Protein AF-A0A6L4ZM54-F1 (afdb_monomer_lite)

Radius of gyration: 24.76 Å; chains: 1; bounding box: 64×60×78 Å

Sequence (443 aa):
MIWSTTIAVFASSIDTLTLANIVNKPYTELLDIAPRVSFSTIQISEFKKSLEKEKATEKTRLEKEEVALKKEVETLRQQLGKLNKESSRDTKEMKARRQNLHCQILTLERQIKQKNTERGHGLSVIYDNKLAKLELIQQWPVKQKEIEQLLASGNARQRRFGDVEDIGIRKVGEGQEKDIRLGEESLQQLKSTGLMPPEIQDKELVGYLQKLADQVAASSDLKVPVRVFLLDSDEINAFALPGGFLFINRGLIEKASNESELVGVISHELAHVSARHGARLMKKATITGIFYQAAQVAAVVLTGGAAGIGMYYALNYGFFGLGLVLDLTLLGVCRDYEMEADQLGAQYAWHAGYDPKGFITFFDKMASEKGYVRSASFFRTHPAFFDRIVSTFSEISYLPSKDELVMDSRDFHINKEKLIKVAKEERNQKSKISLKKPSPCDE

Secondary structure (DSSP, 8-state):
---SSSSHHHHTTGGG--HHHHTTS-HHHHHHHGGG----HHHHHHHHHHHHHHHHHHHHHHHHHHHHHHHHHHHHHHHHHHHTTS-SS--HHHHHHHHHHHHHHHHHHHHHHHHHHIIIIIHHHHHHHHHHHHHHHHHHHHHHHHHHHHHHTTGGGGSTT--STTTTTS-SSS-GGGGHHHHHHHHHHHHHTT-SPPBP--HHHHHHHHHHHHHHHHTSS--S--EEEEE---S--EEEETTTEEEEEHHHHHH-SSHHHHHHHHHHHHHHHHTTHHHHHHHHHHHTT--S-HHHHHHHHHTTT-S-HHHHHHHHS--TTS-----HHHHHHHHHHHHHHHHHHHHHHHHTTB-TTHHHHHHHHHHH-SS-STTHHHHHHS---HHHHHHHHHHHHHSPP-TT-B---HHHHHHHHHHHHHHHHHHHHHHHH--S---TT--

Foldseek 3Di:
DPDPPPVVVVVVCLVPDALVNQLLDAPVVLLVCLLVDDDDPVSLVVVLVVLVVVLVVVLVVLVVVLVVLVVVLVVLVVVLVVLCPPDPDDDPVSVLSNLVSVQSNVVSVVVSVLSVLCNPFVSCLQSQSSVLSSVCSVCSNVLVVVLVVCVVVVVQCVPDCSDLVCFQVDPAAPPLQVQQVVQVVLVVVCVVVVLAADFDPPCLLQVVVQVLLVLLCVLHNDDARAHETEHADLFQDWFDGRRHYIYGYLVVLLLQPFPLLVSLRSLLRVLCNRNVVLVVLLVVCVVVVVPDNSSVVSSCQRQLPSPDPVVVCCVPVDPPPPPDDPDPVSVVSLVVSSLSSLLRSLSSLVSSQARSCSNSSSVSSLSNDPSDDRSSSHCSNPPDHSCSSSSNVSSSSSDDDDPRHDHHDPSSVVSSVVSVVSSVVVVVVVCVVPPPHDSSNPD

pLDDT: mean 80.37, std 18.89, range [27.8, 98.62]

Structure (mmCIF, N/CA/C/O backbone):
data_AF-A0A6L4ZM54-F1
#
_entry.id   AF-A0A6L4ZM54-F1
#
loop_
_atom_site.group_PDB
_atom_site.id
_atom_site.type_symbol
_atom_site.label_atom_id
_atom_site.label_alt_id
_atom_site.label_comp_id
_atom_site.label_asym_id
_atom_site.label_entity_id
_atom_site.label_seq_id
_atom_site.pdbx_PDB_ins_code
_atom_site.Cartn_x
_atom_site.Cartn_y
_atom_site.Cartn_z
_atom_site.occupancy
_atom_site.B_iso_or_equiv
_atom_site.auth_seq_id
_atom_site.auth_comp_id
_atom_site.auth_asym_id
_atom_site.auth_atom_id
_atom_site.pdbx_PDB_model_num
ATOM 1 N N . MET A 1 1 ? 4.865 32.358 -35.973 1.00 36.50 1 MET A N 1
ATOM 2 C CA . MET A 1 1 ? 4.892 33.552 -35.092 1.00 36.50 1 MET A CA 1
ATOM 3 C C . MET A 1 1 ? 3.753 33.526 -34.052 1.00 36.50 1 MET A C 1
ATOM 5 O O . MET A 1 1 ? 3.110 34.535 -33.825 1.00 36.50 1 MET A O 1
ATOM 9 N N . ILE A 1 2 ? 3.499 32.385 -33.386 1.00 33.12 2 ILE A N 1
ATOM 10 C CA . ILE A 1 2 ? 2.511 32.264 -32.284 1.00 33.12 2 ILE A CA 1
ATOM 11 C C . ILE A 1 2 ? 3.049 31.260 -31.241 1.00 33.12 2 ILE A C 1
ATOM 13 O O . ILE A 1 2 ? 2.430 30.247 -30.958 1.00 33.12 2 ILE A O 1
ATOM 17 N N . TRP A 1 3 ? 4.274 31.478 -30.753 1.00 27.80 3 TRP A N 1
ATOM 18 C CA . TRP A 1 3 ? 4.945 30.593 -29.778 1.00 27.80 3 TRP A CA 1
ATOM 19 C C . TRP A 1 3 ? 5.691 31.388 -28.689 1.00 27.80 3 TRP A C 1
ATOM 21 O O . TRP A 1 3 ? 6.696 30.928 -28.164 1.00 27.80 3 TRP A O 1
ATOM 31 N N . SER A 1 4 ? 5.242 32.606 -28.354 1.00 36.09 4 SER A N 1
ATOM 32 C CA . SER A 1 4 ? 5.982 33.473 -27.414 1.00 36.09 4 SER A CA 1
ATOM 33 C C . SER A 1 4 ? 5.172 34.037 -26.242 1.00 36.09 4 SER A C 1
ATOM 35 O O . SER A 1 4 ? 5.731 34.777 -25.440 1.00 36.09 4 SER A O 1
ATOM 37 N N . THR A 1 5 ? 3.889 33.700 -26.089 1.00 32.62 5 THR A N 1
ATOM 38 C CA . THR A 1 5 ? 3.036 34.294 -25.038 1.00 32.62 5 THR A CA 1
ATOM 39 C C . THR A 1 5 ? 2.620 33.339 -23.918 1.00 32.62 5 THR A C 1
ATOM 41 O O . THR A 1 5 ? 2.124 33.806 -22.899 1.00 32.62 5 THR A O 1
ATOM 44 N N . THR A 1 6 ? 2.892 32.034 -24.019 1.00 35.12 6 THR A N 1
ATOM 45 C CA . THR A 1 6 ? 2.502 31.062 -22.972 1.00 35.12 6 THR A CA 1
ATOM 46 C C . THR A 1 6 ? 3.595 30.807 -21.923 1.00 35.12 6 THR A C 1
ATOM 48 O O . THR A 1 6 ? 3.302 30.308 -20.842 1.00 35.12 6 THR A O 1
ATOM 51 N N . ILE A 1 7 ? 4.851 31.195 -22.183 1.00 36.44 7 ILE A N 1
ATOM 52 C CA . ILE A 1 7 ? 5.975 30.974 -21.247 1.00 36.44 7 ILE A CA 1
ATOM 53 C C . ILE A 1 7 ? 5.996 32.027 -20.118 1.00 36.44 7 ILE A C 1
ATOM 55 O O . ILE A 1 7 ? 6.424 31.742 -19.002 1.00 36.44 7 ILE A O 1
ATOM 59 N N . ALA A 1 8 ? 5.454 33.225 -20.356 1.00 32.06 8 ALA A N 1
ATOM 60 C CA . ALA A 1 8 ? 5.505 34.328 -19.392 1.00 32.06 8 ALA A CA 1
ATOM 61 C C . ALA A 1 8 ? 4.495 34.215 -18.230 1.00 32.06 8 ALA A C 1
ATOM 63 O O . ALA A 1 8 ? 4.686 34.862 -17.204 1.00 32.06 8 ALA A O 1
ATOM 64 N N . VAL A 1 9 ? 3.447 33.387 -18.348 1.00 31.95 9 VAL A N 1
ATOM 65 C CA . VAL A 1 9 ? 2.414 33.251 -17.296 1.00 31.95 9 VAL A CA 1
ATOM 66 C C . VAL A 1 9 ? 2.799 32.223 -16.219 1.00 31.95 9 VAL A C 1
ATOM 68 O O . VAL A 1 9 ? 2.315 32.311 -15.097 1.00 31.95 9 VAL A O 1
ATOM 71 N N . PHE A 1 10 ? 3.725 31.298 -16.498 1.00 37.06 10 PHE A N 1
ATOM 72 C CA . PHE A 1 10 ? 4.205 30.332 -15.495 1.00 37.06 10 PHE A CA 1
ATOM 73 C C . PHE A 1 10 ? 5.463 30.786 -14.742 1.00 37.06 10 PHE A C 1
ATOM 75 O O . PHE A 1 10 ? 5.655 30.393 -13.588 1.00 37.06 10 PHE A O 1
ATOM 82 N N . ALA A 1 11 ? 6.294 31.643 -15.347 1.00 37.03 11 ALA A N 1
ATOM 83 C CA . ALA A 1 11 ? 7.542 32.117 -14.744 1.00 37.03 11 ALA A CA 1
ATOM 84 C C . ALA A 1 11 ? 7.330 33.034 -13.520 1.00 37.03 11 ALA A C 1
ATOM 86 O O . ALA A 1 11 ? 8.172 33.061 -12.631 1.00 37.03 11 ALA A O 1
ATOM 87 N N . SER A 1 12 ? 6.189 33.724 -13.418 1.00 36.53 12 SER A N 1
ATOM 88 C CA . SER A 1 12 ? 5.872 34.632 -12.302 1.00 36.53 12 SER A CA 1
ATOM 89 C C . SER A 1 12 ? 5.358 33.937 -11.031 1.00 36.53 12 SER A C 1
ATOM 91 O O . SER A 1 12 ? 5.111 34.605 -10.030 1.00 36.53 12 SER A O 1
ATOM 93 N N . SER A 1 13 ? 5.199 32.606 -11.039 1.00 48.50 13 SER A N 1
ATOM 94 C CA . SER A 1 13 ? 4.692 31.843 -9.883 1.00 48.50 13 SER A CA 1
ATOM 95 C C . SER A 1 13 ? 5.785 31.197 -9.019 1.00 48.50 13 SER A C 1
ATOM 97 O O . SER A 1 13 ? 5.523 30.843 -7.868 1.00 48.50 13 SER A O 1
ATOM 99 N N . ILE A 1 14 ? 7.016 31.074 -9.531 1.00 50.78 14 ILE A N 1
ATOM 100 C CA . ILE A 1 14 ? 8.105 30.345 -8.857 1.00 50.78 14 ILE A CA 1
ATOM 101 C C . ILE A 1 14 ? 8.669 31.148 -7.672 1.00 50.78 14 ILE A C 1
ATOM 103 O O . ILE A 1 14 ? 8.943 30.566 -6.624 1.00 50.78 14 ILE A O 1
ATOM 107 N N . ASP A 1 15 ? 8.699 32.481 -7.766 1.00 47.25 15 ASP A N 1
ATOM 108 C CA . ASP A 1 15 ? 9.187 33.385 -6.706 1.00 47.25 15 ASP A CA 1
ATOM 109 C C . ASP A 1 15 ? 8.280 33.452 -5.456 1.00 47.25 15 ASP A C 1
ATOM 111 O O . ASP A 1 15 ? 8.594 34.134 -4.482 1.00 47.25 15 ASP A O 1
ATOM 115 N N . THR A 1 16 ? 7.159 32.717 -5.443 1.00 56.31 16 THR A N 1
ATOM 116 C CA . THR A 1 16 ? 6.209 32.657 -4.311 1.00 56.31 16 THR A CA 1
ATOM 117 C C . THR A 1 16 ? 6.142 31.286 -3.624 1.00 56.31 16 THR A C 1
ATOM 119 O O . THR A 1 16 ? 5.381 31.092 -2.668 1.00 56.31 16 THR A O 1
ATOM 122 N N . LEU A 1 17 ? 6.938 30.312 -4.078 1.00 69.50 17 LEU A N 1
ATOM 123 C CA . LEU A 1 17 ? 6.924 28.956 -3.535 1.00 69.50 17 LEU A CA 1
ATOM 124 C C . LEU A 1 17 ? 7.738 28.862 -2.235 1.00 69.50 17 LEU A C 1
ATOM 126 O O . LEU A 1 17 ? 8.962 28.768 -2.231 1.00 69.50 17 LEU A O 1
ATOM 130 N N . THR A 1 18 ? 7.038 28.843 -1.102 1.00 84.44 18 THR A N 1
ATOM 131 C CA . THR A 1 18 ? 7.633 28.573 0.215 1.00 84.44 18 THR A CA 1
ATOM 132 C C . THR A 1 18 ? 7.755 27.066 0.476 1.00 84.44 18 THR A C 1
ATOM 134 O O . THR A 1 18 ? 6.959 26.276 -0.039 1.00 84.44 18 THR A O 1
ATOM 137 N N . LEU A 1 19 ? 8.689 26.650 1.346 1.00 85.38 19 LEU A N 1
ATOM 138 C CA . LEU A 1 19 ? 8.795 25.252 1.807 1.00 85.38 19 LEU A CA 1
ATOM 139 C C . LEU A 1 19 ? 7.468 24.726 2.379 1.00 85.38 19 LEU A C 1
ATOM 141 O O . LEU A 1 19 ? 7.100 23.580 2.133 1.00 85.38 19 LEU A O 1
ATOM 145 N N . ALA A 1 20 ? 6.718 25.582 3.080 1.00 85.00 20 ALA A N 1
ATOM 146 C CA . ALA A 1 20 ? 5.408 25.242 3.627 1.00 85.00 20 ALA A CA 1
ATOM 147 C C . ALA A 1 20 ? 4.384 24.895 2.535 1.00 85.00 20 ALA A C 1
ATOM 149 O O . ALA A 1 20 ? 3.589 23.973 2.710 1.00 85.00 20 ALA A O 1
ATOM 150 N N . ASN A 1 21 ? 4.414 25.596 1.401 1.00 85.88 21 ASN A N 1
ATOM 151 C CA . ASN A 1 21 ? 3.519 25.316 0.282 1.00 85.88 21 ASN A CA 1
ATOM 152 C C . ASN A 1 21 ? 3.967 24.072 -0.489 1.00 85.88 21 ASN A C 1
ATOM 154 O O . ASN A 1 21 ? 3.134 23.249 -0.858 1.00 85.88 21 ASN A O 1
ATOM 158 N N . ILE A 1 22 ? 5.275 23.921 -0.708 1.00 87.44 22 ILE A N 1
ATOM 159 C CA . ILE A 1 22 ? 5.824 22.831 -1.517 1.00 87.44 22 ILE A CA 1
ATOM 160 C C . ILE A 1 22 ? 5.662 21.483 -0.811 1.00 87.44 22 ILE A C 1
ATOM 162 O O . ILE A 1 22 ? 5.153 20.551 -1.417 1.00 87.44 22 ILE A O 1
ATOM 166 N N . VAL A 1 23 ? 5.996 21.366 0.476 1.00 87.88 23 VAL A N 1
ATOM 167 C CA . VAL A 1 23 ? 5.979 20.075 1.199 1.00 87.88 23 VAL A CA 1
ATOM 168 C C . VAL A 1 23 ? 4.574 19.458 1.329 1.00 87.88 23 VAL A C 1
ATOM 170 O O . VAL A 1 23 ? 4.446 18.270 1.605 1.00 87.88 23 VAL A O 1
ATOM 173 N N . ASN A 1 24 ? 3.508 20.223 1.083 1.00 87.56 24 ASN A N 1
ATOM 174 C CA . ASN A 1 24 ? 2.141 19.694 1.045 1.00 87.56 24 ASN A CA 1
ATOM 175 C C . ASN A 1 24 ? 1.695 19.233 -0.356 1.00 87.56 24 ASN A C 1
ATOM 177 O O . ASN A 1 24 ? 0.603 18.684 -0.485 1.00 87.56 24 ASN A O 1
ATOM 181 N N . LYS A 1 25 ? 2.507 19.445 -1.398 1.00 90.06 25 LYS A N 1
ATOM 182 C CA . LYS A 1 25 ? 2.202 19.002 -2.763 1.00 90.06 25 LYS A CA 1
ATOM 183 C C . LYS A 1 25 ? 2.374 17.488 -2.912 1.00 90.06 25 LYS A C 1
ATOM 185 O O . LYS A 1 25 ? 3.141 16.890 -2.145 1.00 90.06 25 LYS A O 1
ATOM 190 N N . PRO A 1 26 ? 1.690 16.859 -3.881 1.00 89.81 26 PRO A N 1
ATOM 191 C CA . PRO A 1 26 ? 1.900 15.454 -4.190 1.00 89.81 26 PRO A CA 1
ATOM 192 C C . PRO A 1 26 ? 3.338 15.173 -4.610 1.00 89.81 26 PRO A C 1
ATOM 194 O O . PRO A 1 26 ? 3.969 15.999 -5.272 1.00 89.81 26 PRO A O 1
ATOM 197 N N . TYR A 1 27 ? 3.844 13.986 -4.281 1.00 89.12 27 TYR A N 1
ATOM 198 C CA . TYR A 1 27 ? 5.183 13.563 -4.690 1.00 89.12 27 TYR A CA 1
ATOM 199 C C . TYR A 1 27 ? 5.442 13.700 -6.196 1.00 89.12 27 TYR A C 1
ATOM 201 O O . TYR A 1 27 ? 6.516 14.140 -6.588 1.00 89.12 27 TYR A O 1
ATOM 209 N N . THR A 1 28 ? 4.459 13.379 -7.036 1.00 87.25 28 THR A N 1
ATOM 210 C CA . THR A 1 28 ? 4.572 13.515 -8.495 1.00 87.25 28 THR A CA 1
ATOM 211 C C . THR A 1 28 ? 4.809 14.962 -8.931 1.00 87.25 28 THR A C 1
ATOM 213 O O . THR A 1 28 ? 5.661 15.202 -9.776 1.00 87.25 28 THR A O 1
ATOM 216 N N . GLU A 1 29 ? 4.134 15.931 -8.308 1.00 90.56 29 GLU A N 1
ATOM 217 C CA . GLU A 1 29 ? 4.344 17.361 -8.573 1.00 90.56 29 GLU A CA 1
ATOM 218 C C . GLU A 1 29 ? 5.698 17.845 -8.022 1.00 90.56 29 GLU A C 1
ATOM 220 O O . GLU A 1 29 ? 6.366 18.693 -8.616 1.00 90.56 29 GLU A O 1
ATOM 225 N N . LEU A 1 30 ? 6.136 17.289 -6.887 1.00 89.56 30 LEU A N 1
ATOM 226 C CA . LEU A 1 30 ? 7.420 17.636 -6.280 1.00 89.56 30 LEU A CA 1
ATOM 227 C C . LEU A 1 30 ? 8.611 17.288 -7.162 1.00 89.56 30 LEU A C 1
ATOM 229 O O . LEU A 1 30 ? 9.566 18.059 -7.189 1.00 89.56 30 LEU A O 1
ATOM 233 N N . LEU A 1 31 ? 8.562 16.174 -7.888 1.00 86.62 31 LEU A N 1
ATOM 234 C CA . LEU A 1 31 ? 9.638 15.787 -8.806 1.00 86.62 31 LEU A CA 1
ATOM 235 C C . LEU A 1 31 ? 9.824 16.794 -9.936 1.00 86.62 31 LEU A C 1
ATOM 237 O O . LEU A 1 31 ? 10.954 17.046 -10.348 1.00 86.62 31 LEU A O 1
ATOM 241 N N . ASP A 1 32 ? 8.729 17.393 -10.401 1.00 87.94 32 ASP A N 1
ATOM 242 C CA . ASP A 1 32 ? 8.777 18.415 -11.439 1.00 87.94 32 ASP A CA 1
ATOM 243 C C . ASP A 1 32 ? 9.284 19.746 -10.874 1.00 87.94 32 ASP A C 1
ATOM 245 O O . ASP A 1 32 ? 9.940 20.520 -11.575 1.00 87.94 32 ASP A O 1
ATOM 249 N N . ILE A 1 33 ? 8.936 20.075 -9.627 1.00 90.31 33 ILE A N 1
ATOM 250 C CA . ILE A 1 33 ? 9.289 21.355 -8.993 1.00 90.31 33 ILE A CA 1
ATOM 251 C C . ILE A 1 33 ? 10.726 21.347 -8.469 1.00 90.31 33 ILE A C 1
ATOM 253 O O . ILE A 1 33 ? 11.427 22.342 -8.638 1.00 90.31 33 ILE A O 1
ATOM 257 N N . ALA A 1 34 ? 11.168 20.254 -7.845 1.00 90.19 34 ALA A N 1
ATOM 258 C CA . ALA A 1 34 ? 12.436 20.167 -7.121 1.00 90.19 34 ALA A CA 1
ATOM 259 C C . ALA A 1 34 ? 13.665 20.632 -7.932 1.00 90.19 34 ALA A C 1
ATOM 261 O O . ALA A 1 34 ? 14.466 21.379 -7.378 1.00 90.19 34 ALA A O 1
ATOM 262 N N . PRO A 1 35 ? 13.815 20.321 -9.237 1.00 89.81 35 PRO A N 1
ATOM 263 C CA . PRO A 1 35 ? 14.948 20.801 -10.038 1.00 89.81 35 PRO A CA 1
ATOM 264 C C . PRO A 1 35 ? 14.945 22.315 -10.303 1.00 89.81 35 PRO A C 1
ATOM 266 O O . PRO A 1 35 ? 15.960 22.871 -10.721 1.00 89.81 35 PRO A O 1
ATOM 269 N N . ARG A 1 36 ? 13.804 22.984 -10.098 1.00 89.75 36 ARG A N 1
ATOM 270 C CA . ARG A 1 36 ? 13.579 24.409 -10.394 1.00 89.75 36 ARG A CA 1
ATOM 271 C C . ARG A 1 36 ? 13.616 25.298 -9.153 1.00 89.75 36 ARG A C 1
ATOM 273 O O . ARG A 1 36 ? 13.522 26.515 -9.283 1.00 89.75 36 ARG A O 1
ATOM 280 N N . VAL A 1 37 ? 13.739 24.711 -7.964 1.00 88.19 37 VAL A N 1
ATOM 281 C CA . VAL A 1 37 ? 13.776 25.432 -6.688 1.00 88.19 37 VAL A CA 1
ATOM 282 C C . VAL A 1 37 ? 15.057 25.102 -5.937 1.00 88.19 37 VAL A C 1
ATOM 284 O O . VAL A 1 37 ? 15.616 24.018 -6.066 1.00 88.19 37 VAL A O 1
ATOM 287 N N . SER A 1 38 ? 15.535 26.047 -5.135 1.00 84.94 38 SER A N 1
ATOM 288 C CA . SER A 1 38 ? 16.693 25.836 -4.274 1.00 84.94 38 SER A CA 1
ATOM 289 C C . SER A 1 38 ? 16.451 26.509 -2.934 1.00 84.94 38 SER A C 1
ATOM 291 O O . SER A 1 38 ? 15.980 27.644 -2.869 1.00 84.94 38 SER A O 1
ATOM 293 N N . PHE A 1 39 ? 16.770 25.790 -1.863 1.00 88.50 39 PHE A N 1
ATOM 294 C CA . PHE A 1 39 ? 16.658 26.266 -0.493 1.00 88.50 39 PHE A CA 1
ATOM 295 C C . PHE A 1 39 ? 18.011 26.113 0.186 1.00 88.50 39 PHE A C 1
ATOM 297 O O . PHE A 1 39 ? 18.696 25.104 0.023 1.00 88.50 39 PHE A O 1
ATOM 304 N N . SER A 1 40 ? 18.395 27.109 0.977 1.00 88.94 40 SER A N 1
ATOM 305 C CA . SER A 1 40 ? 19.606 27.026 1.787 1.00 88.94 40 SER A CA 1
ATOM 306 C C . SER A 1 40 ? 19.456 25.981 2.897 1.00 88.94 40 SER A C 1
ATOM 308 O O . SER A 1 40 ? 18.363 25.749 3.424 1.00 88.94 40 SER A O 1
ATOM 310 N N . THR A 1 41 ? 20.576 25.402 3.333 1.00 87.94 41 THR A N 1
ATOM 311 C CA . THR A 1 41 ? 20.616 24.471 4.475 1.00 87.94 41 THR A CA 1
ATOM 312 C C . THR A 1 41 ? 19.992 25.075 5.737 1.00 87.94 41 THR A C 1
ATOM 314 O O . THR A 1 41 ? 19.391 24.355 6.533 1.00 87.94 41 THR A O 1
ATOM 317 N N . ILE A 1 42 ? 20.090 26.399 5.906 1.00 90.56 42 ILE A N 1
ATOM 318 C CA . ILE A 1 42 ? 19.474 27.130 7.018 1.00 90.56 42 ILE A CA 1
ATOM 319 C C . ILE A 1 42 ? 17.948 27.093 6.896 1.00 90.56 42 ILE A C 1
ATOM 321 O O . ILE A 1 42 ? 17.297 26.633 7.830 1.00 90.56 42 ILE A O 1
ATOM 325 N N . GLN A 1 43 ? 17.384 27.462 5.738 1.00 90.19 43 GLN A N 1
ATOM 326 C CA . GLN A 1 43 ? 15.932 27.421 5.503 1.00 90.19 43 GLN A CA 1
ATOM 327 C C . GLN A 1 43 ? 15.351 26.019 5.730 1.00 90.19 43 GLN A C 1
ATOM 329 O O . GLN A 1 43 ? 14.312 25.872 6.372 1.00 90.19 43 GLN A O 1
ATOM 334 N N . ILE A 1 44 ? 16.038 24.977 5.252 1.00 89.19 44 ILE A N 1
ATOM 335 C CA . ILE A 1 44 ? 15.623 23.583 5.463 1.00 89.19 44 ILE A CA 1
ATOM 336 C C . ILE A 1 44 ? 15.703 23.189 6.943 1.00 89.19 44 ILE A C 1
ATOM 338 O O . ILE A 1 44 ? 14.769 22.583 7.468 1.00 89.19 44 ILE A O 1
ATOM 342 N N . SER A 1 45 ? 16.791 23.538 7.634 1.00 89.88 45 SER A N 1
ATOM 343 C CA . SER A 1 45 ? 16.974 23.237 9.060 1.00 89.88 45 SER A CA 1
ATOM 344 C C . SER A 1 45 ? 15.929 23.941 9.932 1.00 89.88 45 SER A C 1
ATOM 346 O O . SER A 1 45 ? 15.352 23.331 10.834 1.00 89.88 45 SER A O 1
ATOM 348 N N . GLU A 1 46 ? 15.628 25.205 9.639 1.00 92.25 46 GLU A N 1
ATOM 349 C CA . GLU A 1 46 ? 14.579 25.973 10.312 1.00 92.25 46 GLU A CA 1
ATOM 350 C C . GLU A 1 46 ? 13.192 25.389 10.050 1.00 92.25 46 GLU A C 1
ATOM 352 O O . GLU A 1 46 ? 12.408 25.215 10.987 1.00 92.25 46 GLU A O 1
ATOM 357 N N . PHE A 1 47 ? 12.903 25.006 8.805 1.00 92.06 47 PHE A N 1
ATOM 358 C CA . PHE A 1 47 ? 11.640 24.361 8.466 1.00 92.06 47 PHE A CA 1
ATOM 359 C C . PHE A 1 47 ? 11.492 22.998 9.154 1.00 92.06 47 PHE A C 1
ATOM 361 O O . PHE A 1 47 ? 10.444 22.715 9.732 1.00 92.06 47 PHE A O 1
ATOM 368 N N . LYS A 1 48 ? 12.557 22.188 9.206 1.00 90.88 48 LYS A N 1
ATOM 369 C CA . LYS A 1 48 ? 12.576 20.918 9.950 1.00 90.88 48 LYS A CA 1
ATOM 370 C C . LYS A 1 48 ? 12.298 21.131 11.442 1.00 90.88 48 LYS A C 1
ATOM 372 O O . LYS A 1 48 ? 11.469 20.428 12.014 1.00 90.88 48 LYS A O 1
ATOM 377 N N . LYS A 1 49 ? 12.912 22.144 12.067 1.00 92.38 49 LYS A N 1
ATOM 378 C CA . LYS A 1 49 ? 12.612 22.524 13.462 1.00 92.38 49 LYS A CA 1
ATOM 379 C C . LYS A 1 49 ? 11.157 22.966 13.643 1.00 92.38 49 LYS A C 1
ATOM 381 O O . LYS A 1 49 ? 10.546 22.638 14.659 1.00 92.38 49 LYS A O 1
ATOM 386 N N . SER A 1 50 ? 10.600 23.692 12.673 1.00 92.19 50 SER A N 1
ATOM 387 C CA . SER A 1 50 ? 9.187 24.087 12.671 1.00 92.19 50 SER A CA 1
ATOM 388 C C . SER A 1 50 ? 8.260 22.867 12.644 1.00 92.19 50 SER A C 1
ATOM 390 O O . SER A 1 50 ? 7.343 22.790 13.460 1.00 92.19 50 SER A O 1
ATOM 392 N N . LEU A 1 51 ? 8.547 21.875 11.791 1.00 90.12 51 LEU A N 1
ATOM 393 C CA . LEU A 1 51 ? 7.788 20.621 11.723 1.00 90.12 51 LEU A CA 1
ATOM 394 C C . LEU A 1 51 ? 7.833 19.842 13.044 1.00 90.12 51 LEU A C 1
ATOM 396 O O . LEU A 1 51 ? 6.794 19.392 13.518 1.00 90.12 51 LEU A O 1
ATOM 400 N N . GLU A 1 52 ? 9.000 19.734 13.684 1.00 89.50 52 GLU A N 1
ATOM 401 C CA . GLU A 1 52 ? 9.116 19.074 14.995 1.00 89.50 52 GLU A CA 1
ATOM 402 C C . GLU A 1 52 ? 8.322 19.805 16.087 1.00 89.50 52 GLU A C 1
ATOM 404 O O . GLU A 1 52 ? 7.653 19.184 16.919 1.00 89.50 52 GLU A O 1
ATOM 409 N N . LYS A 1 53 ? 8.330 21.143 16.066 1.00 92.25 53 LYS A N 1
ATOM 410 C CA . LYS A 1 53 ? 7.521 21.949 16.987 1.00 92.25 53 LYS A CA 1
ATOM 411 C C . LYS A 1 53 ? 6.022 21.762 16.736 1.00 92.25 53 LYS A C 1
ATOM 413 O O . LYS A 1 53 ? 5.257 21.652 17.697 1.00 92.25 53 LYS A O 1
ATOM 418 N N . GLU A 1 54 ? 5.602 21.712 15.472 1.00 89.38 54 GLU A N 1
ATOM 419 C CA . GLU A 1 54 ? 4.223 21.414 15.068 1.00 89.38 54 GLU A CA 1
ATOM 420 C C . GLU A 1 54 ? 3.814 20.023 15.590 1.00 89.38 54 GLU A C 1
ATOM 422 O O . GLU A 1 54 ? 2.794 19.913 16.271 1.00 89.38 54 GLU A O 1
ATOM 427 N N . LYS A 1 55 ? 4.668 19.000 15.406 1.00 88.06 55 LYS A N 1
ATOM 428 C CA . LYS A 1 55 ? 4.461 17.620 15.891 1.00 88.06 55 LYS A CA 1
ATOM 429 C C . LYS A 1 55 ? 4.280 17.556 17.398 1.00 88.06 55 LYS A C 1
ATOM 431 O O . LYS A 1 55 ? 3.341 16.924 17.882 1.00 88.06 55 LYS A O 1
ATOM 436 N N . ALA A 1 56 ? 5.149 18.226 18.150 1.00 90.31 56 ALA A N 1
ATOM 437 C CA . ALA A 1 56 ? 5.065 18.274 19.607 1.00 90.31 56 ALA A CA 1
ATOM 438 C C . ALA A 1 56 ? 3.794 18.994 20.095 1.00 90.31 56 ALA A C 1
ATOM 440 O O . ALA A 1 56 ? 3.142 18.544 21.044 1.00 90.31 56 ALA A O 1
ATOM 441 N N . THR A 1 57 ? 3.420 20.089 19.427 1.00 92.38 57 THR A N 1
ATOM 442 C CA . THR A 1 57 ? 2.205 20.858 19.741 1.00 92.38 57 THR A CA 1
ATOM 443 C C . THR A 1 57 ? 0.957 20.013 19.505 1.00 92.38 57 THR A C 1
ATOM 445 O O . THR A 1 57 ? 0.091 19.920 20.377 1.00 92.38 57 THR A O 1
ATOM 448 N N . GLU A 1 58 ? 0.898 19.336 18.362 1.00 89.94 58 GLU A N 1
ATOM 449 C CA . GLU A 1 58 ? -0.226 18.490 17.982 1.00 89.94 58 GLU A CA 1
ATOM 450 C C . GLU A 1 58 ? -0.342 17.247 18.872 1.00 89.94 58 GLU A C 1
ATOM 452 O O . GLU A 1 58 ? -1.433 16.912 19.336 1.00 89.94 58 GLU A O 1
ATOM 457 N N . LYS A 1 59 ? 0.788 16.618 19.216 1.00 88.88 59 LYS A N 1
ATOM 458 C CA . LYS A 1 59 ? 0.829 15.533 20.205 1.00 88.88 59 LYS A CA 1
ATOM 459 C C . LYS A 1 59 ? 0.228 15.980 21.536 1.00 88.88 59 LYS A C 1
ATOM 461 O O . LYS A 1 59 ? -0.637 15.294 22.073 1.00 88.88 59 LYS A O 1
ATOM 466 N N . THR A 1 60 ? 0.625 17.153 22.027 1.00 92.25 60 THR A N 1
ATOM 467 C CA . THR A 1 60 ? 0.096 17.721 23.278 1.00 92.25 60 THR A CA 1
ATOM 468 C C . THR A 1 60 ? -1.410 17.996 23.182 1.00 92.25 60 THR A C 1
ATOM 470 O O . THR A 1 60 ? -2.144 17.778 24.147 1.00 92.25 60 THR A O 1
ATOM 473 N N . ARG A 1 61 ? -1.897 18.468 22.025 1.00 92.12 61 ARG A N 1
ATOM 474 C CA . ARG A 1 61 ? -3.332 18.676 21.772 1.00 92.12 61 ARG A CA 1
ATOM 475 C C . ARG A 1 61 ? -4.106 17.358 21.852 1.00 92.12 61 ARG A C 1
ATOM 477 O O . ARG A 1 61 ? -5.090 17.291 22.585 1.00 92.12 61 ARG A O 1
ATOM 484 N N . LEU A 1 62 ? -3.635 16.313 21.165 1.00 88.25 62 LEU A N 1
ATOM 485 C CA . LEU A 1 62 ? -4.258 14.984 21.193 1.00 88.25 62 LEU A CA 1
ATOM 486 C C . LEU A 1 62 ? -4.246 14.366 22.598 1.00 88.25 62 LEU A C 1
ATOM 488 O O . LEU A 1 62 ? -5.239 13.765 22.998 1.00 88.25 62 LEU A O 1
ATOM 492 N N . GLU A 1 63 ? -3.174 14.554 23.375 1.00 89.88 63 GLU A N 1
ATOM 493 C CA . GLU A 1 63 ? -3.107 14.091 24.772 1.00 89.88 63 GLU A CA 1
ATOM 494 C C . GLU A 1 63 ? -4.162 14.771 25.650 1.00 89.88 63 GLU A C 1
ATOM 496 O O . GLU A 1 63 ? -4.830 14.105 26.443 1.00 89.88 63 GLU A O 1
ATOM 501 N N . LYS A 1 64 ? -4.372 16.082 25.479 1.00 93.94 64 LYS A N 1
ATOM 502 C CA . LYS A 1 64 ? -5.423 16.815 26.201 1.00 93.94 64 LYS A CA 1
ATOM 503 C C . LYS A 1 64 ? -6.825 16.325 25.829 1.00 93.94 64 LYS A C 1
ATOM 505 O O . LYS A 1 64 ? -7.653 16.156 26.722 1.00 93.94 64 LYS A O 1
ATOM 510 N N . GLU A 1 65 ? -7.083 16.072 24.547 1.00 91.75 65 GLU A N 1
ATOM 511 C CA . GLU A 1 65 ? -8.360 15.512 24.078 1.00 91.75 65 GLU A CA 1
ATOM 512 C C . GLU A 1 65 ? -8.600 14.101 24.624 1.00 91.75 65 GLU A C 1
ATOM 514 O O . GLU A 1 65 ? -9.684 13.811 25.126 1.00 91.75 65 GLU A O 1
ATOM 519 N N . GLU A 1 66 ? -7.581 13.239 24.599 1.00 89.75 66 GLU A N 1
ATOM 520 C CA . GLU A 1 66 ? -7.656 11.884 25.151 1.00 89.75 66 GLU A CA 1
ATOM 521 C C . GLU A 1 66 ? -7.982 11.907 26.655 1.00 89.75 66 GLU A C 1
ATOM 523 O O . GLU A 1 66 ? -8.839 11.153 27.121 1.00 89.75 66 GLU A O 1
ATOM 528 N N . VAL A 1 67 ? -7.3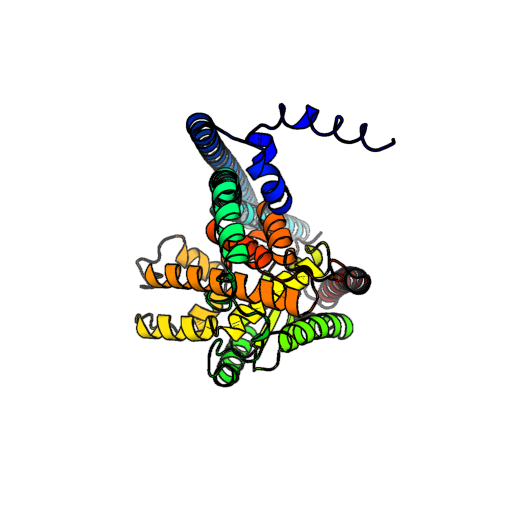38 12.797 27.419 1.00 94.44 67 VAL A N 1
ATOM 529 C CA . VAL A 1 67 ? -7.609 12.983 28.855 1.00 94.44 67 VAL A CA 1
ATOM 530 C C . VAL A 1 67 ? -9.034 13.490 29.096 1.00 94.44 67 VAL A C 1
ATOM 532 O O . VAL A 1 67 ? -9.700 13.003 30.013 1.00 94.44 67 VAL A O 1
ATOM 535 N N . ALA A 1 68 ? -9.527 14.424 28.277 1.00 95.69 68 ALA A N 1
ATOM 536 C CA . ALA A 1 68 ? -10.895 14.929 28.381 1.00 95.69 68 ALA A CA 1
ATOM 537 C C . ALA A 1 68 ? -11.932 13.817 28.139 1.00 95.69 68 ALA A C 1
ATOM 539 O O . ALA A 1 68 ? -12.818 13.624 28.974 1.00 95.69 68 ALA A O 1
ATOM 540 N N . LEU A 1 69 ? -11.760 13.022 27.077 1.00 94.06 69 LEU A N 1
ATOM 541 C CA . LEU A 1 69 ? -12.630 11.881 26.768 1.00 94.06 69 LEU A CA 1
ATOM 542 C C . LEU A 1 69 ? -12.603 10.820 27.878 1.00 94.06 69 LEU A C 1
ATOM 544 O O . LEU A 1 69 ? -13.645 10.307 28.282 1.00 94.06 69 LEU A O 1
ATOM 548 N N . LYS A 1 70 ? -11.421 10.510 28.430 1.00 93.94 70 LYS A N 1
ATOM 549 C CA . LYS A 1 70 ? -11.288 9.571 29.559 1.00 93.94 70 LYS A CA 1
ATOM 550 C C . LYS A 1 70 ? -12.048 10.047 30.798 1.00 93.94 70 LYS A C 1
ATOM 552 O O . LYS A 1 70 ? -12.681 9.237 31.474 1.00 93.94 70 LYS A O 1
ATOM 557 N N . LYS A 1 71 ? -12.016 11.351 31.084 1.00 97.12 71 LYS A N 1
ATOM 558 C CA . LYS A 1 71 ? -12.771 11.948 32.194 1.00 97.12 71 LYS A CA 1
ATOM 559 C C . LYS A 1 71 ? -14.285 11.855 31.971 1.00 97.12 71 LYS A C 1
ATOM 561 O O . LYS A 1 71 ? -15.033 11.627 32.924 1.00 97.12 71 LYS A O 1
ATOM 566 N N . GLU A 1 72 ? -14.737 11.997 30.730 1.00 96.50 72 GLU A N 1
ATOM 567 C CA . GLU A 1 72 ? -16.144 11.826 30.362 1.00 96.50 72 GLU A CA 1
ATOM 568 C C . GLU A 1 72 ? -16.602 10.368 30.527 1.00 96.50 72 GLU A C 1
ATOM 570 O O . GLU A 1 72 ? -17.611 10.117 31.189 1.00 96.50 72 GLU A O 1
ATOM 575 N N . VAL A 1 73 ? -15.808 9.399 30.056 1.00 94.69 73 VAL A N 1
ATOM 576 C CA . VAL A 1 73 ? -16.062 7.962 30.280 1.00 94.69 73 VAL A CA 1
ATOM 577 C C . VAL A 1 73 ? -16.158 7.640 31.768 1.00 94.69 73 VAL A C 1
ATOM 579 O O . VAL A 1 73 ? -17.082 6.942 32.185 1.00 94.69 73 VAL A O 1
ATOM 582 N N . GLU A 1 74 ? -15.244 8.163 32.586 1.00 96.75 74 GLU A N 1
ATOM 583 C CA . GLU A 1 74 ? -15.274 7.957 34.036 1.00 96.75 74 GLU A CA 1
ATOM 584 C C . GLU A 1 74 ? -16.551 8.540 34.664 1.00 96.75 74 GLU A C 1
ATOM 586 O O . GLU A 1 74 ? -17.205 7.890 35.480 1.00 96.75 74 GLU A O 1
ATOM 591 N N . THR A 1 75 ? -16.981 9.719 34.211 1.00 97.31 75 THR A N 1
ATOM 592 C CA . THR A 1 75 ? -18.240 10.337 34.653 1.00 97.31 75 THR A CA 1
ATOM 593 C C . THR A 1 75 ? -19.447 9.457 34.308 1.00 97.31 75 THR A C 1
ATOM 595 O O . THR A 1 75 ? -20.307 9.219 35.161 1.00 97.31 75 THR A O 1
ATOM 598 N N . LEU A 1 76 ? -19.508 8.915 33.088 1.00 95.38 76 LEU A N 1
ATOM 599 C CA . LEU A 1 76 ? -20.587 8.017 32.664 1.00 95.38 76 LEU A CA 1
ATOM 600 C C . LEU A 1 76 ? -20.557 6.678 33.410 1.00 95.38 76 LEU A C 1
ATOM 602 O O . LEU A 1 76 ? -21.611 6.167 33.791 1.00 95.38 76 LEU A O 1
ATOM 606 N N . ARG A 1 77 ? -19.370 6.127 33.691 1.00 95.12 77 ARG A N 1
ATOM 607 C CA . ARG A 1 77 ? -19.209 4.916 34.514 1.00 95.12 77 ARG A CA 1
ATOM 608 C C . ARG A 1 77 ? -19.690 5.140 35.945 1.00 95.12 77 ARG A C 1
ATOM 610 O O . ARG A 1 77 ? -20.346 4.264 36.505 1.00 95.12 77 ARG A O 1
ATOM 617 N N . GLN A 1 78 ? -19.454 6.320 36.515 1.00 96.12 78 GLN A N 1
ATOM 618 C CA . GLN A 1 78 ? -20.000 6.692 37.821 1.00 96.12 78 GLN A CA 1
ATOM 619 C C . GLN A 1 78 ? -21.529 6.816 37.793 1.00 96.12 78 GLN A C 1
ATOM 621 O O . GLN A 1 78 ? -22.190 6.333 38.713 1.00 96.12 78 GLN A O 1
ATOM 626 N N . GLN A 1 79 ? -22.110 7.412 36.744 1.00 94.56 79 GLN A N 1
ATOM 627 C CA . GLN A 1 79 ? -23.569 7.466 36.565 1.00 94.56 79 GLN A CA 1
ATOM 628 C C . GLN A 1 79 ? -24.176 6.064 36.431 1.00 94.56 79 GLN A C 1
ATOM 630 O O . GLN A 1 79 ? -25.167 5.757 37.091 1.00 94.56 79 GLN A O 1
ATOM 635 N N . LEU A 1 80 ? -23.543 5.196 35.641 1.00 92.19 80 LEU A N 1
ATOM 636 C CA . LEU A 1 80 ? -23.930 3.797 35.480 1.00 92.19 80 LEU A CA 1
ATOM 637 C C . LEU A 1 80 ? -23.843 3.037 36.812 1.00 92.19 80 LEU A C 1
ATOM 639 O O . LEU A 1 80 ? -24.758 2.300 37.173 1.00 92.19 80 LEU A O 1
ATOM 643 N N . GLY A 1 81 ? -22.774 3.260 37.580 1.00 91.81 81 GLY A N 1
ATOM 644 C CA . GLY A 1 81 ? -22.592 2.686 38.910 1.00 91.81 81 GLY A CA 1
ATOM 645 C C . GLY A 1 81 ? -23.647 3.145 39.921 1.00 91.81 81 GLY A C 1
ATOM 646 O O . GLY A 1 81 ? -24.086 2.335 40.734 1.00 91.81 81 GLY A O 1
ATOM 647 N N . LYS A 1 82 ? -24.084 4.413 39.865 1.00 92.62 82 LYS A N 1
ATOM 648 C CA . LYS A 1 82 ? -25.200 4.928 40.681 1.00 92.62 82 LYS A CA 1
ATOM 649 C C . LYS A 1 82 ? -26.521 4.268 40.287 1.00 92.62 82 LYS A C 1
ATOM 651 O O . LYS A 1 82 ? -27.172 3.697 41.153 1.00 92.62 82 LYS A O 1
ATOM 656 N N . LEU A 1 83 ? -26.839 4.236 38.990 1.00 89.25 83 LEU A N 1
ATOM 657 C CA . LEU A 1 83 ? -28.050 3.599 38.458 1.00 89.25 83 LEU A CA 1
ATOM 658 C C . LEU A 1 83 ? -28.155 2.120 38.867 1.00 89.25 83 LEU A C 1
ATOM 660 O O . LEU A 1 83 ? -29.228 1.638 39.214 1.00 89.25 83 LEU A O 1
ATOM 664 N N . ASN A 1 84 ? -27.033 1.396 38.877 1.00 86.94 84 ASN A N 1
ATOM 665 C CA . ASN A 1 84 ? -26.992 -0.012 39.284 1.00 86.94 84 ASN A CA 1
ATOM 666 C C . ASN A 1 84 ? -27.219 -0.233 40.790 1.00 86.94 84 ASN A C 1
ATOM 668 O O . ASN A 1 84 ? -27.508 -1.356 41.191 1.00 86.94 84 ASN A O 1
ATOM 672 N N . LYS A 1 85 ? -27.080 0.806 41.623 1.00 90.25 85 LYS A N 1
ATOM 673 C CA . LYS A 1 85 ? -27.317 0.747 43.075 1.00 90.25 85 LYS A CA 1
ATOM 674 C C . LYS A 1 85 ? -28.730 1.187 43.474 1.00 90.25 85 LYS A C 1
ATOM 676 O O . LYS A 1 85 ? -29.111 0.966 44.616 1.00 90.25 85 LYS A O 1
ATOM 681 N N . GLU A 1 86 ? -29.493 1.802 42.568 1.00 86.38 86 GLU A N 1
ATOM 682 C CA . GLU A 1 86 ? -30.830 2.351 42.853 1.00 86.38 86 GLU A CA 1
ATOM 683 C C . GLU A 1 86 ? -31.902 1.268 43.069 1.00 86.38 86 GLU A C 1
ATOM 685 O O . GLU A 1 86 ? -32.857 1.495 43.806 1.00 86.38 86 GLU A O 1
ATOM 690 N N . SER A 1 87 ? -31.762 0.088 42.456 1.00 78.12 87 SER A N 1
ATOM 691 C CA . SER A 1 87 ? -32.713 -1.022 42.603 1.00 78.12 87 SER A CA 1
ATOM 692 C C . SER A 1 87 ? -32.055 -2.373 42.315 1.00 78.12 87 SER A C 1
ATOM 694 O O . SER A 1 87 ? -31.145 -2.469 41.494 1.00 78.12 87 SER A O 1
ATOM 696 N N . SER A 1 88 ? -32.556 -3.439 42.946 1.00 76.56 88 SER A N 1
ATOM 697 C CA . SER A 1 88 ? -32.153 -4.828 42.673 1.00 76.56 88 SER A CA 1
ATOM 698 C C . SER A 1 88 ? -32.737 -5.391 41.369 1.00 76.56 88 SER A C 1
ATOM 700 O O . SER A 1 88 ? -32.278 -6.426 40.883 1.00 76.56 88 SER A O 1
ATOM 702 N N . ARG A 1 89 ? -33.750 -4.726 40.792 1.00 79.69 89 ARG A N 1
ATOM 703 C CA . ARG A 1 89 ? -34.357 -5.059 39.494 1.00 79.69 89 ARG A CA 1
ATOM 704 C C . ARG A 1 89 ? -34.590 -3.796 38.671 1.00 79.69 89 ARG A C 1
ATOM 706 O O . ARG A 1 89 ? -35.111 -2.807 39.183 1.00 79.69 89 ARG A O 1
ATOM 713 N N . ASP A 1 90 ? -34.259 -3.856 37.387 1.00 79.75 90 ASP A N 1
ATOM 714 C CA . ASP A 1 90 ? -34.494 -2.749 36.459 1.00 79.75 90 ASP A CA 1
ATOM 715 C C . ASP A 1 90 ? -35.987 -2.562 36.170 1.00 79.75 90 ASP A C 1
ATOM 717 O O . ASP A 1 90 ? -36.672 -3.512 35.778 1.00 79.75 90 ASP A O 1
ATOM 721 N N . THR A 1 91 ? -36.467 -1.317 36.234 1.00 89.44 91 THR A N 1
ATOM 722 C CA . THR A 1 91 ? -37.671 -0.919 35.490 1.00 89.44 91 THR A CA 1
ATOM 723 C C . THR A 1 91 ? -37.363 -0.807 33.991 1.00 89.44 91 THR A C 1
ATOM 725 O O . THR A 1 91 ? -36.201 -0.826 33.563 1.00 89.44 91 THR A O 1
ATOM 728 N N . LYS A 1 92 ? -38.399 -0.660 33.157 1.00 88.38 92 LYS A N 1
ATOM 729 C CA . LYS A 1 92 ? -38.232 -0.456 31.709 1.00 88.38 92 LYS A CA 1
ATOM 730 C C . LYS A 1 92 ? -37.397 0.801 31.413 1.00 88.38 92 LYS A C 1
ATOM 732 O O . LYS A 1 92 ? -36.533 0.768 30.538 1.00 88.38 92 LYS A O 1
ATOM 737 N N . GLU A 1 93 ? -37.604 1.864 32.185 1.00 87.38 93 GLU A N 1
ATOM 738 C CA . GLU A 1 93 ? -36.886 3.139 32.099 1.00 87.38 93 GLU A CA 1
ATOM 739 C C . GLU A 1 93 ? -35.427 2.998 32.552 1.00 87.38 93 GLU A C 1
ATOM 741 O O . GLU A 1 93 ? -34.524 3.466 31.855 1.00 87.38 93 GLU A O 1
ATOM 746 N N . MET A 1 94 ? -35.166 2.301 33.668 1.00 85.12 94 MET A N 1
ATOM 747 C CA . MET A 1 94 ? -33.796 2.042 34.138 1.00 85.12 94 MET A CA 1
ATOM 748 C C . MET A 1 94 ? -32.993 1.260 33.101 1.00 85.12 94 MET A C 1
ATOM 750 O O . MET A 1 94 ? -31.846 1.607 32.814 1.00 85.12 94 MET A O 1
ATOM 754 N N . LYS A 1 95 ? -33.615 0.250 32.483 1.00 86.06 95 LYS A N 1
ATOM 755 C CA . LYS A 1 95 ? -32.997 -0.537 31.416 1.00 86.06 95 LYS A CA 1
ATOM 756 C C . LYS A 1 95 ? -32.633 0.332 30.211 1.00 86.06 95 LYS A C 1
ATOM 758 O O . LYS A 1 95 ? -31.521 0.213 29.706 1.00 86.06 95 LYS A O 1
ATOM 763 N N . ALA A 1 96 ? -33.530 1.219 29.777 1.00 86.25 96 ALA A N 1
ATOM 764 C CA . ALA A 1 96 ? -33.272 2.141 28.668 1.00 86.25 96 ALA A CA 1
ATOM 765 C C . ALA A 1 96 ? -32.145 3.140 28.993 1.00 86.25 96 ALA A C 1
ATOM 767 O O . ALA A 1 96 ? -31.257 3.369 28.173 1.00 86.25 96 ALA A O 1
ATOM 768 N N . ARG A 1 97 ? -32.123 3.687 30.214 1.00 88.75 97 ARG A N 1
ATOM 769 C CA . ARG A 1 97 ? -31.073 4.615 30.659 1.00 88.75 97 ARG A CA 1
ATOM 770 C C . ARG A 1 97 ? -29.708 3.935 30.767 1.00 88.75 97 ARG A C 1
ATOM 772 O O . ARG A 1 97 ? -28.717 4.481 30.289 1.00 88.75 97 ARG A O 1
ATOM 779 N N . ARG A 1 98 ? -29.661 2.728 31.342 1.00 89.12 98 ARG A N 1
ATOM 780 C CA . ARG A 1 98 ? -28.458 1.884 31.397 1.00 89.12 98 ARG A CA 1
ATOM 781 C C . ARG A 1 98 ? -27.928 1.615 29.994 1.00 89.12 98 ARG A C 1
ATOM 783 O O . ARG A 1 98 ? -26.734 1.752 29.746 1.00 89.12 98 ARG A O 1
ATOM 790 N N . GLN A 1 99 ? -28.831 1.247 29.091 1.00 85.88 99 GLN A N 1
ATOM 791 C CA . GLN A 1 99 ? -28.519 0.976 27.700 1.00 85.88 99 GLN A CA 1
ATOM 792 C C . GLN A 1 99 ? -27.864 2.194 27.026 1.00 85.88 99 GLN A C 1
ATOM 794 O O . GLN A 1 99 ? -26.788 2.060 26.453 1.00 85.88 99 GLN A O 1
ATOM 799 N N . ASN A 1 100 ? -28.452 3.382 27.173 1.00 89.38 100 ASN A N 1
ATOM 800 C CA . ASN A 1 100 ? -27.902 4.624 26.628 1.00 89.38 100 ASN A CA 1
ATOM 801 C C . ASN A 1 100 ? -26.499 4.937 27.196 1.00 89.38 100 ASN A C 1
ATOM 803 O O . ASN A 1 100 ? -25.565 5.174 26.432 1.00 89.38 100 ASN A O 1
ATOM 807 N N . LEU A 1 101 ? -26.313 4.832 28.519 1.00 89.12 101 LEU A N 1
ATOM 808 C CA . LEU A 1 101 ? -25.005 5.037 29.157 1.00 89.12 101 LEU A CA 1
ATOM 809 C C . LEU A 1 101 ? -23.933 4.077 28.624 1.00 89.12 101 LEU A C 1
ATOM 811 O O . LEU A 1 101 ? -22.821 4.513 28.331 1.00 89.12 101 LEU A O 1
ATOM 815 N N . HIS A 1 102 ? -24.257 2.790 28.451 1.00 84.69 102 HIS A N 1
ATOM 816 C CA . HIS A 1 102 ? -23.332 1.831 27.837 1.00 84.69 102 HIS A CA 1
ATOM 817 C C . HIS A 1 102 ? -22.907 2.264 26.436 1.00 84.69 102 HIS A C 1
ATOM 819 O O . HIS A 1 102 ? -21.737 2.140 26.085 1.00 84.69 102 HIS A O 1
ATOM 825 N N . CYS A 1 103 ? -23.833 2.802 25.654 1.00 85.00 103 CYS A N 1
ATOM 826 C CA . CYS A 1 103 ? -23.558 3.216 24.288 1.00 85.00 103 CYS A CA 1
ATOM 827 C C . CYS A 1 103 ? -22.712 4.465 24.183 1.00 85.00 103 CYS A C 1
ATOM 829 O O . CYS A 1 103 ? -21.776 4.496 23.385 1.00 85.00 103 CYS A O 1
ATOM 831 N N . GLN A 1 104 ? -22.974 5.452 25.034 1.00 90.12 104 GLN A N 1
ATOM 832 C CA . GLN A 1 104 ? -22.106 6.617 25.142 1.00 90.12 104 GLN A CA 1
ATOM 833 C C . GLN A 1 104 ? -20.689 6.205 25.558 1.00 90.12 104 GLN A C 1
ATOM 835 O O . GLN A 1 104 ? -19.727 6.620 24.915 1.00 90.12 104 GLN A O 1
ATOM 840 N N . ILE A 1 105 ? -20.554 5.314 26.552 1.00 85.19 105 ILE A N 1
ATOM 841 C CA . ILE A 1 105 ? -19.250 4.781 26.980 1.00 85.19 105 ILE A CA 1
ATOM 842 C C . ILE A 1 105 ? -18.537 4.086 25.814 1.00 85.19 105 ILE A C 1
ATOM 844 O O . ILE A 1 105 ? -17.397 4.430 25.522 1.00 85.19 105 ILE A O 1
ATOM 848 N N . LEU A 1 106 ? -19.198 3.162 25.111 1.00 80.81 106 LEU A N 1
ATOM 849 C CA . LEU A 1 106 ? -18.598 2.435 23.984 1.00 80.81 106 LEU A CA 1
ATOM 850 C C . LEU A 1 106 ? -18.190 3.367 22.833 1.00 80.81 106 LEU A C 1
ATOM 852 O O . LEU A 1 106 ? -17.171 3.149 22.176 1.00 80.81 106 LEU A O 1
ATOM 856 N N . THR A 1 107 ? -18.968 4.413 22.566 1.00 84.94 107 THR A N 1
ATOM 857 C CA . THR A 1 107 ? -18.633 5.421 21.552 1.00 84.94 107 THR A CA 1
ATOM 858 C C . THR A 1 107 ? -17.422 6.253 21.962 1.00 84.94 107 THR A C 1
ATOM 860 O O . THR A 1 107 ? -16.492 6.391 21.168 1.00 84.94 107 THR A O 1
ATOM 863 N N . LEU A 1 108 ? -17.372 6.738 23.203 1.00 87.50 108 LEU A N 1
ATOM 864 C CA . LEU A 1 108 ? -16.216 7.479 23.710 1.00 87.50 108 LEU A CA 1
ATOM 865 C C . LEU A 1 108 ? -14.962 6.598 23.792 1.00 87.50 108 LEU A C 1
ATOM 867 O O . LEU A 1 108 ? -13.876 7.050 23.446 1.00 87.50 108 LEU A O 1
ATOM 871 N N . GLU A 1 109 ? -15.084 5.323 24.166 1.00 82.44 109 GLU A N 1
ATOM 872 C CA . GLU A 1 109 ? -13.966 4.369 24.156 1.00 82.44 109 GLU A CA 1
ATOM 873 C C . GLU A 1 109 ? -13.414 4.144 22.739 1.00 82.44 109 GLU A C 1
ATOM 875 O O . GLU A 1 109 ? -12.193 4.107 22.551 1.00 82.44 109 GLU A O 1
ATOM 880 N N . ARG A 1 110 ? -14.286 4.074 21.720 1.00 78.06 110 ARG A N 1
ATOM 881 C CA . ARG A 1 110 ? -13.867 4.057 20.307 1.00 78.06 110 ARG A CA 1
ATOM 882 C C . ARG A 1 110 ? -13.110 5.333 19.930 1.00 78.06 110 ARG A C 1
ATOM 884 O O . ARG A 1 110 ? -12.049 5.236 19.314 1.00 78.06 110 ARG A O 1
ATOM 891 N N . GLN A 1 111 ? -13.599 6.503 20.343 1.00 82.00 111 GLN A N 1
ATOM 892 C CA . GLN A 1 111 ? -12.921 7.782 20.099 1.00 82.00 111 GLN A CA 1
ATOM 893 C C . GLN A 1 111 ? -11.559 7.862 20.802 1.00 82.00 111 GLN A C 1
ATOM 895 O O . GLN A 1 111 ? -10.580 8.273 20.184 1.00 82.00 111 GLN A O 1
ATOM 900 N N . ILE A 1 112 ? -11.450 7.408 22.055 1.00 80.81 112 ILE A N 1
ATOM 901 C CA . ILE A 1 112 ? -10.174 7.333 22.789 1.00 80.81 112 ILE A CA 1
ATOM 902 C C . ILE A 1 112 ? -9.183 6.445 22.035 1.00 80.81 112 ILE A C 1
ATOM 904 O O . ILE A 1 112 ? -8.025 6.821 21.848 1.00 80.81 112 ILE A O 1
ATOM 908 N N . LYS A 1 113 ? -9.627 5.275 21.566 1.00 75.62 113 LYS A N 1
ATOM 909 C CA . LYS A 1 113 ? -8.786 4.361 20.785 1.00 75.62 113 LYS A CA 1
ATOM 910 C C . LYS A 1 113 ? -8.319 4.998 19.471 1.00 75.62 113 LYS A C 1
ATOM 912 O O . LYS A 1 113 ? -7.151 4.855 19.101 1.00 75.62 113 LYS A O 1
ATOM 917 N N . GLN A 1 114 ? -9.203 5.727 18.795 1.00 74.19 114 GLN A N 1
ATOM 918 C CA . GLN A 1 114 ? -8.864 6.514 17.611 1.00 74.19 114 GLN A CA 1
ATOM 919 C C . GLN A 1 114 ? -7.798 7.569 17.930 1.00 74.19 114 GLN A C 1
ATOM 921 O O . GLN A 1 114 ? -6.759 7.591 17.275 1.00 74.19 114 GLN A O 1
ATOM 926 N N . LYS A 1 115 ? -7.989 8.371 18.982 1.00 80.62 115 LYS A N 1
ATOM 927 C CA . LYS A 1 115 ? -7.030 9.404 19.407 1.00 80.62 115 LYS A CA 1
ATOM 928 C C . LYS A 1 115 ? -5.669 8.824 19.774 1.00 80.62 115 LYS A C 1
ATOM 930 O O . LYS A 1 115 ? -4.643 9.395 19.417 1.00 80.62 115 LYS A O 1
ATOM 935 N N . ASN A 1 116 ? -5.648 7.662 20.423 1.00 77.56 116 ASN A N 1
ATOM 936 C CA . ASN A 1 116 ? -4.408 6.953 20.725 1.00 77.56 116 ASN A CA 1
ATOM 937 C C . ASN A 1 116 ? -3.672 6.532 19.438 1.00 77.56 116 ASN A C 1
ATOM 939 O O . ASN A 1 116 ? -2.469 6.749 19.312 1.00 77.56 116 ASN A O 1
ATOM 943 N N . THR A 1 117 ? -4.403 6.010 18.449 1.00 69.81 117 THR A N 1
ATOM 944 C CA . THR A 1 117 ? -3.841 5.631 17.139 1.00 69.81 117 THR A CA 1
ATOM 945 C C . THR A 1 117 ? -3.294 6.848 16.385 1.00 69.81 117 THR A C 1
ATOM 947 O O . THR A 1 117 ? -2.165 6.810 15.888 1.00 69.81 117 THR A O 1
ATOM 950 N N . GLU A 1 118 ? -4.054 7.947 16.358 1.00 73.31 118 GLU A N 1
ATOM 951 C CA . GLU A 1 118 ? -3.633 9.227 15.774 1.00 73.31 118 GLU A CA 1
ATOM 952 C C . GLU A 1 118 ? -2.341 9.725 16.435 1.00 73.31 118 GLU A C 1
ATOM 954 O O . GLU A 1 118 ? -1.378 10.051 15.745 1.00 73.31 118 GLU A O 1
ATOM 959 N N . ARG A 1 119 ? -2.287 9.713 17.772 1.00 78.44 119 ARG A N 1
ATOM 960 C CA . ARG A 1 119 ? -1.141 10.191 18.554 1.00 78.44 119 ARG A CA 1
ATOM 961 C C . ARG A 1 119 ? 0.105 9.318 18.398 1.00 78.44 119 ARG A C 1
ATOM 963 O O . ARG A 1 119 ? 1.208 9.856 18.343 1.00 78.44 119 ARG A O 1
ATOM 970 N N . GLY A 1 120 ? -0.059 7.996 18.380 1.00 67.31 120 GLY A N 1
ATOM 971 C CA . GLY A 1 120 ? 1.049 7.039 18.328 1.00 67.31 120 GLY A CA 1
ATOM 972 C C . GLY A 1 120 ? 1.662 6.892 16.936 1.00 67.31 120 GLY A C 1
ATOM 973 O O . GLY A 1 120 ? 2.881 6.924 16.801 1.00 67.31 120 GLY A O 1
ATOM 974 N N . HIS A 1 121 ? 0.824 6.765 15.904 1.00 67.12 121 HIS A N 1
ATOM 975 C CA . HIS A 1 121 ? 1.271 6.399 14.554 1.00 67.12 121 HIS A CA 1
ATOM 976 C C . HIS A 1 121 ? 0.879 7.432 13.505 1.00 67.12 121 HIS A C 1
ATOM 978 O O . HIS A 1 121 ? 1.718 7.800 12.687 1.00 67.12 121 HIS A O 1
ATOM 984 N N . GLY A 1 122 ? -0.356 7.943 13.557 1.00 69.44 122 GLY A N 1
ATOM 985 C CA . GLY A 1 122 ? -0.853 8.910 12.575 1.00 69.44 122 GLY A CA 1
ATOM 986 C C . GLY A 1 122 ? 0.022 10.162 12.487 1.00 69.44 122 GLY A C 1
ATOM 987 O O . GLY A 1 122 ? 0.398 10.571 11.391 1.00 69.44 122 GLY A O 1
ATOM 988 N N . LEU A 1 123 ? 0.425 10.719 13.636 1.00 74.94 123 LEU A N 1
ATOM 989 C CA . LEU A 1 123 ? 1.356 11.845 13.668 1.00 74.94 123 LEU A CA 1
ATOM 990 C C . LEU A 1 123 ? 2.698 11.479 13.040 1.00 74.94 123 LEU A C 1
ATOM 992 O O . LEU A 1 123 ? 3.164 12.222 12.185 1.00 74.94 123 LEU A O 1
ATOM 996 N N . SER A 1 124 ? 3.316 10.355 13.421 1.00 75.12 124 SER A N 1
ATOM 997 C CA . SER A 1 124 ? 4.618 9.993 12.847 1.00 75.12 124 SER A CA 1
ATOM 998 C C . SER A 1 124 ? 4.535 9.906 11.330 1.00 75.12 124 SER A C 1
ATOM 1000 O O . SER A 1 124 ? 5.270 10.621 10.670 1.00 75.12 124 SER A O 1
ATOM 1002 N N . VAL A 1 125 ? 3.555 9.182 10.783 1.00 75.12 125 VAL A N 1
ATOM 1003 C CA . VAL A 1 125 ? 3.374 9.044 9.328 1.00 75.12 125 VAL A CA 1
ATOM 1004 C C . VAL A 1 125 ? 3.272 10.402 8.628 1.00 75.12 125 VAL A C 1
ATOM 1006 O O . VAL A 1 125 ? 3.969 10.628 7.644 1.00 75.12 125 VAL A O 1
ATOM 1009 N N . ILE A 1 126 ? 2.455 11.330 9.139 1.00 78.38 126 ILE A N 1
ATOM 1010 C CA . ILE A 1 126 ? 2.281 12.656 8.520 1.00 78.38 126 ILE A CA 1
ATOM 1011 C C . ILE A 1 126 ? 3.593 13.450 8.538 1.00 78.38 126 ILE A C 1
ATOM 1013 O O . ILE A 1 126 ? 3.966 14.059 7.534 1.00 78.38 126 ILE A O 1
ATOM 1017 N N . TYR A 1 127 ? 4.298 13.471 9.671 1.00 81.06 127 TYR A N 1
ATOM 1018 C CA . TYR A 1 127 ? 5.549 14.225 9.784 1.00 81.06 127 TYR A CA 1
ATOM 1019 C C . TYR A 1 127 ? 6.689 13.569 9.013 1.00 81.06 127 TYR A C 1
ATOM 1021 O O . TYR A 1 127 ? 7.414 14.270 8.315 1.00 81.06 127 TYR A O 1
ATOM 1029 N N . ASP A 1 128 ? 6.808 12.248 9.075 1.00 78.50 128 ASP A N 1
ATOM 1030 C CA . ASP A 1 128 ? 7.819 11.476 8.358 1.00 78.50 128 ASP A CA 1
ATOM 1031 C C . ASP A 1 128 ? 7.608 11.617 6.838 1.00 78.50 128 ASP A C 1
ATOM 1033 O O . ASP A 1 128 ? 8.573 11.809 6.103 1.00 78.50 128 ASP A O 1
ATOM 1037 N N . ASN A 1 129 ? 6.354 11.674 6.369 1.00 82.94 129 ASN A N 1
ATOM 1038 C CA . ASN A 1 129 ? 6.015 12.008 4.981 1.00 82.94 129 ASN A CA 1
ATOM 1039 C C . ASN A 1 129 ? 6.462 13.430 4.599 1.00 82.94 129 ASN A C 1
ATOM 1041 O O . ASN A 1 129 ? 7.126 13.626 3.581 1.00 82.94 129 ASN A O 1
ATOM 1045 N N . LYS A 1 130 ? 6.164 14.440 5.431 1.00 87.06 130 LYS A N 1
ATOM 1046 C CA . LYS A 1 130 ? 6.631 15.821 5.197 1.00 87.06 130 LYS A CA 1
ATOM 1047 C C . LYS A 1 130 ? 8.165 15.915 5.172 1.00 87.06 130 LYS A C 1
ATOM 1049 O O . LYS A 1 130 ? 8.717 16.645 4.350 1.00 87.06 130 LYS A O 1
ATOM 1054 N N . LEU A 1 131 ? 8.854 15.179 6.046 1.00 84.75 131 LEU A N 1
ATOM 1055 C CA . LEU A 1 131 ? 10.318 15.100 6.071 1.00 84.75 131 LEU A CA 1
ATOM 1056 C C . LEU A 1 131 ? 10.863 14.419 4.813 1.00 84.75 131 LEU A C 1
ATOM 1058 O O . LEU A 1 131 ? 11.781 14.949 4.197 1.00 84.75 131 LEU A O 1
ATOM 1062 N N . ALA A 1 132 ? 10.256 13.319 4.375 1.00 83.81 132 ALA A N 1
ATOM 1063 C CA . ALA A 1 132 ? 10.627 12.649 3.135 1.00 83.81 132 ALA A CA 1
ATOM 1064 C C . ALA A 1 132 ? 10.432 13.555 1.906 1.00 83.81 132 ALA A C 1
ATOM 1066 O O . ALA A 1 132 ? 11.273 13.585 1.012 1.00 83.81 132 ALA A O 1
ATOM 1067 N N . LYS A 1 133 ? 9.357 14.351 1.861 1.00 88.50 133 LYS A N 1
ATOM 1068 C CA . LYS A 1 133 ? 9.152 15.367 0.812 1.00 88.50 133 LYS A CA 1
ATOM 1069 C C . LYS A 1 133 ? 10.227 16.455 0.845 1.00 88.50 133 LYS A C 1
ATOM 1071 O O . LYS A 1 133 ? 10.700 16.876 -0.206 1.00 88.50 133 LYS A O 1
ATOM 1076 N N . LEU A 1 134 ? 10.643 16.883 2.037 1.00 89.19 134 LEU A N 1
ATOM 1077 C CA . LEU A 1 134 ? 11.740 17.837 2.211 1.00 89.19 134 LEU A CA 1
ATOM 1078 C C . LEU A 1 134 ? 13.078 17.266 1.718 1.00 89.19 134 LEU A C 1
ATOM 1080 O O . LEU A 1 134 ? 13.793 17.944 0.983 1.00 89.19 134 LEU A O 1
ATOM 1084 N N . GLU A 1 135 ? 13.389 16.017 2.068 1.00 86.25 135 GLU A N 1
ATOM 1085 C CA . GLU A 1 135 ? 14.589 15.308 1.604 1.00 86.25 135 GLU A CA 1
ATOM 1086 C C . GLU A 1 135 ? 14.586 15.121 0.081 1.00 86.25 135 GLU A C 1
ATOM 1088 O O . GLU A 1 135 ? 15.617 15.319 -0.563 1.00 86.25 135 GLU A O 1
ATOM 1093 N N . LEU A 1 136 ? 13.422 14.850 -0.520 1.00 87.38 136 LEU A N 1
ATOM 1094 C CA . LEU A 1 136 ? 13.269 14.765 -1.975 1.00 87.38 136 LEU A CA 1
ATOM 1095 C C . LEU A 1 136 ? 13.626 16.075 -2.655 1.00 87.38 136 LEU A C 1
ATOM 1097 O O . LEU A 1 136 ? 14.416 16.062 -3.593 1.00 87.38 136 LEU A O 1
ATOM 1101 N N . ILE A 1 137 ? 13.124 17.205 -2.160 1.00 88.62 137 ILE A N 1
ATOM 1102 C CA . ILE A 1 137 ? 13.451 18.521 -2.726 1.00 88.62 137 ILE A CA 1
ATOM 1103 C C . ILE A 1 137 ? 14.969 18.764 -2.713 1.00 88.62 137 ILE A C 1
ATOM 1105 O O . ILE A 1 137 ? 15.503 19.350 -3.651 1.00 88.62 137 ILE A O 1
ATOM 1109 N N . GLN A 1 138 ? 15.673 18.294 -1.680 1.00 86.94 138 GLN A N 1
ATOM 1110 C CA . GLN A 1 138 ? 17.124 18.461 -1.568 1.00 86.94 138 GLN A CA 1
ATOM 1111 C C . GLN A 1 138 ? 17.921 17.523 -2.480 1.00 86.94 138 GLN A C 1
ATOM 1113 O O . GLN A 1 138 ? 18.927 17.937 -3.053 1.00 86.94 138 GLN A O 1
ATOM 1118 N N . GLN A 1 139 ? 17.520 16.254 -2.566 1.00 87.25 139 GLN A N 1
ATOM 1119 C CA . GLN A 1 139 ? 18.344 15.200 -3.167 1.00 87.25 139 GLN A CA 1
ATOM 1120 C C . GLN A 1 139 ? 17.955 14.876 -4.614 1.00 87.25 139 GLN A C 1
ATOM 1122 O O . GLN A 1 139 ? 18.808 14.452 -5.398 1.00 87.25 139 GLN A O 1
ATOM 1127 N N . TRP A 1 140 ? 16.693 15.097 -4.993 1.00 88.81 140 TRP A N 1
ATOM 1128 C CA . TRP A 1 140 ? 16.176 14.744 -6.315 1.00 88.81 140 TRP A CA 1
ATOM 1129 C C . TRP A 1 140 ? 16.946 15.380 -7.479 1.00 88.81 140 TRP A C 1
ATOM 1131 O O . TRP A 1 140 ? 17.257 14.647 -8.412 1.00 88.81 140 TRP A O 1
ATOM 1141 N N . PRO A 1 141 ? 17.355 16.667 -7.450 1.00 90.50 141 PRO A N 1
ATOM 1142 C CA . PRO A 1 141 ? 18.080 17.257 -8.579 1.00 90.50 141 PRO A CA 1
ATOM 1143 C C . PRO A 1 141 ? 19.419 16.568 -8.884 1.00 90.50 141 PRO A C 1
ATOM 1145 O O . PRO A 1 141 ? 19.838 16.496 -10.038 1.00 90.50 141 PRO A O 1
ATOM 1148 N N . VAL A 1 142 ? 20.105 16.057 -7.854 1.00 91.00 142 VAL A N 1
ATOM 1149 C CA . VAL A 1 142 ? 21.336 15.272 -8.029 1.00 91.00 142 VAL A CA 1
ATOM 1150 C C . VAL A 1 142 ? 20.987 13.880 -8.547 1.00 91.00 142 VAL A C 1
ATOM 1152 O O . VAL A 1 142 ? 21.560 13.438 -9.541 1.00 91.00 142 VAL A O 1
ATOM 1155 N N . LYS A 1 143 ? 19.990 13.228 -7.937 1.00 90.44 143 LYS A N 1
ATOM 1156 C CA . LYS A 1 143 ? 19.539 11.889 -8.330 1.00 90.44 143 LYS A CA 1
ATOM 1157 C C . LYS A 1 143 ? 19.061 11.827 -9.780 1.00 90.44 143 LYS A C 1
ATOM 1159 O O . LYS A 1 143 ? 19.394 10.888 -10.495 1.00 90.44 143 LYS A O 1
ATOM 1164 N N . GLN A 1 144 ? 18.333 12.841 -10.230 1.00 90.88 144 GLN A N 1
ATOM 1165 C CA . GLN A 1 144 ? 17.857 12.962 -11.602 1.00 90.88 144 GLN A CA 1
ATOM 1166 C C . GLN A 1 144 ? 19.023 12.976 -12.597 1.00 90.88 144 GLN A C 1
ATOM 1168 O O . GLN A 1 144 ? 19.000 12.238 -13.577 1.00 90.88 144 GLN A O 1
ATOM 1173 N N . LYS A 1 145 ? 20.086 13.738 -12.312 1.00 92.81 145 LYS A N 1
ATOM 1174 C CA . LYS A 1 145 ? 21.289 13.756 -13.158 1.00 92.81 145 LYS A CA 1
ATOM 1175 C C . LYS A 1 145 ? 21.997 12.402 -13.188 1.00 92.81 145 LYS A C 1
ATOM 1177 O O . LYS A 1 145 ? 22.478 11.998 -14.241 1.00 92.81 145 LYS A O 1
ATOM 1182 N N . GLU A 1 146 ? 22.057 11.690 -12.061 1.00 93.12 146 GLU A N 1
ATOM 1183 C CA . GLU A 1 146 ? 22.607 10.325 -12.017 1.00 93.12 146 GLU A CA 1
ATOM 1184 C C . GLU A 1 146 ? 21.789 9.357 -12.887 1.00 93.12 146 GLU A C 1
ATOM 1186 O O . GLU A 1 146 ? 22.364 8.559 -13.628 1.00 93.12 146 GLU A O 1
ATOM 1191 N N . ILE A 1 147 ? 20.455 9.449 -12.831 1.00 91.75 147 ILE A N 1
ATOM 1192 C CA . ILE A 1 147 ? 19.535 8.657 -13.661 1.00 91.75 147 ILE A CA 1
ATOM 1193 C C . ILE A 1 147 ? 19.776 8.950 -15.147 1.00 91.75 147 ILE A C 1
ATOM 1195 O O . ILE A 1 147 ? 19.961 8.022 -15.933 1.00 91.75 147 ILE A O 1
ATOM 1199 N N . GLU A 1 148 ? 19.835 10.227 -15.528 1.00 92.75 148 GLU A N 1
ATOM 1200 C CA . GLU A 1 148 ? 20.097 10.662 -16.906 1.00 92.75 148 GLU A CA 1
ATOM 1201 C C . GLU A 1 148 ? 21.449 10.146 -17.421 1.00 92.75 148 GLU A C 1
ATOM 1203 O O . GLU A 1 148 ? 21.542 9.660 -18.548 1.00 92.75 148 GLU A O 1
ATOM 1208 N N . GLN A 1 149 ? 22.493 10.173 -16.586 1.00 94.44 149 GLN A N 1
ATOM 1209 C CA . GLN A 1 149 ? 23.811 9.624 -16.924 1.00 94.44 149 GLN A CA 1
ATOM 1210 C C . GLN A 1 149 ? 23.790 8.095 -17.076 1.00 94.44 149 GLN A C 1
ATOM 1212 O O . GLN A 1 149 ? 24.413 7.549 -17.994 1.00 94.44 149 GLN A O 1
ATOM 1217 N N . LEU A 1 150 ? 23.068 7.383 -16.207 1.00 93.19 150 LEU A N 1
ATOM 1218 C CA . LEU A 1 150 ? 22.901 5.929 -16.305 1.00 93.19 150 LEU A CA 1
ATOM 1219 C C . LEU A 1 150 ? 22.130 5.519 -17.564 1.00 93.19 150 LEU A C 1
ATOM 1221 O O . LEU A 1 150 ? 22.489 4.528 -18.202 1.00 93.19 150 LEU A O 1
ATOM 1225 N N . LEU A 1 151 ? 21.108 6.289 -17.939 1.00 91.75 151 LEU A N 1
ATOM 1226 C CA . LEU A 1 151 ? 20.367 6.101 -19.184 1.00 91.75 151 LEU A CA 1
ATOM 1227 C C . LEU A 1 151 ? 21.256 6.374 -20.402 1.00 91.75 151 LEU A C 1
ATOM 1229 O O . LEU A 1 151 ? 21.351 5.528 -21.288 1.00 91.75 151 LEU A O 1
ATOM 1233 N N . ALA A 1 152 ? 21.970 7.504 -20.414 1.00 92.81 152 ALA A N 1
ATOM 1234 C CA . ALA A 1 152 ? 22.848 7.894 -21.518 1.00 92.81 152 ALA A CA 1
ATOM 1235 C C . ALA A 1 152 ? 24.014 6.914 -21.737 1.00 92.81 152 ALA A C 1
ATOM 1237 O O . ALA A 1 152 ? 24.438 6.696 -22.869 1.00 92.81 152 ALA A O 1
ATOM 1238 N N . SER A 1 153 ? 24.523 6.303 -20.664 1.00 94.00 153 SER A N 1
ATOM 1239 C CA . SER A 1 153 ? 25.583 5.289 -20.742 1.00 94.00 153 SER A CA 1
ATOM 1240 C C . SER A 1 153 ? 25.083 3.885 -21.102 1.00 94.00 153 SER A C 1
ATOM 1242 O O . SER A 1 153 ? 25.901 2.995 -21.316 1.00 94.00 153 SER A O 1
ATOM 1244 N N . GLY A 1 154 ? 23.764 3.653 -21.137 1.00 88.44 154 GLY A N 1
ATOM 1245 C CA . GLY A 1 154 ? 23.172 2.322 -21.323 1.00 88.44 154 GLY A CA 1
ATOM 1246 C C . GLY A 1 154 ? 23.312 1.390 -20.109 1.00 88.44 154 GLY A C 1
ATOM 1247 O O . GLY A 1 154 ? 22.811 0.265 -20.129 1.00 88.44 154 GLY A O 1
ATOM 1248 N N . ASN A 1 155 ? 23.939 1.849 -19.022 1.00 92.00 155 ASN A N 1
ATOM 1249 C CA . ASN A 1 155 ? 24.180 1.052 -17.818 1.00 92.00 155 ASN A CA 1
ATOM 1250 C C . ASN A 1 155 ? 22.918 0.854 -16.962 1.00 92.00 155 ASN A C 1
ATOM 1252 O O . ASN A 1 155 ? 22.916 0.011 -16.066 1.00 92.00 155 ASN A O 1
ATOM 1256 N N . ALA A 1 156 ? 21.825 1.572 -17.245 1.00 89.75 156 ALA A N 1
ATOM 1257 C CA . ALA A 1 156 ? 20.550 1.404 -16.545 1.00 89.75 156 ALA A CA 1
ATOM 1258 C C . ALA A 1 156 ? 20.038 -0.053 -16.550 1.00 89.75 156 ALA A C 1
ATOM 1260 O O . ALA A 1 156 ? 19.436 -0.479 -15.564 1.00 89.75 156 ALA A O 1
ATOM 1261 N N . ARG A 1 157 ? 20.330 -0.837 -17.601 1.00 88.88 157 ARG A N 1
ATOM 1262 C CA . ARG A 1 157 ? 19.949 -2.261 -17.690 1.00 88.88 157 ARG A CA 1
ATOM 1263 C C . ARG A 1 157 ? 20.763 -3.187 -16.783 1.00 88.88 157 ARG A C 1
ATOM 1265 O O . ARG A 1 157 ? 20.284 -4.249 -16.413 1.00 88.88 157 ARG A O 1
ATOM 1272 N N . GLN A 1 158 ? 21.973 -2.788 -16.390 1.00 90.69 158 GLN A N 1
ATOM 1273 C CA . GLN A 1 158 ? 22.867 -3.608 -15.556 1.00 90.69 158 GLN A CA 1
ATOM 1274 C C . GLN A 1 158 ? 22.471 -3.611 -14.073 1.00 90.69 158 GLN A C 1
ATOM 1276 O O . GLN A 1 158 ? 23.046 -4.347 -13.269 1.00 90.69 158 GLN A O 1
ATOM 1281 N N . ARG A 1 159 ? 21.506 -2.771 -13.683 1.00 92.88 159 ARG A N 1
ATOM 1282 C CA . ARG A 1 159 ? 20.959 -2.755 -12.325 1.00 92.88 159 ARG A CA 1
ATOM 1283 C C . ARG A 1 159 ? 20.288 -4.094 -12.018 1.00 92.88 159 ARG A C 1
ATOM 1285 O O . ARG A 1 159 ? 19.849 -4.819 -12.910 1.00 92.88 159 ARG A O 1
ATOM 1292 N N . ARG A 1 160 ? 20.135 -4.404 -10.729 1.00 91.56 160 ARG A N 1
ATOM 1293 C CA . ARG A 1 160 ? 19.318 -5.544 -10.299 1.00 91.56 160 ARG A CA 1
ATOM 1294 C C . ARG A 1 160 ? 17.902 -5.381 -10.859 1.00 91.56 160 ARG A C 1
ATOM 1296 O O . ARG A 1 160 ? 17.283 -4.349 -10.627 1.00 91.56 160 ARG A O 1
ATOM 1303 N N . PHE A 1 161 ? 17.434 -6.391 -11.593 1.00 93.06 161 PHE A N 1
ATOM 1304 C CA . PHE A 1 161 ? 16.146 -6.382 -12.304 1.00 93.06 161 PHE A CA 1
ATOM 1305 C C . PHE A 1 161 ? 16.002 -5.253 -13.343 1.00 93.06 161 PHE A C 1
ATOM 1307 O O . PHE A 1 161 ? 14.885 -4.875 -13.671 1.00 93.06 161 PHE A O 1
ATOM 1314 N N . GLY A 1 162 ? 17.114 -4.697 -13.837 1.00 91.38 162 GLY A N 1
ATOM 1315 C CA . GLY A 1 162 ? 17.117 -3.522 -14.711 1.00 91.38 162 GLY A CA 1
ATOM 1316 C C . GLY A 1 162 ? 16.725 -3.794 -16.163 1.00 91.38 162 GLY A C 1
ATOM 1317 O O . GLY A 1 162 ? 16.334 -2.853 -16.850 1.00 91.38 162 GLY A O 1
ATOM 1318 N N . ASP A 1 163 ? 16.819 -5.042 -16.631 1.00 92.56 163 ASP A N 1
ATOM 1319 C CA . ASP A 1 163 ? 16.264 -5.428 -17.927 1.00 92.56 163 ASP A CA 1
ATOM 1320 C C . ASP A 1 163 ? 14.792 -5.829 -17.763 1.00 92.56 163 ASP A C 1
ATOM 1322 O O . ASP A 1 163 ? 14.452 -6.803 -17.082 1.00 92.56 163 ASP A O 1
ATOM 1326 N N . VAL A 1 164 ? 13.913 -5.009 -18.336 1.00 92.12 164 VAL A N 1
ATOM 1327 C CA . VAL A 1 164 ? 12.460 -5.198 -18.278 1.00 92.12 164 VAL A CA 1
ATOM 1328 C C . VAL A 1 164 ? 11.968 -6.221 -19.299 1.00 92.12 164 VAL A C 1
ATOM 1330 O O . VAL A 1 164 ? 10.875 -6.751 -19.129 1.00 92.12 164 VAL A O 1
ATOM 1333 N N . GLU A 1 165 ? 12.773 -6.553 -20.312 1.00 92.75 165 GLU A N 1
ATOM 1334 C CA . GLU A 1 165 ? 12.451 -7.623 -21.267 1.00 92.75 165 GLU A CA 1
ATOM 1335 C C . GLU A 1 165 ? 12.561 -9.010 -20.615 1.00 92.75 165 GLU A C 1
ATOM 1337 O O . GLU A 1 165 ? 11.948 -9.973 -21.071 1.00 92.75 165 GLU A O 1
ATOM 1342 N N . ASP A 1 166 ? 13.298 -9.107 -19.504 1.00 94.94 166 ASP A N 1
ATOM 1343 C CA . ASP A 1 166 ? 13.449 -10.351 -18.755 1.00 94.94 166 ASP A CA 1
ATOM 1344 C C . ASP A 1 166 ? 12.267 -10.624 -17.802 1.00 94.94 166 ASP A C 1
ATOM 1346 O O . ASP A 1 166 ? 12.222 -11.687 -17.172 1.00 94.94 166 ASP A O 1
ATOM 1350 N N . ILE A 1 167 ? 11.308 -9.700 -17.643 1.00 96.62 167 ILE A N 1
ATOM 1351 C CA . ILE A 1 167 ? 10.158 -9.902 -16.745 1.00 96.62 167 ILE A CA 1
ATOM 1352 C C . ILE A 1 167 ? 9.459 -11.226 -17.090 1.00 96.62 167 ILE A C 1
ATOM 1354 O O . ILE A 1 167 ? 9.076 -11.482 -18.228 1.00 96.62 167 ILE A O 1
ATOM 1358 N N . GLY A 1 168 ? 9.309 -12.098 -16.092 1.00 94.00 168 GLY A N 1
ATOM 1359 C CA . GLY A 1 168 ? 8.734 -13.429 -16.268 1.00 94.00 168 GLY A CA 1
ATOM 1360 C C . GLY A 1 168 ? 9.758 -14.537 -16.535 1.00 94.00 168 GLY A C 1
ATOM 1361 O O . GLY A 1 168 ? 9.429 -15.702 -16.308 1.00 94.00 168 GLY A O 1
ATOM 1362 N N . ILE A 1 169 ? 10.997 -14.235 -16.921 1.00 93.38 169 ILE A N 1
ATOM 1363 C CA . ILE A 1 169 ? 12.092 -15.223 -17.023 1.00 93.38 169 ILE A CA 1
ATOM 1364 C C . ILE A 1 169 ? 13.191 -15.018 -15.973 1.00 93.38 169 ILE A C 1
ATOM 1366 O O . ILE A 1 169 ? 14.034 -15.900 -15.776 1.00 93.38 169 ILE A O 1
ATOM 1370 N N . ARG A 1 170 ? 13.165 -13.897 -15.242 1.00 94.69 170 ARG A N 1
ATOM 1371 C CA . ARG A 1 170 ? 14.074 -13.643 -14.117 1.00 94.69 170 ARG A CA 1
ATOM 1372 C C . ARG A 1 170 ? 13.894 -14.681 -13.017 1.00 94.69 170 ARG A C 1
ATOM 1374 O O . ARG A 1 170 ? 12.801 -15.162 -12.724 1.00 94.69 170 ARG A O 1
ATOM 1381 N N . LYS A 1 171 ? 14.989 -14.957 -12.314 1.00 91.12 171 LYS A N 1
ATOM 1382 C CA . LYS A 1 171 ? 15.005 -15.811 -11.120 1.00 91.12 171 LYS A CA 1
ATOM 1383 C C . LYS A 1 171 ? 14.613 -15.026 -9.865 1.00 91.12 171 LYS A C 1
ATOM 1385 O O . LYS A 1 171 ? 15.400 -14.906 -8.926 1.00 91.12 171 LYS A O 1
ATOM 1390 N N . VAL A 1 172 ? 13.404 -14.469 -9.853 1.00 93.81 172 VAL A N 1
ATOM 1391 C CA . VAL A 1 172 ? 12.845 -13.796 -8.671 1.00 93.81 172 VAL A CA 1
ATOM 1392 C C . VAL A 1 172 ? 12.200 -14.845 -7.765 1.00 93.81 172 VAL A C 1
ATOM 1394 O O . VAL A 1 172 ? 11.266 -15.535 -8.163 1.00 93.81 172 VAL A O 1
ATOM 1397 N N . GLY A 1 173 ? 12.757 -15.002 -6.559 1.00 89.69 173 GLY A N 1
ATOM 1398 C CA . GLY A 1 173 ? 12.239 -15.909 -5.532 1.00 89.69 173 GLY A CA 1
ATOM 1399 C C . GLY A 1 173 ? 12.069 -17.360 -5.998 1.00 89.69 173 GLY A C 1
ATOM 1400 O O . GLY A 1 173 ? 10.953 -17.855 -6.045 1.00 89.69 173 GLY A O 1
ATOM 1401 N N . GLU A 1 174 ? 13.155 -18.077 -6.311 1.00 91.38 174 GLU A N 1
ATOM 1402 C CA . GLU A 1 174 ? 13.086 -19.471 -6.796 1.00 91.38 174 GLU A CA 1
ATOM 1403 C C . GLU A 1 174 ? 12.252 -20.393 -5.885 1.00 91.38 174 GLU A C 1
ATOM 1405 O O . GLU A 1 174 ? 12.428 -20.383 -4.667 1.00 91.38 174 GLU A O 1
ATOM 1410 N N . GLY A 1 175 ? 11.398 -21.246 -6.465 1.00 92.06 175 GLY A N 1
ATOM 1411 C CA . GLY A 1 175 ? 10.601 -22.242 -5.738 1.00 92.06 175 GLY A CA 1
ATOM 1412 C C . GLY A 1 175 ? 9.345 -21.686 -5.063 1.00 92.06 175 GLY A C 1
ATOM 1413 O O . GLY A 1 175 ? 9.008 -22.143 -3.968 1.00 92.06 175 GLY A O 1
ATOM 1414 N N . GLN A 1 176 ? 8.688 -20.708 -5.693 1.00 94.12 176 GLN A N 1
ATOM 1415 C CA . GLN A 1 176 ? 7.437 -20.094 -5.227 1.00 94.12 176 GLN A CA 1
ATOM 1416 C C . GLN A 1 176 ? 6.325 -21.138 -5.024 1.00 94.12 176 GLN A C 1
ATOM 1418 O O . GLN A 1 176 ? 5.520 -21.032 -4.106 1.00 94.12 176 GLN A O 1
ATOM 1423 N N . GLU A 1 177 ? 6.313 -22.208 -5.817 1.00 93.62 177 GLU A N 1
ATOM 1424 C CA . GLU A 1 177 ? 5.316 -23.284 -5.770 1.00 93.62 177 GLU A CA 1
ATOM 1425 C C . GLU A 1 177 ? 5.337 -24.033 -4.431 1.00 93.62 177 GLU A C 1
ATOM 1427 O O . GLU A 1 177 ? 4.310 -24.532 -3.969 1.00 93.62 177 GLU A O 1
ATOM 1432 N N . LYS A 1 178 ? 6.496 -24.062 -3.757 1.00 92.12 178 LYS A N 1
ATOM 1433 C CA . LYS A 1 178 ? 6.639 -24.657 -2.417 1.00 92.12 178 LYS A CA 1
ATOM 1434 C C . LYS A 1 178 ? 5.882 -23.868 -1.348 1.00 92.12 178 LYS A C 1
ATOM 1436 O O . LYS A 1 178 ? 5.603 -24.414 -0.283 1.00 92.12 178 LYS A O 1
ATOM 1441 N N . ASP A 1 179 ? 5.540 -22.614 -1.634 1.00 91.62 179 ASP A N 1
ATOM 1442 C CA . ASP A 1 179 ? 4.852 -21.727 -0.704 1.00 91.62 179 ASP A CA 1
ATOM 1443 C C . ASP A 1 179 ? 3.325 -21.867 -0.763 1.00 91.62 179 ASP A C 1
ATOM 1445 O O . ASP A 1 179 ? 2.648 -21.367 0.131 1.00 91.62 179 ASP A O 1
ATOM 1449 N N . ILE A 1 180 ? 2.768 -22.583 -1.754 1.00 93.50 180 ILE A N 1
ATOM 1450 C CA . ILE A 1 180 ? 1.313 -22.792 -1.885 1.00 93.50 180 ILE A CA 1
ATOM 1451 C C . ILE A 1 180 ? 0.747 -23.435 -0.623 1.00 93.50 180 ILE A C 1
ATOM 1453 O O . ILE A 1 180 ? -0.166 -22.888 -0.009 1.00 93.50 180 ILE A O 1
ATOM 1457 N N . ARG A 1 181 ? 1.339 -24.553 -0.187 1.00 90.06 181 ARG A N 1
ATOM 1458 C CA . ARG A 1 181 ? 0.905 -25.259 1.024 1.00 90.06 181 ARG A CA 1
ATOM 1459 C C . ARG A 1 181 ? 0.975 -24.361 2.263 1.00 90.06 181 ARG A C 1
ATOM 1461 O O . ARG A 1 181 ? 0.073 -24.376 3.091 1.00 90.06 181 ARG A O 1
ATOM 1468 N N . LEU A 1 182 ? 2.035 -23.564 2.369 1.00 84.62 182 LEU A N 1
ATOM 1469 C CA . LEU A 1 182 ? 2.229 -22.631 3.476 1.00 84.62 182 LEU A CA 1
ATOM 1470 C C . LEU A 1 182 ? 1.144 -21.543 3.504 1.00 84.62 182 LEU A C 1
ATOM 1472 O O . LEU A 1 182 ? 0.647 -21.186 4.574 1.00 84.62 182 LEU A O 1
ATOM 1476 N N . GLY A 1 183 ? 0.754 -21.036 2.334 1.00 84.69 183 GLY A N 1
ATOM 1477 C CA . GLY A 1 183 ? -0.371 -20.119 2.186 1.00 84.69 183 GLY A CA 1
ATOM 1478 C C . GLY A 1 183 ? -1.714 -20.737 2.554 1.00 84.69 183 GLY A C 1
ATOM 1479 O O . GLY A 1 183 ? -2.503 -20.093 3.239 1.00 84.69 183 GLY A O 1
ATOM 1480 N N . GLU A 1 184 ? -1.958 -21.993 2.170 1.00 90.06 184 GLU A N 1
ATOM 1481 C CA . GLU A 1 184 ? -3.186 -22.726 2.521 1.00 90.06 184 GLU A CA 1
ATOM 1482 C C . GLU A 1 184 ? -3.320 -22.917 4.031 1.00 90.06 184 GLU A C 1
ATOM 1484 O O . GLU A 1 184 ? -4.372 -22.618 4.601 1.00 90.06 184 GLU A O 1
ATOM 1489 N N . GLU A 1 185 ? -2.240 -23.343 4.686 1.00 84.56 185 GLU A N 1
ATOM 1490 C CA . GLU A 1 185 ? -2.179 -23.486 6.143 1.00 84.56 185 GLU A CA 1
ATOM 1491 C C . GLU A 1 185 ? -2.410 -22.127 6.835 1.00 84.56 185 GLU A C 1
ATOM 1493 O O . GLU A 1 185 ? -3.210 -22.029 7.771 1.00 84.56 185 GLU A O 1
ATOM 1498 N N . SER A 1 186 ? -1.795 -21.053 6.324 1.00 79.62 186 SER A N 1
ATOM 1499 C CA . SER A 1 186 ? -1.971 -19.689 6.849 1.00 79.62 186 SER A CA 1
ATOM 1500 C C . SER A 1 186 ? -3.406 -19.174 6.670 1.00 79.62 186 SER A C 1
ATOM 1502 O O . SER A 1 186 ? -3.983 -18.604 7.599 1.00 79.62 186 SER A O 1
ATOM 1504 N N . LEU A 1 187 ? -4.024 -19.412 5.509 1.00 83.62 187 LEU A N 1
ATOM 1505 C CA . LEU A 1 187 ? -5.420 -19.061 5.239 1.00 83.62 187 LEU A CA 1
ATOM 1506 C C . LEU A 1 187 ? -6.370 -19.818 6.177 1.00 83.62 187 LEU A C 1
ATOM 1508 O O . LEU A 1 187 ? -7.278 -19.218 6.757 1.00 83.62 187 LEU A O 1
ATOM 1512 N N . GLN A 1 188 ? -6.162 -21.125 6.355 1.00 85.06 188 GLN A N 1
ATOM 1513 C CA . GLN A 1 188 ? -6.967 -21.937 7.268 1.00 85.06 188 GLN A CA 1
ATOM 1514 C C . GLN A 1 188 ? -6.853 -21.429 8.712 1.00 85.06 188 GLN A C 1
ATOM 1516 O O . GLN A 1 188 ? -7.854 -21.364 9.436 1.00 85.06 188 GLN A O 1
ATOM 1521 N N . GLN A 1 189 ? -5.656 -21.015 9.127 1.00 75.81 189 GLN A N 1
ATOM 1522 C CA . GLN A 1 189 ? -5.434 -20.411 10.436 1.00 75.81 189 GLN A CA 1
ATOM 1523 C C . GLN A 1 189 ? -6.175 -19.073 10.585 1.00 75.81 189 GLN A C 1
ATOM 1525 O O . GLN A 1 189 ? -6.875 -18.876 11.581 1.00 75.81 189 GLN A O 1
ATOM 1530 N N . LEU A 1 190 ? -6.100 -18.175 9.597 1.00 72.94 190 LEU A N 1
ATOM 1531 C CA . LEU A 1 190 ? -6.827 -16.897 9.626 1.00 72.94 190 LEU A CA 1
ATOM 1532 C C . LEU A 1 190 ? -8.348 -17.093 9.714 1.00 72.94 190 LEU A C 1
ATOM 1534 O O . LEU A 1 190 ? -9.014 -16.404 10.490 1.00 72.94 190 LEU A O 1
ATOM 1538 N N . LYS A 1 191 ? -8.892 -18.070 8.974 1.00 79.81 191 LYS A N 1
ATOM 1539 C CA . LYS A 1 191 ? -10.324 -18.406 9.017 1.00 79.81 191 LYS A CA 1
ATOM 1540 C C . LYS A 1 191 ? -10.742 -18.998 10.365 1.00 79.81 191 LYS A C 1
ATOM 1542 O O . LYS A 1 191 ? -11.732 -18.560 10.941 1.00 79.81 191 LYS A O 1
ATOM 1547 N N . SER A 1 192 ? -9.993 -19.971 10.887 1.00 76.25 192 SER A N 1
ATOM 1548 C CA . SER A 1 192 ? -10.344 -20.674 12.137 1.00 76.25 192 SER A CA 1
ATOM 1549 C C . SER A 1 192 ? -10.232 -19.802 13.388 1.00 76.25 192 SER A C 1
ATOM 1551 O O . SER A 1 192 ? -10.976 -19.999 14.345 1.00 76.25 192 SER A O 1
ATOM 1553 N N . THR A 1 193 ? -9.336 -18.817 13.376 1.00 67.69 193 THR A N 1
ATOM 1554 C CA . THR A 1 193 ? -9.140 -17.881 14.493 1.00 67.69 193 THR A CA 1
ATOM 1555 C C . THR A 1 193 ? -10.119 -16.702 14.479 1.00 67.69 193 THR A C 1
ATOM 1557 O O . THR A 1 193 ? -10.143 -15.925 15.432 1.00 67.69 193 THR A O 1
ATOM 1560 N N . GLY A 1 194 ? -10.934 -16.555 13.424 1.00 68.25 194 GLY A N 1
ATOM 1561 C CA . GLY A 1 194 ? -11.852 -15.422 13.262 1.00 68.25 194 GLY A CA 1
ATOM 1562 C C . GLY A 1 194 ? -11.141 -14.078 13.073 1.00 68.25 194 GLY A C 1
ATOM 1563 O O . GLY A 1 194 ? -11.739 -13.031 13.306 1.00 68.25 194 GLY A O 1
ATOM 1564 N N . LEU A 1 195 ? -9.860 -14.105 12.689 1.00 66.12 195 LEU A N 1
ATOM 1565 C CA . LEU A 1 195 ? -9.026 -12.915 12.501 1.00 66.12 195 LEU A CA 1
ATOM 1566 C C . LEU A 1 195 ? -9.184 -12.293 11.110 1.00 66.12 195 LEU A C 1
ATOM 1568 O O . LEU A 1 195 ? -8.730 -11.176 10.878 1.00 66.12 195 LEU A O 1
ATOM 1572 N N . MET A 1 196 ? -9.823 -13.011 10.188 1.00 72.94 196 MET A N 1
ATOM 1573 C CA . MET A 1 196 ? -10.144 -12.509 8.861 1.00 72.94 196 MET A CA 1
ATOM 1574 C C . MET A 1 196 ? -11.506 -11.799 8.879 1.00 72.94 196 MET A C 1
ATOM 1576 O O . MET A 1 196 ? -12.488 -12.403 9.327 1.00 72.94 196 MET A O 1
ATOM 1580 N N . PRO A 1 197 ? -11.605 -10.551 8.380 1.00 78.75 197 PRO A N 1
ATOM 1581 C CA . PRO A 1 197 ? -12.895 -9.925 8.124 1.00 78.75 197 PRO A CA 1
ATOM 1582 C C . PRO A 1 197 ? -13.779 -10.804 7.219 1.00 78.75 197 PRO A C 1
ATOM 1584 O O . PRO A 1 197 ? -13.253 -11.613 6.449 1.00 78.75 197 PRO A O 1
ATOM 1587 N N . PRO A 1 198 ? -15.114 -10.654 7.277 1.00 86.12 198 PRO A N 1
ATOM 1588 C CA . PRO A 1 198 ? -16.012 -11.379 6.384 1.00 86.12 198 PRO A CA 1
ATOM 1589 C C . PRO A 1 198 ? -15.660 -11.144 4.911 1.00 86.12 198 PRO A C 1
ATOM 1591 O O . PRO A 1 198 ? -15.337 -10.024 4.526 1.00 86.12 198 PRO A O 1
ATOM 1594 N N . GLU A 1 199 ? -15.751 -12.184 4.087 1.00 90.69 199 GLU A N 1
ATOM 1595 C CA . GLU A 1 199 ? -15.551 -12.070 2.638 1.00 90.69 199 GLU A CA 1
ATOM 1596 C C . GLU A 1 199 ? -16.814 -11.506 1.966 1.00 90.69 199 GLU A C 1
ATOM 1598 O O . GLU A 1 199 ? -17.922 -11.959 2.265 1.00 90.69 199 GLU A O 1
ATOM 1603 N N . ILE A 1 200 ? -16.647 -10.572 1.028 1.00 92.19 200 ILE A N 1
ATOM 1604 C CA . ILE A 1 200 ? -17.702 -10.159 0.095 1.00 92.19 200 ILE A CA 1
ATOM 1605 C C . ILE A 1 200 ? -17.729 -11.185 -1.041 1.00 92.19 200 ILE A C 1
ATOM 1607 O O . ILE A 1 200 ? -16.746 -11.343 -1.763 1.00 92.19 200 ILE A O 1
ATOM 1611 N N . GLN A 1 201 ? -18.856 -11.880 -1.210 1.00 91.38 201 GLN A N 1
ATOM 1612 C CA . GLN A 1 201 ? -18.981 -13.004 -2.155 1.00 91.38 201 GLN A CA 1
ATOM 1613 C C . GLN A 1 201 ? -19.581 -12.618 -3.517 1.00 91.38 201 GLN A C 1
ATOM 1615 O O . GLN A 1 201 ? -19.904 -13.495 -4.324 1.00 91.38 201 GLN A O 1
ATOM 1620 N N . ASP A 1 202 ? -19.760 -11.322 -3.790 1.00 95.12 202 ASP A N 1
ATOM 1621 C CA . ASP A 1 202 ? -20.257 -10.853 -5.084 1.00 95.12 202 ASP A CA 1
ATOM 1622 C C . ASP A 1 202 ? -19.299 -11.276 -6.210 1.00 95.12 202 ASP A C 1
ATOM 1624 O O . ASP A 1 202 ? -18.169 -10.796 -6.315 1.00 95.12 202 ASP A O 1
ATOM 1628 N N . LYS A 1 203 ? -19.766 -12.197 -7.060 1.00 95.69 203 LYS A N 1
ATOM 1629 C CA . LYS A 1 203 ? -18.948 -12.826 -8.106 1.00 95.69 203 LYS A CA 1
ATOM 1630 C C . LYS A 1 203 ? -18.430 -11.840 -9.149 1.00 95.69 203 LYS A C 1
ATOM 1632 O O . LYS A 1 203 ? -17.386 -12.098 -9.734 1.00 95.69 203 LYS A O 1
ATOM 1637 N N . GLU A 1 204 ? -19.150 -10.751 -9.404 1.00 96.06 204 GLU A N 1
ATOM 1638 C CA . GLU A 1 204 ? -18.733 -9.752 -10.390 1.00 96.06 204 GLU A CA 1
ATOM 1639 C C . GLU A 1 204 ? -17.598 -8.896 -9.823 1.00 96.06 204 GLU A C 1
ATOM 1641 O O . GLU A 1 204 ? -16.582 -8.727 -10.489 1.00 96.06 204 GLU A O 1
ATOM 1646 N N . LEU A 1 205 ? -17.719 -8.454 -8.564 1.00 96.94 205 LEU A N 1
ATOM 1647 C CA . LEU A 1 205 ? -16.665 -7.701 -7.876 1.00 96.94 205 LEU A CA 1
ATOM 1648 C C . LEU A 1 205 ? -15.393 -8.536 -7.714 1.00 96.94 205 LEU A C 1
ATOM 1650 O O . LEU A 1 205 ? -14.300 -8.072 -8.036 1.00 96.94 205 LEU A O 1
ATOM 1654 N N . VAL A 1 206 ? -15.530 -9.780 -7.245 1.00 97.56 206 VAL A N 1
ATOM 1655 C CA . VAL A 1 206 ? -14.390 -10.696 -7.109 1.00 97.56 206 VAL A CA 1
ATOM 1656 C C . VAL A 1 206 ? -13.804 -11.028 -8.481 1.00 97.56 206 VAL A C 1
ATOM 1658 O O . VAL A 1 206 ? -12.588 -11.020 -8.630 1.00 97.56 206 VAL A O 1
ATOM 1661 N N . GLY A 1 207 ? -14.641 -11.253 -9.499 1.00 98.19 207 GLY A N 1
ATOM 1662 C CA . GLY A 1 207 ? -14.196 -11.512 -10.869 1.00 98.19 207 GLY A CA 1
ATOM 1663 C C . GLY A 1 207 ? -13.429 -10.342 -11.488 1.00 98.19 207 GLY A C 1
ATOM 1664 O O . GLY A 1 207 ? -12.408 -10.561 -12.136 1.00 98.19 207 GLY A O 1
ATOM 1665 N N . TYR A 1 208 ? -13.864 -9.104 -11.246 1.00 98.38 208 TYR A N 1
ATOM 1666 C CA . TYR A 1 208 ? -13.150 -7.898 -11.667 1.00 98.38 208 TYR A CA 1
ATOM 1667 C C . TYR A 1 208 ? -11.762 -7.805 -11.016 1.00 98.38 208 TYR A C 1
ATOM 1669 O O . TYR A 1 208 ? -10.764 -7.641 -11.716 1.00 98.38 208 TYR A O 1
ATOM 1677 N N . LEU A 1 209 ? -11.675 -7.981 -9.693 1.00 98.44 209 LEU A N 1
ATOM 1678 C CA . LEU A 1 209 ? -10.390 -7.938 -8.986 1.00 98.44 209 LEU A CA 1
ATOM 1679 C C . LEU A 1 209 ? -9.470 -9.098 -9.387 1.00 98.44 209 LEU A C 1
ATOM 1681 O O . LEU A 1 209 ? -8.267 -8.896 -9.540 1.00 98.44 209 LEU A O 1
ATOM 1685 N N . GLN A 1 210 ? -10.029 -10.293 -9.593 1.00 98.62 210 GLN A N 1
ATOM 1686 C CA . GLN A 1 210 ? -9.291 -11.453 -10.087 1.00 98.62 210 GLN A CA 1
ATOM 1687 C C . GLN A 1 210 ? -8.727 -11.187 -11.486 1.00 98.62 210 GLN A C 1
ATOM 1689 O O . GLN A 1 210 ? -7.550 -11.442 -11.706 1.00 98.62 210 GLN A O 1
ATOM 1694 N N . LYS A 1 211 ? -9.509 -10.590 -12.397 1.00 98.44 211 LYS A N 1
ATOM 1695 C CA . LYS A 1 211 ? -9.037 -10.202 -13.737 1.00 98.44 211 LYS A CA 1
ATOM 1696 C C . LYS A 1 211 ? -7.838 -9.252 -13.663 1.00 98.44 211 LYS A C 1
ATOM 1698 O O . LYS A 1 211 ? -6.859 -9.469 -14.373 1.00 98.44 211 LYS A O 1
ATOM 1703 N N . LEU A 1 212 ? -7.898 -8.225 -12.809 1.00 98.50 212 LEU A N 1
ATOM 1704 C CA . LEU A 1 212 ? -6.769 -7.308 -12.610 1.00 98.50 212 LEU A CA 1
ATOM 1705 C C . LEU A 1 212 ? -5.535 -8.047 -12.076 1.00 98.50 212 LEU A C 1
ATOM 1707 O O . LEU A 1 212 ? -4.436 -7.877 -12.599 1.00 98.50 212 LEU A O 1
ATOM 1711 N N . ALA A 1 213 ? -5.718 -8.886 -11.056 1.00 98.50 213 ALA A N 1
ATOM 1712 C CA . ALA A 1 213 ? -4.625 -9.637 -10.453 1.00 98.50 213 ALA A CA 1
ATOM 1713 C C . ALA A 1 213 ? -3.996 -10.642 -11.432 1.00 98.50 213 ALA A C 1
ATOM 1715 O O . ALA A 1 213 ? -2.773 -10.752 -11.475 1.00 98.50 213 ALA A O 1
ATOM 1716 N N . ASP A 1 214 ? -4.799 -11.313 -12.259 1.00 98.56 214 ASP A N 1
ATOM 1717 C CA . ASP A 1 214 ? -4.331 -12.236 -13.297 1.00 98.56 214 ASP A CA 1
ATOM 1718 C C . ASP A 1 214 ? -3.551 -11.504 -14.396 1.00 98.56 214 ASP A C 1
ATOM 1720 O O . ASP A 1 214 ? -2.515 -11.995 -14.845 1.00 98.56 214 ASP A O 1
ATOM 1724 N N . GLN A 1 215 ? -4.000 -10.311 -14.805 1.00 98.06 215 GLN A N 1
ATOM 1725 C CA . GLN A 1 215 ? -3.292 -9.486 -15.789 1.00 98.06 215 GLN A CA 1
ATOM 1726 C C . GLN A 1 215 ? -1.910 -9.055 -15.277 1.00 98.06 215 GLN A C 1
ATOM 1728 O O . GLN A 1 215 ? -0.921 -9.143 -16.013 1.00 98.06 215 GLN A O 1
ATOM 1733 N N . VAL A 1 216 ? -1.822 -8.636 -14.011 1.00 98.50 216 VAL A N 1
ATOM 1734 C CA . VAL A 1 216 ? -0.540 -8.305 -13.371 1.00 98.50 216 VAL A CA 1
ATOM 1735 C C . VAL A 1 216 ? 0.322 -9.557 -13.212 1.00 98.50 216 VAL A C 1
ATOM 1737 O O . VAL A 1 216 ? 1.497 -9.529 -13.568 1.00 98.50 216 VAL A O 1
ATOM 1740 N N . ALA A 1 217 ? -0.249 -10.672 -12.750 1.00 98.19 217 ALA A N 1
ATOM 1741 C CA . ALA A 1 217 ? 0.464 -11.934 -12.572 1.00 98.19 217 ALA A CA 1
ATOM 1742 C C . ALA A 1 217 ? 1.082 -12.439 -13.885 1.00 98.19 217 ALA A C 1
ATOM 1744 O O . ALA A 1 217 ? 2.267 -12.775 -13.909 1.00 98.19 217 ALA A O 1
ATOM 1745 N N . ALA A 1 218 ? 0.320 -12.416 -14.983 1.00 97.88 218 ALA A N 1
ATOM 1746 C CA . ALA A 1 218 ? 0.797 -12.779 -16.318 1.00 97.88 218 ALA A CA 1
ATOM 1747 C C . ALA A 1 218 ? 1.929 -11.867 -16.820 1.00 97.88 218 ALA A C 1
ATOM 1749 O O . ALA A 1 218 ? 2.740 -12.281 -17.645 1.00 97.88 218 ALA A O 1
ATOM 1750 N N . SER A 1 219 ? 1.998 -10.647 -16.291 1.00 97.62 219 SER A N 1
ATOM 1751 C CA . SER A 1 219 ? 2.985 -9.627 -16.636 1.00 97.62 219 SER A CA 1
ATOM 1752 C C . SER A 1 219 ? 4.112 -9.520 -15.599 1.00 97.62 219 SER A C 1
ATOM 1754 O O . SER A 1 219 ? 4.785 -8.494 -15.552 1.00 97.62 219 SER A O 1
ATOM 1756 N N . SER A 1 220 ? 4.320 -10.546 -14.767 1.00 98.12 220 SER A N 1
ATOM 1757 C CA . SER A 1 220 ? 5.247 -10.520 -13.627 1.00 98.12 220 SER A CA 1
ATOM 1758 C C . SER A 1 220 ? 6.166 -11.747 -13.562 1.00 98.12 220 SER A C 1
ATOM 1760 O O . SER A 1 220 ? 6.065 -12.674 -14.366 1.00 98.12 220 SER A O 1
ATOM 1762 N N . ASP A 1 221 ? 7.053 -11.791 -12.561 1.00 98.00 221 ASP A N 1
ATOM 1763 C CA . ASP A 1 221 ? 7.873 -12.982 -12.280 1.00 98.00 221 ASP A CA 1
ATOM 1764 C C . ASP A 1 221 ? 7.144 -14.043 -11.440 1.00 98.00 221 ASP A C 1
ATOM 1766 O O . ASP A 1 221 ? 7.758 -15.029 -11.017 1.00 98.00 221 ASP A O 1
ATOM 1770 N N . LEU A 1 222 ? 5.848 -13.868 -11.181 1.00 97.31 222 LEU A N 1
ATOM 1771 C CA . LEU A 1 222 ? 5.053 -14.814 -10.413 1.00 97.31 222 LEU A CA 1
ATOM 1772 C C . LEU A 1 222 ? 4.926 -16.157 -11.155 1.00 97.31 222 LEU A C 1
ATOM 1774 O O . LEU A 1 222 ? 4.715 -16.210 -12.368 1.00 97.31 222 LEU A O 1
ATOM 1778 N N . LYS A 1 223 ? 5.064 -17.263 -10.416 1.00 95.88 223 LYS A N 1
ATOM 1779 C CA . LYS A 1 223 ? 4.985 -18.649 -10.926 1.00 95.88 223 LYS A CA 1
ATOM 1780 C C . LYS A 1 223 ? 3.877 -19.479 -10.286 1.00 95.88 223 LYS A C 1
ATOM 1782 O O . LYS A 1 223 ? 3.705 -20.649 -10.614 1.00 95.88 223 LYS A O 1
ATOM 1787 N N . VAL A 1 224 ? 3.107 -18.870 -9.392 1.00 96.00 224 VAL A N 1
ATOM 1788 C CA . VAL A 1 224 ? 1.979 -19.493 -8.696 1.00 96.00 224 VAL A CA 1
ATOM 1789 C C . VAL A 1 224 ? 0.663 -18.836 -9.113 1.00 96.00 224 VAL A C 1
ATOM 1791 O O . VAL A 1 224 ? 0.661 -17.651 -9.450 1.00 96.00 224 VAL A O 1
ATOM 1794 N N . PRO A 1 225 ? -0.462 -19.572 -9.098 1.00 96.06 225 PRO A N 1
ATOM 1795 C CA . PRO A 1 225 ? -1.765 -18.987 -9.392 1.00 96.06 225 PRO A CA 1
ATOM 1796 C C . PRO A 1 225 ? -2.161 -17.961 -8.324 1.00 96.06 225 PRO A C 1
ATOM 1798 O O . PRO A 1 225 ? -1.923 -18.179 -7.134 1.00 96.06 225 PRO A O 1
ATOM 1801 N N . VAL A 1 226 ? -2.816 -16.876 -8.743 1.00 97.50 226 VAL A N 1
ATOM 1802 C CA . VAL A 1 226 ? -3.353 -15.873 -7.818 1.00 97.50 226 VAL A CA 1
ATOM 1803 C C . VAL A 1 226 ? -4.784 -16.223 -7.424 1.00 97.50 226 VAL A C 1
ATOM 1805 O O . VAL A 1 226 ? -5.614 -16.548 -8.269 1.00 97.50 226 VAL A O 1
ATOM 1808 N N . ARG A 1 227 ? -5.091 -16.130 -6.130 1.00 97.69 227 ARG A N 1
ATOM 1809 C CA . ARG A 1 227 ? -6.446 -16.241 -5.578 1.00 97.69 227 ARG A CA 1
ATOM 1810 C C . ARG A 1 227 ? -6.798 -14.957 -4.844 1.00 97.69 227 ARG A C 1
ATOM 1812 O O . ARG A 1 227 ? -6.176 -14.659 -3.825 1.00 97.69 227 ARG A O 1
ATOM 1819 N N . VAL A 1 228 ? -7.791 -14.227 -5.345 1.00 98.00 228 VAL A N 1
ATOM 1820 C CA . VAL A 1 228 ? -8.227 -12.958 -4.753 1.00 98.00 228 VAL A CA 1
ATOM 1821 C C . VAL A 1 228 ? -9.351 -13.159 -3.734 1.00 98.00 228 VAL A C 1
ATOM 1823 O O . VAL A 1 228 ? -10.334 -13.849 -3.995 1.00 98.00 228 VAL A O 1
ATOM 1826 N N . PHE A 1 229 ? -9.223 -12.493 -2.588 1.00 95.25 229 PHE A N 1
ATOM 1827 C CA . PHE A 1 229 ? -10.216 -12.419 -1.521 1.00 95.25 229 PHE A CA 1
ATOM 1828 C C . PHE A 1 229 ? -10.588 -10.957 -1.276 1.00 95.25 229 PHE A C 1
ATOM 1830 O O . PHE A 1 229 ? -9.751 -10.148 -0.870 1.00 95.25 229 PHE A O 1
ATOM 1837 N N . LEU A 1 230 ? -11.857 -10.616 -1.497 1.00 96.00 230 LEU A N 1
ATOM 1838 C CA . LEU A 1 230 ? -12.394 -9.299 -1.171 1.00 96.00 230 LEU A CA 1
ATOM 1839 C C . LEU A 1 230 ? -12.973 -9.323 0.245 1.00 96.00 230 LEU A C 1
ATOM 1841 O O . LEU A 1 230 ? -13.897 -10.079 0.533 1.00 96.00 230 LEU A O 1
ATOM 1845 N N . LEU A 1 231 ? -12.439 -8.483 1.124 1.00 90.31 231 LEU A N 1
ATOM 1846 C CA . LEU A 1 231 ? -12.801 -8.443 2.537 1.00 90.31 231 LEU A CA 1
ATOM 1847 C C . LEU A 1 231 ? -13.714 -7.244 2.836 1.00 90.31 231 LEU A C 1
ATOM 1849 O O . LEU A 1 231 ? -13.388 -6.102 2.492 1.00 90.31 231 LEU A O 1
ATOM 1853 N N . ASP A 1 232 ? -14.831 -7.474 3.536 1.00 88.75 232 ASP A N 1
ATOM 1854 C CA . ASP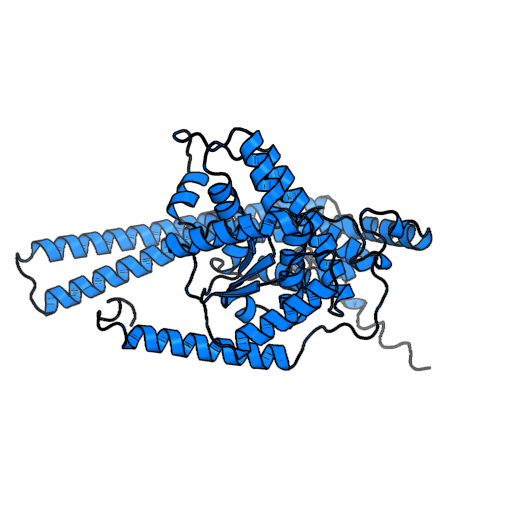 A 1 232 ? -15.692 -6.421 4.095 1.00 88.75 232 ASP A CA 1
ATOM 1855 C C . ASP A 1 232 ? -15.034 -5.808 5.335 1.00 88.75 232 ASP A C 1
ATOM 1857 O O . ASP A 1 232 ? -15.441 -6.005 6.481 1.00 88.75 232 ASP A O 1
ATOM 1861 N N . SER A 1 233 ? -13.976 -5.052 5.077 1.00 82.06 233 SER A N 1
ATOM 1862 C CA . SER A 1 233 ? -13.310 -4.199 6.043 1.00 82.06 233 SER A CA 1
ATOM 1863 C C . SER A 1 233 ? -13.296 -2.779 5.510 1.00 82.06 233 SER A C 1
ATOM 1865 O O . SER A 1 233 ? -13.034 -2.524 4.333 1.00 82.06 233 SER A O 1
ATOM 1867 N N . ASP A 1 234 ? -13.624 -1.839 6.385 1.00 81.62 234 ASP A N 1
ATOM 1868 C CA . ASP A 1 234 ? -13.531 -0.423 6.085 1.00 81.62 234 ASP A CA 1
ATOM 1869 C C . ASP A 1 234 ? -12.072 0.078 6.210 1.00 81.62 234 ASP A C 1
ATOM 1871 O O . ASP A 1 234 ? -11.773 1.182 5.759 1.00 81.62 234 ASP A O 1
ATOM 1875 N N . GLU A 1 235 ? -11.144 -0.729 6.731 1.00 78.00 235 GLU A N 1
ATOM 1876 C CA . GLU A 1 235 ? -9.714 -0.417 6.724 1.00 78.00 235 GLU A CA 1
ATOM 1877 C C . GLU A 1 235 ? -9.155 -0.316 5.300 1.00 78.00 235 GLU A C 1
ATOM 1879 O O . GLU A 1 235 ? -9.523 -1.077 4.403 1.00 78.00 235 GLU A O 1
ATOM 1884 N N . ILE A 1 236 ? -8.219 0.610 5.104 1.00 83.31 236 ILE A N 1
ATOM 1885 C CA . ILE A 1 236 ? -7.498 0.767 3.843 1.00 83.31 236 ILE A CA 1
ATOM 1886 C C . ILE A 1 236 ? -6.286 -0.155 3.926 1.00 83.31 236 ILE A C 1
ATOM 1888 O O . ILE A 1 236 ? -5.299 0.193 4.569 1.00 83.31 236 ILE A O 1
ATOM 1892 N N . ASN A 1 237 ? -6.401 -1.359 3.366 1.00 82.88 237 ASN A N 1
ATOM 1893 C CA . ASN A 1 237 ? -5.317 -2.336 3.365 1.00 82.88 237 ASN A CA 1
ATOM 1894 C C . ASN A 1 237 ? -5.472 -3.359 2.227 1.00 82.88 237 ASN A C 1
ATOM 1896 O O . ASN A 1 237 ? -6.588 -3.642 1.779 1.00 82.88 237 ASN A O 1
ATOM 1900 N N . ALA A 1 238 ? -4.351 -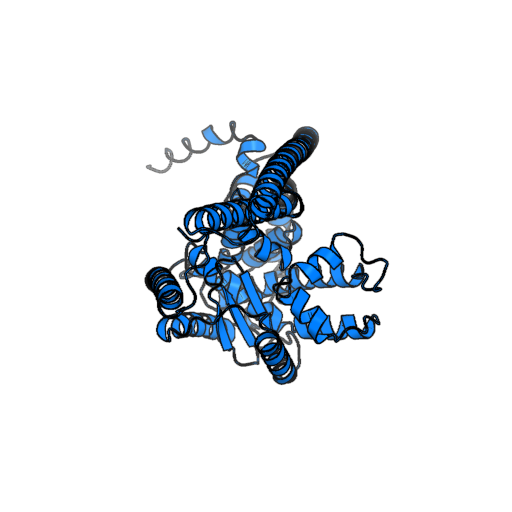3.934 1.818 1.00 87.00 238 ALA A N 1
ATOM 1901 C CA . ALA A 1 238 ? -4.255 -5.177 1.068 1.00 87.00 238 ALA A CA 1
ATOM 1902 C C . ALA A 1 238 ? -3.042 -5.941 1.600 1.00 87.00 238 ALA A C 1
ATOM 1904 O O . ALA A 1 238 ? -2.159 -5.346 2.207 1.00 87.00 238 ALA A O 1
ATOM 1905 N N . PHE A 1 239 ? -3.033 -7.255 1.430 1.00 87.06 239 PHE A N 1
ATOM 1906 C CA . PHE A 1 239 ? -1.872 -8.066 1.771 1.00 87.06 239 PHE A CA 1
ATOM 1907 C C . PHE A 1 239 ? -1.869 -9.354 0.964 1.00 87.06 239 PHE A C 1
ATOM 1909 O O . PHE A 1 239 ? -2.930 -9.844 0.559 1.00 87.06 239 PHE A O 1
ATOM 1916 N N . ALA A 1 240 ? -0.695 -9.953 0.797 1.00 86.62 240 ALA A N 1
ATOM 1917 C CA . ALA A 1 240 ? -0.569 -11.292 0.248 1.00 86.62 240 ALA A CA 1
ATOM 1918 C C . ALA A 1 240 ? -0.000 -12.313 1.245 1.00 86.62 240 ALA A C 1
ATOM 1920 O O . ALA A 1 240 ? 0.910 -12.033 2.029 1.00 86.62 240 ALA A O 1
ATOM 1921 N N . LEU A 1 241 ? -0.518 -13.541 1.182 1.00 86.06 241 LEU A N 1
ATOM 1922 C CA . LEU A 1 241 ? 0.095 -14.702 1.827 1.00 86.06 241 LEU A CA 1
ATOM 1923 C C . LEU A 1 241 ? 0.975 -15.466 0.825 1.00 86.06 241 LEU A C 1
ATOM 1925 O O . LEU A 1 241 ? 0.760 -15.371 -0.391 1.00 86.06 241 LEU A O 1
ATOM 1929 N N . PRO A 1 242 ? 1.949 -16.260 1.316 1.00 89.19 242 PRO A N 1
ATOM 1930 C CA . PRO A 1 242 ? 2.776 -17.099 0.455 1.00 89.19 242 PRO A CA 1
ATOM 1931 C C . PRO A 1 242 ? 1.916 -17.970 -0.475 1.00 89.19 242 PRO A C 1
ATOM 1933 O O . PRO A 1 242 ? 0.850 -18.426 -0.079 1.00 89.19 242 PRO A O 1
ATOM 1936 N N . GLY A 1 243 ? 2.352 -18.193 -1.717 1.00 89.38 243 GLY A N 1
ATOM 1937 C CA . GLY A 1 243 ? 1.611 -19.043 -2.656 1.00 89.38 243 GLY A CA 1
ATOM 1938 C C . GLY A 1 243 ? 0.457 -18.376 -3.416 1.00 89.38 243 GLY A C 1
ATOM 1939 O O . GLY A 1 243 ? -0.364 -19.092 -3.981 1.00 89.38 243 GLY A O 1
ATOM 1940 N N . GLY A 1 244 ? 0.396 -17.039 -3.450 1.00 92.69 244 GLY A N 1
ATOM 1941 C CA . GLY A 1 244 ? -0.477 -16.300 -4.375 1.00 92.69 244 GLY A CA 1
ATOM 1942 C C . GLY A 1 244 ? -1.861 -15.940 -3.835 1.00 92.69 244 GLY A C 1
ATOM 1943 O O . GLY A 1 244 ? -2.767 -15.674 -4.614 1.00 92.69 244 GLY A O 1
ATOM 1944 N N . PHE A 1 245 ? -2.067 -15.917 -2.519 1.00 93.44 245 PHE A N 1
ATOM 1945 C CA . PHE A 1 245 ? -3.350 -15.496 -1.946 1.00 93.44 245 PHE A CA 1
ATOM 1946 C C . PHE A 1 245 ? -3.323 -13.997 -1.696 1.00 93.44 245 PHE A C 1
ATOM 1948 O O . PHE A 1 245 ? -2.578 -13.545 -0.830 1.00 93.44 245 PHE A O 1
ATOM 1955 N N . LEU A 1 246 ? -4.134 -13.251 -2.433 1.00 94.75 246 LEU A N 1
ATOM 1956 C CA . LEU A 1 246 ? -4.207 -11.799 -2.370 1.00 94.75 246 LEU A CA 1
ATOM 1957 C C . LEU A 1 246 ? -5.498 -11.374 -1.674 1.00 94.75 246 LEU A C 1
ATOM 1959 O O . LEU A 1 246 ? -6.588 -11.754 -2.092 1.00 94.75 246 LEU A O 1
ATOM 1963 N N . PHE A 1 247 ? -5.383 -10.555 -0.640 1.00 92.56 247 PHE A N 1
ATOM 1964 C CA . PHE A 1 247 ? -6.508 -10.041 0.128 1.00 92.56 247 PHE A CA 1
ATOM 1965 C C . PHE A 1 247 ? -6.604 -8.540 -0.077 1.00 92.56 247 PHE A C 1
ATOM 1967 O O . PHE A 1 247 ? -5.617 -7.823 0.073 1.00 92.56 247 PHE A O 1
ATOM 1974 N N . ILE A 1 248 ? -7.800 -8.062 -0.403 1.00 93.81 248 ILE A N 1
ATOM 1975 C CA . ILE A 1 248 ? -8.063 -6.649 -0.660 1.00 93.81 248 ILE A CA 1
ATOM 1976 C C . ILE A 1 248 ? -9.232 -6.229 0.221 1.00 93.81 248 ILE A C 1
ATOM 1978 O O . ILE A 1 248 ? -10.321 -6.800 0.136 1.00 93.81 248 ILE A O 1
ATOM 1982 N N . ASN A 1 249 ? -9.031 -5.220 1.066 1.00 90.19 249 ASN A N 1
ATOM 1983 C CA . ASN A 1 249 ? -10.126 -4.665 1.850 1.00 90.19 249 ASN A CA 1
ATOM 1984 C C . ASN A 1 249 ? -10.976 -3.727 0.993 1.00 90.19 249 ASN A C 1
ATOM 1986 O O . ASN A 1 249 ? -10.453 -2.904 0.237 1.00 90.19 249 ASN A O 1
ATOM 1990 N N . ARG A 1 250 ? -12.295 -3.758 1.199 1.00 93.69 250 ARG A N 1
ATOM 1991 C CA . ARG A 1 250 ? -13.235 -2.795 0.606 1.00 93.69 250 ARG A CA 1
ATOM 1992 C C . ARG A 1 250 ? -12.777 -1.344 0.786 1.00 93.69 250 ARG A C 1
ATOM 1994 O O . ARG A 1 250 ? -12.863 -0.563 -0.159 1.00 93.69 250 ARG A O 1
ATOM 2001 N N . GLY A 1 251 ? -12.273 -0.987 1.970 1.00 89.75 251 GLY A N 1
ATOM 2002 C CA . GLY A 1 251 ? -11.794 0.363 2.269 1.00 89.75 251 GLY A CA 1
ATOM 2003 C C . GLY A 1 251 ? -10.697 0.856 1.319 1.00 89.75 251 GLY A C 1
ATOM 2004 O O . GLY A 1 251 ? -10.667 2.043 1.001 1.00 89.75 251 GLY A O 1
ATOM 2005 N N . LEU A 1 252 ? -9.846 -0.040 0.806 1.00 92.06 252 LEU A N 1
ATOM 2006 C CA . LEU A 1 252 ? -8.824 0.305 -0.185 1.00 92.06 252 LEU A CA 1
ATOM 2007 C C . LEU A 1 252 ? -9.445 0.718 -1.520 1.00 92.06 252 LEU A C 1
ATOM 2009 O O . LEU A 1 252 ? -9.104 1.772 -2.051 1.00 92.06 252 LEU A O 1
ATOM 2013 N N . ILE A 1 253 ? -10.397 -0.064 -2.030 1.00 96.12 253 ILE A N 1
ATOM 2014 C CA . ILE A 1 253 ? -11.069 0.212 -3.310 1.00 96.12 253 ILE A CA 1
ATOM 2015 C C . ILE A 1 253 ? -11.922 1.487 -3.205 1.00 96.12 253 ILE A C 1
ATOM 2017 O O . ILE A 1 253 ? -11.937 2.315 -4.115 1.00 96.12 253 ILE A O 1
ATOM 2021 N N . GLU A 1 254 ? -12.592 1.698 -2.066 1.00 93.62 254 GLU A N 1
ATOM 2022 C CA . GLU A 1 254 ? -13.313 2.946 -1.775 1.00 93.62 254 GLU A CA 1
ATOM 2023 C C . GLU A 1 254 ? -12.382 4.168 -1.819 1.00 93.62 254 GLU A C 1
ATOM 2025 O O . GLU A 1 254 ? -12.793 5.249 -2.257 1.00 93.62 254 GLU A O 1
ATOM 2030 N N . LYS A 1 255 ? -11.124 3.995 -1.399 1.00 92.38 255 LYS A N 1
ATOM 2031 C CA . LYS A 1 255 ? -10.139 5.071 -1.306 1.00 92.38 255 LYS A CA 1
ATOM 2032 C C . LYS A 1 255 ? -9.394 5.358 -2.612 1.00 92.38 255 LYS A C 1
ATOM 2034 O O . LYS A 1 255 ? -9.092 6.526 -2.865 1.00 92.38 255 LYS A O 1
ATOM 2039 N N . ALA A 1 256 ? -9.111 4.341 -3.423 1.00 95.50 256 ALA A N 1
ATOM 2040 C CA . ALA A 1 256 ? -8.445 4.501 -4.716 1.00 95.50 256 ALA A CA 1
ATOM 2041 C C . ALA A 1 256 ? -9.243 5.453 -5.626 1.00 95.50 256 ALA A C 1
ATOM 2043 O O . ALA A 1 256 ? -10.472 5.371 -5.689 1.00 95.50 256 ALA A O 1
ATOM 2044 N N . SER A 1 257 ? -8.580 6.393 -6.299 1.00 96.19 257 SER A N 1
ATOM 2045 C CA . SER A 1 257 ? -9.249 7.364 -7.184 1.00 96.19 257 SER A CA 1
ATOM 2046 C C . SER A 1 257 ? -9.389 6.882 -8.619 1.00 96.19 257 SER A C 1
ATOM 2048 O O . SER A 1 257 ? -10.276 7.372 -9.309 1.00 96.19 257 SER A O 1
ATOM 2050 N N . ASN A 1 258 ? -8.536 5.960 -9.047 1.00 97.56 258 ASN A N 1
ATOM 2051 C CA . ASN A 1 258 ? -8.506 5.415 -10.397 1.00 97.56 258 ASN A CA 1
ATOM 2052 C C . ASN A 1 258 ? -8.016 3.957 -10.376 1.00 97.56 258 ASN A C 1
ATOM 2054 O O . ASN A 1 258 ? -7.565 3.453 -9.339 1.00 97.56 258 ASN A O 1
ATOM 2058 N N . GLU A 1 259 ? -8.116 3.287 -11.524 1.00 98.31 259 GLU A N 1
ATOM 2059 C CA . GLU A 1 259 ? -7.700 1.888 -11.665 1.00 98.31 259 GLU A CA 1
ATOM 2060 C C . GLU A 1 259 ? -6.190 1.686 -11.446 1.00 98.31 259 GLU A C 1
ATOM 2062 O O . GLU A 1 259 ? -5.806 0.701 -10.813 1.00 98.31 259 GLU A O 1
ATOM 2067 N N . SER A 1 260 ? -5.329 2.615 -11.888 1.00 98.00 260 SER A N 1
ATOM 2068 C CA . SER A 1 260 ? -3.873 2.460 -11.740 1.00 98.00 260 SER A CA 1
ATOM 2069 C C . SER A 1 260 ? -3.403 2.506 -10.285 1.00 98.00 260 SER A C 1
ATOM 2071 O O . SER A 1 260 ? -2.460 1.804 -9.931 1.00 98.00 260 SER A O 1
ATOM 2073 N N . GLU A 1 261 ? -4.070 3.258 -9.405 1.00 97.88 261 GLU A N 1
ATOM 2074 C CA . GLU A 1 261 ? -3.801 3.230 -7.963 1.00 97.88 261 GLU A CA 1
ATOM 2075 C C . GLU A 1 261 ? -4.100 1.857 -7.349 1.00 97.88 261 GLU A C 1
ATOM 2077 O O . GLU A 1 261 ? -3.291 1.330 -6.582 1.00 97.88 261 GLU A O 1
ATOM 2082 N N . LEU A 1 262 ? -5.239 1.252 -7.710 1.00 98.19 262 LEU A N 1
ATOM 2083 C CA . LEU A 1 262 ? -5.601 -0.093 -7.259 1.00 98.19 262 LEU A CA 1
ATOM 2084 C C . LEU A 1 262 ? -4.611 -1.135 -7.798 1.00 98.19 262 LEU A C 1
ATOM 2086 O O . LEU A 1 262 ? -4.108 -1.960 -7.034 1.00 98.19 262 LEU A O 1
ATOM 2090 N N . VAL A 1 263 ? -4.300 -1.075 -9.095 1.00 98.50 263 VAL A N 1
ATOM 2091 C CA . VAL A 1 263 ? -3.340 -1.981 -9.738 1.00 98.50 263 VAL A CA 1
ATOM 2092 C C . VAL A 1 263 ? -1.931 -1.794 -9.184 1.00 98.50 263 VAL A C 1
ATOM 2094 O O . VAL A 1 263 ? -1.216 -2.779 -9.020 1.00 98.50 263 VAL A O 1
ATOM 2097 N N . GLY A 1 264 ? -1.537 -0.571 -8.830 1.00 97.56 264 GLY A N 1
ATOM 2098 C CA . GLY A 1 264 ? -0.264 -0.290 -8.174 1.00 97.56 264 GLY A CA 1
ATOM 2099 C C . GLY A 1 264 ? -0.122 -1.051 -6.856 1.00 97.56 264 GLY A C 1
ATOM 2100 O O . GLY A 1 264 ? 0.896 -1.707 -6.642 1.00 97.56 264 GLY A O 1
ATOM 2101 N N . VAL A 1 265 ? -1.161 -1.048 -6.009 1.00 96.19 2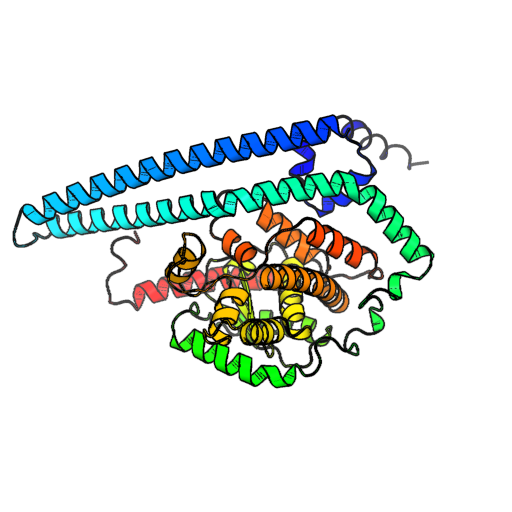65 VAL A N 1
ATOM 2102 C CA . VAL A 1 265 ? -1.147 -1.833 -4.760 1.00 96.19 265 VAL A CA 1
ATOM 2103 C C . VAL A 1 265 ? -1.175 -3.339 -5.037 1.00 96.19 265 VAL A C 1
ATOM 2105 O O . VAL A 1 265 ? -0.412 -4.079 -4.427 1.00 96.19 265 VAL A O 1
ATOM 2108 N N . ILE A 1 266 ? -1.985 -3.811 -5.992 1.00 98.31 266 ILE A N 1
ATOM 2109 C CA . ILE A 1 266 ? -1.991 -5.233 -6.391 1.00 98.31 266 ILE A CA 1
ATOM 2110 C C . ILE A 1 266 ? -0.596 -5.672 -6.865 1.00 98.31 266 ILE A C 1
ATOM 2112 O O . ILE A 1 266 ? -0.118 -6.736 -6.480 1.00 98.31 266 ILE A O 1
ATOM 2116 N N . SER A 1 267 ? 0.076 -4.844 -7.663 1.00 98.44 267 SER A N 1
ATOM 2117 C CA . SER A 1 267 ? 1.412 -5.127 -8.196 1.00 98.44 267 SER A CA 1
ATOM 2118 C C . SER A 1 267 ? 2.465 -5.191 -7.094 1.00 98.44 267 SER A C 1
ATOM 2120 O O . SER A 1 267 ? 3.315 -6.081 -7.123 1.00 98.44 267 SER A O 1
ATOM 2122 N N . HIS A 1 268 ? 2.374 -4.307 -6.097 1.00 96.94 268 HIS A N 1
ATOM 2123 C CA . HIS A 1 268 ? 3.205 -4.338 -4.889 1.00 96.94 268 HIS A CA 1
ATOM 2124 C C . HIS A 1 268 ? 3.033 -5.650 -4.109 1.00 96.94 268 HIS A C 1
ATOM 2126 O O . HIS A 1 268 ? 4.007 -6.340 -3.801 1.00 96.94 268 HIS A O 1
ATOM 2132 N N . GLU A 1 269 ? 1.789 -6.067 -3.865 1.00 95.31 269 GLU A N 1
ATOM 2133 C CA . GLU A 1 269 ? 1.509 -7.319 -3.154 1.00 95.31 269 GLU A CA 1
ATOM 2134 C C . GLU A 1 269 ? 1.983 -8.556 -3.931 1.00 95.31 269 GLU A C 1
ATOM 2136 O O . GLU A 1 269 ? 2.591 -9.467 -3.362 1.00 95.31 269 GLU A O 1
ATOM 2141 N N . LEU A 1 270 ? 1.779 -8.590 -5.251 1.00 97.75 270 LEU A N 1
ATOM 2142 C CA . LEU A 1 270 ? 2.271 -9.688 -6.088 1.00 97.75 270 LEU A CA 1
ATOM 2143 C C . LEU A 1 270 ? 3.803 -9.702 -6.201 1.00 97.75 270 LEU A C 1
ATOM 2145 O O . LEU A 1 270 ? 4.389 -10.779 -6.354 1.00 97.75 270 LEU A O 1
ATOM 2149 N N . ALA A 1 271 ? 4.473 -8.558 -6.042 1.00 97.12 271 ALA A N 1
ATOM 2150 C CA . ALA A 1 271 ? 5.924 -8.501 -5.902 1.00 97.12 271 ALA A CA 1
ATOM 2151 C C . ALA A 1 271 ? 6.418 -9.137 -4.598 1.00 97.12 271 ALA A C 1
ATOM 2153 O O . ALA A 1 271 ? 7.397 -9.890 -4.630 1.00 97.12 271 ALA A O 1
ATOM 2154 N N . HIS A 1 272 ? 5.709 -8.961 -3.477 1.00 94.69 272 HIS A N 1
ATOM 2155 C CA . HIS A 1 272 ? 6.019 -9.699 -2.247 1.00 94.69 272 HIS A CA 1
ATOM 2156 C C . HIS A 1 272 ? 5.912 -11.217 -2.425 1.00 94.69 272 HIS A C 1
ATOM 2158 O O . HIS A 1 272 ? 6.759 -11.955 -1.902 1.00 94.69 272 HIS A O 1
ATOM 2164 N N . VAL A 1 273 ? 4.906 -11.692 -3.167 1.00 94.75 273 VAL A N 1
ATOM 2165 C CA . VAL A 1 273 ? 4.751 -13.126 -3.457 1.00 94.75 273 VAL A CA 1
ATOM 2166 C C . VAL A 1 273 ? 5.860 -13.616 -4.385 1.00 94.75 273 VAL A C 1
ATOM 2168 O O . VAL A 1 273 ? 6.520 -14.605 -4.063 1.00 94.75 273 VAL A O 1
ATOM 2171 N N . SER A 1 274 ? 6.121 -12.897 -5.479 1.00 96.88 274 SER A N 1
ATOM 2172 C CA . SER A 1 274 ? 7.155 -13.247 -6.463 1.00 96.88 274 SER A CA 1
ATOM 2173 C C . SER A 1 274 ? 8.536 -13.350 -5.808 1.00 96.88 274 SER A C 1
ATOM 2175 O O . SER A 1 274 ? 9.256 -14.327 -5.998 1.00 96.88 274 SER A O 1
ATOM 2177 N N . ALA A 1 275 ? 8.887 -12.395 -4.941 1.00 96.00 275 ALA A N 1
ATOM 2178 C CA . ALA A 1 275 ? 10.156 -12.375 -4.211 1.00 96.00 275 ALA A CA 1
ATOM 2179 C C . ALA A 1 275 ? 10.178 -13.270 -2.952 1.00 96.00 275 ALA A C 1
ATOM 2181 O O . ALA A 1 275 ? 11.173 -13.281 -2.210 1.00 96.00 275 ALA A O 1
ATOM 2182 N N . ARG A 1 276 ? 9.100 -14.032 -2.701 1.00 93.81 276 ARG A N 1
ATOM 2183 C CA . ARG A 1 276 ? 8.911 -14.930 -1.549 1.00 93.81 276 ARG A CA 1
ATOM 2184 C C . ARG A 1 276 ? 9.155 -14.242 -0.199 1.00 93.81 276 ARG A C 1
ATOM 2186 O O . ARG A 1 276 ? 9.679 -14.866 0.728 1.00 93.81 276 ARG A O 1
ATOM 2193 N N . HIS A 1 277 ? 8.806 -12.960 -0.065 1.00 87.12 277 HIS A N 1
ATOM 2194 C CA . HIS A 1 277 ? 9.102 -12.156 1.129 1.00 87.12 277 HIS A CA 1
ATOM 2195 C C . HIS A 1 277 ? 8.500 -12.759 2.404 1.00 87.12 277 HIS A C 1
ATOM 2197 O O . HIS A 1 277 ? 9.210 -12.899 3.400 1.00 87.12 277 HIS A O 1
ATOM 2203 N N . GLY A 1 278 ? 7.249 -13.229 2.356 1.00 81.56 278 GLY A N 1
ATOM 2204 C CA . GLY A 1 278 ? 6.611 -13.906 3.490 1.00 81.56 278 GLY A CA 1
ATOM 2205 C C . GLY A 1 278 ? 7.353 -15.176 3.925 1.00 81.56 278 GLY A C 1
ATOM 2206 O O . GLY A 1 278 ? 7.717 -15.317 5.092 1.00 81.56 278 GLY A O 1
ATOM 2207 N N . ALA A 1 279 ? 7.667 -16.073 2.986 1.00 84.12 279 ALA A N 1
ATOM 2208 C CA . ALA A 1 279 ? 8.383 -17.315 3.286 1.00 84.12 279 ALA A CA 1
ATOM 2209 C C . ALA A 1 279 ? 9.826 -17.066 3.771 1.00 84.12 279 ALA A C 1
ATOM 2211 O O . ALA A 1 279 ? 10.298 -17.719 4.708 1.00 84.12 279 ALA A O 1
ATOM 2212 N N . ARG A 1 280 ? 10.532 -16.091 3.178 1.00 85.50 280 ARG A N 1
ATOM 2213 C CA . ARG A 1 280 ? 11.882 -15.683 3.608 1.00 85.50 280 ARG A CA 1
ATOM 2214 C C . ARG A 1 280 ? 11.859 -15.076 5.012 1.00 85.50 280 ARG A C 1
ATOM 2216 O O . ARG A 1 280 ? 12.727 -15.415 5.818 1.00 85.50 280 ARG A O 1
ATOM 2223 N N . LEU A 1 281 ? 10.851 -14.259 5.327 1.00 78.00 281 LEU A N 1
ATOM 2224 C CA . LEU A 1 281 ? 10.655 -13.695 6.661 1.00 78.00 281 LEU A CA 1
ATOM 2225 C C . LEU A 1 281 ? 10.388 -14.795 7.698 1.00 78.00 281 LEU A C 1
ATOM 2227 O O . LEU A 1 281 ? 11.040 -14.813 8.740 1.00 78.00 281 LEU A O 1
ATOM 2231 N N . MET A 1 282 ? 9.513 -15.760 7.389 1.00 73.31 282 MET A N 1
ATOM 2232 C CA . MET A 1 282 ? 9.242 -16.918 8.257 1.00 73.31 282 MET A CA 1
ATOM 2233 C C . MET A 1 282 ? 10.500 -17.736 8.536 1.00 73.31 282 MET A C 1
ATOM 2235 O O . MET A 1 282 ? 10.790 -18.081 9.686 1.00 73.31 282 MET A O 1
ATOM 2239 N N . LYS A 1 283 ? 11.278 -18.025 7.488 1.00 79.38 283 LYS A N 1
ATOM 2240 C CA . LYS A 1 283 ? 12.547 -18.744 7.614 1.00 79.38 283 LYS A CA 1
ATOM 2241 C C . LYS A 1 283 ? 13.530 -17.969 8.489 1.00 79.38 283 LYS A C 1
ATOM 2243 O O . LYS A 1 283 ? 14.153 -18.566 9.364 1.00 79.38 283 LYS A O 1
ATOM 2248 N N . LYS A 1 284 ? 13.650 -16.652 8.286 1.00 74.06 284 LYS A N 1
ATOM 2249 C CA . LYS A 1 284 ? 14.541 -15.803 9.082 1.00 74.06 284 LYS A CA 1
ATOM 2250 C C . LYS A 1 284 ? 14.118 -15.773 10.554 1.00 74.06 284 LYS A C 1
ATOM 2252 O O . LYS A 1 284 ? 14.965 -16.025 11.401 1.00 74.06 284 LYS A O 1
ATOM 2257 N N . ALA A 1 285 ? 12.828 -15.587 10.843 1.00 66.62 285 ALA A N 1
ATOM 2258 C CA . ALA A 1 285 ? 12.288 -15.606 12.206 1.00 66.62 285 ALA A CA 1
ATOM 2259 C C . ALA A 1 285 ? 12.539 -16.946 12.928 1.00 66.62 285 ALA A C 1
ATOM 2261 O O . ALA A 1 285 ? 12.906 -16.963 14.103 1.00 66.62 285 ALA A O 1
ATOM 2262 N N . THR A 1 286 ? 12.407 -18.065 12.204 1.00 68.25 286 THR A N 1
ATOM 2263 C CA . THR A 1 286 ? 12.708 -19.409 12.730 1.00 68.25 286 THR A CA 1
ATOM 2264 C C . THR A 1 286 ? 14.187 -19.544 13.102 1.00 68.25 286 THR A C 1
ATOM 2266 O O . THR A 1 286 ? 14.516 -20.051 14.171 1.00 68.25 286 THR A O 1
ATOM 2269 N N . ILE A 1 287 ? 15.091 -19.071 12.235 1.00 66.69 287 ILE A N 1
ATOM 2270 C CA . ILE A 1 287 ? 16.545 -19.142 12.455 1.00 66.69 287 ILE A CA 1
ATOM 2271 C C . ILE A 1 287 ? 16.980 -18.245 13.621 1.00 66.69 287 ILE A C 1
ATOM 2273 O O . ILE A 1 287 ? 17.868 -18.625 14.378 1.00 66.69 287 ILE A O 1
ATOM 2277 N N . THR A 1 288 ? 16.347 -17.084 13.808 1.00 61.81 288 THR A N 1
ATOM 2278 C CA . THR A 1 288 ? 16.667 -16.148 14.900 1.00 61.81 288 THR A CA 1
ATOM 2279 C C . THR A 1 288 ? 16.139 -16.594 16.271 1.00 61.81 288 THR A C 1
ATOM 2281 O O . THR A 1 288 ? 16.146 -15.804 17.209 1.00 61.81 288 THR A O 1
ATOM 2284 N N . GLY A 1 289 ? 15.667 -17.839 16.417 1.00 53.50 289 GLY A N 1
ATOM 2285 C CA . GLY A 1 289 ? 15.238 -18.389 17.708 1.00 53.50 289 GLY A CA 1
ATOM 2286 C C . GLY A 1 289 ? 13.939 -17.787 18.248 1.00 53.50 289 GLY A C 1
ATOM 2287 O O . GLY A 1 289 ? 13.632 -17.942 19.429 1.00 53.50 289 GLY A O 1
ATOM 2288 N N . ILE A 1 290 ? 13.150 -17.116 17.401 1.00 54.66 290 ILE A N 1
ATOM 2289 C CA . ILE A 1 290 ? 11.795 -16.693 17.752 1.00 54.66 290 ILE A CA 1
ATOM 2290 C C . ILE A 1 290 ? 10.909 -17.943 17.655 1.00 54.66 290 ILE A C 1
ATOM 2292 O O . ILE A 1 290 ? 10.351 -18.253 16.609 1.00 54.66 290 ILE A O 1
ATOM 2296 N N . PHE A 1 291 ? 10.834 -18.704 18.751 1.00 47.53 291 PHE A N 1
ATOM 2297 C CA . PHE A 1 291 ? 10.149 -20.005 18.830 1.00 47.53 291 PHE A CA 1
ATOM 2298 C C . PHE A 1 291 ? 8.612 -19.936 18.791 1.00 47.53 291 PHE A C 1
ATOM 2300 O O . PHE A 1 291 ? 7.951 -20.976 18.798 1.00 47.53 291 PHE A O 1
ATOM 2307 N N . TYR A 1 292 ? 8.013 -18.744 18.726 1.00 49.97 292 TYR A N 1
ATOM 2308 C CA . TYR A 1 292 ? 6.591 -18.639 18.401 1.00 49.97 292 TYR A CA 1
ATOM 2309 C C . TYR A 1 292 ? 6.385 -19.081 16.957 1.00 49.97 292 TYR A C 1
ATOM 2311 O O . TYR A 1 292 ? 7.151 -18.679 16.086 1.00 49.97 292 TYR A O 1
ATOM 2319 N N . GLN A 1 293 ? 5.369 -19.924 16.724 1.00 53.84 293 GLN A N 1
ATOM 2320 C CA . GLN A 1 293 ? 5.020 -20.494 15.419 1.00 53.84 293 GLN A CA 1
ATOM 2321 C C . GLN A 1 293 ? 5.297 -19.468 14.312 1.00 53.84 293 GLN A C 1
ATOM 2323 O O . GLN A 1 293 ? 4.598 -18.463 14.245 1.00 53.84 293 GLN A O 1
ATOM 2328 N N . ALA A 1 294 ? 6.323 -19.678 13.479 1.00 52.50 294 ALA A N 1
ATOM 2329 C CA . ALA A 1 294 ? 6.768 -18.687 12.489 1.00 52.50 294 ALA A CA 1
ATOM 2330 C C . ALA A 1 294 ? 5.622 -18.202 11.578 1.00 52.50 294 ALA A C 1
ATOM 2332 O O . ALA A 1 294 ? 5.638 -17.070 11.097 1.00 52.50 294 ALA A O 1
ATOM 2333 N N . ALA A 1 295 ? 4.594 -19.043 11.417 1.00 50.31 295 ALA A N 1
ATOM 2334 C CA . ALA A 1 295 ? 3.324 -18.724 10.777 1.00 50.31 295 ALA A CA 1
ATOM 2335 C C . ALA A 1 295 ? 2.564 -17.570 11.459 1.00 50.31 295 ALA A C 1
ATOM 2337 O O . ALA A 1 295 ? 2.063 -16.692 10.771 1.00 50.31 295 ALA A O 1
ATOM 2338 N N . GLN A 1 296 ? 2.525 -17.503 12.793 1.00 52.22 296 GLN A N 1
ATOM 2339 C CA . GLN A 1 296 ? 1.890 -16.410 13.541 1.00 52.22 296 GLN A CA 1
ATOM 2340 C C . GLN A 1 296 ? 2.648 -15.088 13.391 1.00 52.22 296 GLN A C 1
ATOM 2342 O O . GLN A 1 296 ? 2.021 -14.046 13.231 1.00 52.22 296 GLN A O 1
ATOM 2347 N N . VAL A 1 297 ? 3.985 -15.113 13.403 1.00 52.78 297 VAL A N 1
ATOM 2348 C CA . VAL A 1 297 ? 4.799 -13.899 13.207 1.00 52.78 297 VAL A CA 1
ATOM 2349 C C . VAL A 1 297 ? 4.611 -13.358 11.793 1.00 52.78 297 VAL A C 1
ATOM 2351 O O . VAL A 1 297 ? 4.348 -12.171 11.625 1.00 52.78 297 VAL A O 1
ATOM 2354 N N . ALA A 1 298 ? 4.673 -14.222 10.779 1.00 52.75 298 ALA A N 1
ATOM 2355 C CA . ALA A 1 298 ? 4.420 -13.799 9.409 1.00 52.75 298 ALA A CA 1
ATOM 2356 C C . ALA A 1 298 ? 2.972 -13.371 9.189 1.00 52.75 298 ALA A C 1
ATOM 2358 O O . ALA A 1 298 ? 2.755 -12.364 8.533 1.00 52.75 298 ALA A O 1
ATOM 2359 N N . ALA A 1 299 ? 1.990 -14.039 9.797 1.00 56.16 299 ALA A N 1
ATOM 2360 C CA . ALA A 1 299 ? 0.608 -13.580 9.754 1.00 56.16 299 ALA A CA 1
ATOM 2361 C C . ALA A 1 299 ? 0.466 -12.178 10.368 1.00 56.16 299 ALA A C 1
ATOM 2363 O O . ALA A 1 299 ? -0.158 -11.315 9.765 1.00 56.16 299 ALA A O 1
ATOM 2364 N N . VAL A 1 300 ? 1.078 -11.899 11.523 1.00 56.16 300 VAL A N 1
ATOM 2365 C CA . VAL A 1 300 ? 1.017 -10.568 12.154 1.00 56.16 300 VAL A CA 1
ATOM 2366 C C . VAL A 1 300 ? 1.725 -9.505 11.311 1.00 56.16 300 VAL A C 1
ATOM 2368 O O . VAL A 1 300 ? 1.177 -8.418 11.151 1.00 56.16 300 VAL A O 1
ATOM 2371 N N . VAL A 1 301 ? 2.904 -9.801 10.760 1.00 56.56 301 VAL A N 1
ATOM 2372 C CA . VAL A 1 301 ? 3.676 -8.830 9.967 1.00 56.56 301 VAL A CA 1
ATOM 2373 C C . VAL A 1 301 ? 3.025 -8.576 8.607 1.00 56.56 301 VAL A C 1
ATOM 2375 O O . VAL A 1 301 ? 2.812 -7.422 8.255 1.00 56.56 301 VAL A O 1
ATOM 2378 N N . LEU A 1 302 ? 2.638 -9.628 7.881 1.00 56.84 302 LEU A N 1
ATOM 2379 C CA . LEU A 1 302 ? 2.055 -9.514 6.540 1.00 56.84 302 LEU A CA 1
ATOM 2380 C C . LEU A 1 302 ? 0.644 -8.912 6.564 1.00 56.84 302 LEU A C 1
ATOM 2382 O O . LEU A 1 302 ? 0.259 -8.244 5.619 1.00 56.84 302 LEU A O 1
ATOM 2386 N N . THR A 1 303 ? -0.128 -9.106 7.639 1.00 55.44 303 THR A N 1
ATOM 2387 C CA . THR A 1 303 ? -1.496 -8.551 7.753 1.00 55.44 303 THR A CA 1
ATOM 2388 C C . THR A 1 303 ? -1.569 -7.237 8.531 1.00 55.44 303 THR A C 1
ATOM 2390 O O . THR A 1 303 ? -2.658 -6.700 8.741 1.00 55.44 303 THR A O 1
ATOM 2393 N N . GLY A 1 304 ? -0.440 -6.735 9.040 1.00 52.28 304 GLY A N 1
ATOM 2394 C CA . GLY A 1 304 ? -0.398 -5.500 9.833 1.00 52.28 304 GLY A CA 1
ATOM 2395 C C . GLY A 1 304 ? -1.064 -5.647 11.186 1.00 52.28 304 GLY A C 1
ATOM 2396 O O . GLY A 1 304 ? -1.598 -4.683 11.732 1.00 52.28 304 GLY A O 1
ATOM 2397 N N . GLY A 1 305 ? -1.094 -6.859 11.732 1.00 51.44 305 GLY A N 1
ATOM 2398 C CA . GLY A 1 305 ? -1.722 -7.144 13.011 1.00 51.44 305 GLY A CA 1
ATOM 2399 C C . GLY A 1 305 ? -3.244 -6.987 13.000 1.00 51.44 305 GLY A C 1
ATOM 2400 O O . GLY A 1 305 ? -3.798 -6.584 14.023 1.00 51.44 305 GLY A O 1
ATOM 2401 N N . ALA A 1 306 ? -3.928 -7.336 11.901 1.00 36.81 306 ALA A N 1
ATOM 2402 C CA . ALA A 1 306 ? -5.374 -7.624 11.926 1.00 36.81 306 ALA A CA 1
ATOM 2403 C C . ALA A 1 306 ? -5.721 -8.689 12.999 1.00 36.81 306 ALA A C 1
ATOM 2405 O O . ALA A 1 306 ? -6.817 -8.720 13.559 1.00 36.81 306 ALA A O 1
ATOM 2406 N N . ALA A 1 307 ? -4.720 -9.489 13.381 1.00 37.53 307 ALA A N 1
ATOM 2407 C CA . ALA A 1 307 ? -4.660 -10.300 14.587 1.00 37.53 307 ALA A CA 1
ATOM 2408 C C . ALA A 1 307 ? -4.615 -9.466 15.888 1.00 37.53 307 ALA A C 1
ATOM 2410 O O . ALA A 1 307 ? -3.586 -9.384 16.549 1.00 37.53 307 ALA A O 1
ATOM 2411 N N . GLY A 1 308 ? -5.748 -8.881 16.282 1.00 37.81 308 GLY A N 1
ATOM 2412 C CA . GLY A 1 308 ? -6.016 -8.491 17.666 1.00 37.81 308 GLY A CA 1
ATOM 2413 C C . GLY A 1 308 ? -5.163 -7.342 18.218 1.00 37.81 308 GLY A C 1
ATOM 2414 O O . GLY A 1 308 ? -3.990 -7.469 18.552 1.00 37.81 308 GLY A O 1
ATOM 2415 N N . ILE A 1 309 ? -5.838 -6.235 18.500 1.00 35.16 309 ILE A N 1
ATOM 2416 C CA . ILE A 1 309 ? -5.341 -5.084 19.267 1.00 35.16 309 ILE A CA 1
ATOM 2417 C C . ILE A 1 309 ? -4.561 -5.493 20.539 1.00 35.16 309 ILE A C 1
ATOM 2419 O O . ILE A 1 309 ? -3.592 -4.828 20.888 1.00 35.16 309 ILE A O 1
ATOM 2423 N N . GLY A 1 310 ? -4.898 -6.617 21.187 1.00 34.81 310 GLY A N 1
ATOM 2424 C CA . GLY A 1 310 ? -4.156 -7.163 22.334 1.00 34.81 310 GLY A CA 1
ATOM 2425 C C . GLY A 1 310 ? -2.720 -7.625 22.030 1.00 34.81 310 GLY A C 1
ATOM 2426 O O . GLY A 1 310 ? -1.833 -7.391 22.847 1.00 34.81 310 GLY A O 1
ATOM 2427 N N . MET A 1 311 ? -2.460 -8.197 20.849 1.00 38.22 311 MET A N 1
ATOM 2428 C CA . MET A 1 311 ? -1.115 -8.618 20.420 1.00 38.22 311 MET A CA 1
ATOM 2429 C C . MET A 1 311 ? -0.254 -7.416 19.998 1.00 38.22 311 MET A C 1
ATOM 2431 O O . MET A 1 311 ? 0.963 -7.419 20.127 1.00 38.22 311 MET A O 1
ATOM 2435 N N . TYR A 1 312 ? -0.891 -6.338 19.547 1.00 40.44 312 TYR A N 1
ATOM 2436 C CA . TYR A 1 312 ? -0.220 -5.092 19.185 1.00 40.44 312 TYR A CA 1
ATOM 2437 C C . TYR A 1 312 ? 0.066 -4.174 20.388 1.00 40.44 312 TYR A C 1
ATOM 2439 O O . TYR A 1 312 ? 1.128 -3.550 20.449 1.00 40.44 312 TYR A O 1
ATOM 2447 N N . TYR A 1 313 ? -0.839 -4.116 21.376 1.00 36.31 313 TYR A N 1
ATOM 2448 C CA . TYR A 1 313 ? -0.568 -3.468 22.669 1.00 36.31 313 TYR A CA 1
ATOM 2449 C C . TYR A 1 313 ? 0.569 -4.172 23.417 1.00 36.31 313 TYR A C 1
ATOM 2451 O O . TYR A 1 313 ? 1.365 -3.502 24.075 1.00 36.31 313 TYR A O 1
ATOM 2459 N N . ALA A 1 314 ? 0.701 -5.490 23.242 1.00 35.56 314 ALA A N 1
ATOM 2460 C CA . ALA A 1 314 ? 1.853 -6.242 23.712 1.00 35.56 314 ALA A CA 1
ATOM 2461 C C . ALA A 1 314 ? 3.180 -5.774 23.070 1.00 35.56 314 ALA A C 1
ATOM 2463 O O . ALA A 1 314 ? 4.201 -5.649 23.743 1.00 35.56 314 ALA A O 1
ATOM 2464 N N . LEU A 1 315 ? 3.165 -5.428 21.782 1.00 37.47 315 LEU A N 1
ATOM 2465 C CA . LEU A 1 315 ? 4.362 -4.988 21.059 1.00 37.47 315 LEU A CA 1
ATOM 2466 C C . LEU A 1 315 ? 4.783 -3.539 21.376 1.00 37.47 315 LEU A C 1
ATOM 2468 O O . LEU A 1 315 ? 5.976 -3.257 21.404 1.00 37.47 315 LEU A O 1
ATOM 2472 N N . ASN A 1 316 ? 3.841 -2.624 21.645 1.00 35.34 316 ASN A N 1
ATOM 2473 C CA . ASN A 1 316 ? 4.152 -1.190 21.806 1.00 35.34 316 ASN A CA 1
ATOM 2474 C C . ASN A 1 316 ? 4.355 -0.707 23.253 1.00 35.34 316 ASN A C 1
ATOM 2476 O O . ASN A 1 316 ? 4.989 0.326 23.452 1.00 35.34 316 ASN A O 1
ATOM 2480 N N . TYR A 1 317 ? 3.829 -1.412 24.264 1.00 33.62 317 TYR A N 1
ATOM 2481 C CA . TYR A 1 317 ? 3.870 -0.955 25.667 1.00 33.62 317 TYR A CA 1
ATOM 2482 C C . TYR A 1 317 ? 4.731 -1.813 26.610 1.00 33.62 317 TYR A C 1
ATOM 2484 O O . TYR A 1 317 ? 4.693 -1.615 27.822 1.00 33.62 317 TYR A O 1
ATOM 2492 N N . GLY A 1 318 ? 5.574 -2.696 26.069 1.00 32.53 318 GLY A N 1
ATOM 2493 C CA . GLY A 1 318 ? 6.621 -3.374 26.835 1.00 32.53 318 GLY A CA 1
ATOM 2494 C C . GLY A 1 318 ? 6.265 -4.800 27.244 1.00 32.53 318 GLY A C 1
ATOM 2495 O O . GLY A 1 318 ? 5.849 -5.061 28.368 1.00 32.53 318 GLY A O 1
ATOM 2496 N N . PHE A 1 319 ? 6.558 -5.750 26.356 1.00 38.88 319 PHE A N 1
ATOM 2497 C CA . PHE A 1 319 ? 6.738 -7.157 26.707 1.00 38.88 319 PHE A CA 1
ATOM 2498 C C . PHE A 1 319 ? 8.217 -7.475 26.963 1.00 38.88 319 PHE A C 1
ATOM 2500 O O . PHE A 1 319 ? 8.841 -8.272 26.270 1.00 38.88 319 PHE A O 1
ATOM 2507 N N . PHE A 1 320 ? 8.756 -6.919 28.052 1.00 33.91 320 PHE A N 1
ATOM 2508 C CA . PHE A 1 320 ? 9.929 -7.506 28.716 1.00 33.91 320 PHE A CA 1
ATOM 2509 C C . PHE A 1 320 ? 9.613 -8.890 29.337 1.00 33.91 320 PHE A C 1
ATOM 2511 O O . PHE A 1 320 ? 10.524 -9.588 29.763 1.00 33.91 320 PHE A O 1
ATOM 2518 N N . GLY A 1 321 ? 8.337 -9.312 29.371 1.00 32.50 321 GLY A N 1
ATOM 2519 C CA . GLY A 1 321 ? 7.887 -10.551 30.024 1.00 32.50 321 GLY A CA 1
ATOM 2520 C C . GLY A 1 321 ? 7.612 -11.780 29.136 1.00 32.50 321 GLY A C 1
ATOM 2521 O O . GLY A 1 321 ? 7.430 -12.854 29.694 1.00 32.50 321 GLY A O 1
ATOM 2522 N N . LEU A 1 322 ? 7.569 -11.674 27.794 1.00 32.66 322 LEU A N 1
ATOM 2523 C CA . LEU A 1 322 ? 7.338 -12.829 26.880 1.00 32.66 322 LEU A CA 1
ATOM 2524 C C . LEU A 1 322 ? 8.399 -12.992 25.772 1.00 32.66 322 LEU A C 1
ATOM 2526 O O . LEU A 1 322 ? 8.235 -13.839 24.897 1.00 32.66 322 LEU A O 1
ATOM 2530 N N . GLY A 1 323 ? 9.493 -12.223 25.801 1.00 34.75 323 GLY A N 1
ATOM 2531 C CA . GLY A 1 323 ? 10.705 -12.531 25.025 1.00 34.75 323 GLY A CA 1
ATOM 2532 C C . GLY A 1 323 ? 10.640 -12.346 23.501 1.00 34.75 323 GLY A C 1
ATOM 2533 O O . GLY A 1 323 ? 11.546 -12.795 22.809 1.00 34.75 323 GLY A O 1
ATOM 2534 N N . LEU A 1 324 ? 9.622 -11.680 22.952 1.00 40.56 324 LEU A N 1
ATOM 2535 C CA . LEU A 1 324 ? 9.563 -11.328 21.527 1.00 40.56 324 LEU A CA 1
ATOM 2536 C C . LEU A 1 324 ? 10.153 -9.926 21.304 1.00 40.56 324 LEU A C 1
ATOM 2538 O O . LEU A 1 324 ? 9.436 -8.939 21.158 1.00 40.56 324 LEU A O 1
ATOM 2542 N N . VAL A 1 325 ? 11.484 -9.838 21.296 1.00 41.31 325 VAL A N 1
ATOM 2543 C CA . VAL A 1 325 ? 12.189 -8.682 20.728 1.00 41.31 325 VAL A CA 1
ATOM 2544 C C . VAL A 1 325 ? 12.145 -8.853 19.211 1.00 41.31 325 VAL A C 1
ATOM 2546 O O . VAL A 1 325 ? 12.730 -9.797 18.682 1.00 41.31 325 VAL A O 1
ATOM 2549 N N . LEU A 1 326 ? 11.437 -7.971 18.500 1.00 46.16 326 LEU A N 1
ATOM 2550 C CA . LEU A 1 326 ? 11.638 -7.847 17.057 1.00 46.16 326 LEU A CA 1
ATOM 2551 C C . LEU A 1 326 ? 13.067 -7.342 16.854 1.00 46.16 326 LEU A C 1
ATOM 2553 O O . LEU A 1 326 ? 13.371 -6.181 17.117 1.00 46.16 326 LEU A O 1
ATOM 2557 N N . ASP A 1 327 ? 13.948 -8.258 16.471 1.00 51.50 327 ASP A N 1
ATOM 2558 C CA . ASP A 1 327 ? 15.358 -7.982 16.240 1.00 51.50 327 ASP A CA 1
ATOM 2559 C C . ASP A 1 327 ? 15.526 -6.857 15.199 1.00 51.50 327 ASP A C 1
ATOM 2561 O O . ASP A 1 327 ? 14.823 -6.820 14.183 1.00 51.50 327 ASP A O 1
ATOM 2565 N N . LEU A 1 328 ? 16.487 -5.954 15.422 1.00 46.50 328 LEU A N 1
ATOM 2566 C CA . LEU A 1 328 ? 16.843 -4.887 14.480 1.00 46.50 328 LEU A CA 1
ATOM 2567 C C . LEU A 1 328 ? 17.165 -5.458 13.090 1.00 46.50 328 LEU A C 1
ATOM 2569 O O . LEU A 1 328 ? 16.894 -4.815 12.074 1.00 46.50 328 LEU A O 1
ATOM 2573 N N . THR A 1 329 ? 17.674 -6.694 13.021 1.00 51.22 329 THR A N 1
ATOM 2574 C CA . THR A 1 329 ? 17.929 -7.361 11.738 1.00 51.22 329 THR A CA 1
ATOM 2575 C C . THR A 1 329 ? 16.657 -7.783 10.993 1.00 51.22 329 THR A C 1
ATOM 2577 O O . THR A 1 329 ? 16.694 -7.906 9.764 1.00 51.22 329 THR A O 1
ATOM 2580 N N . LEU A 1 330 ? 15.538 -8.025 11.685 1.00 58.91 330 LEU A N 1
ATOM 2581 C CA . LEU A 1 330 ? 14.245 -8.304 11.051 1.00 58.91 330 LEU A CA 1
ATOM 2582 C C . LEU A 1 330 ? 13.638 -7.015 10.499 1.00 58.91 330 LEU A C 1
ATOM 2584 O O . LEU A 1 330 ? 13.171 -7.018 9.365 1.00 58.91 330 LEU A O 1
ATOM 2588 N N . LEU A 1 331 ? 13.741 -5.907 11.241 1.00 58.53 331 LEU A N 1
ATOM 2589 C CA . LEU A 1 331 ? 13.298 -4.588 10.774 1.00 58.53 331 LEU A CA 1
ATOM 2590 C C . LEU A 1 331 ? 14.046 -4.139 9.510 1.00 58.53 331 LEU A C 1
ATOM 2592 O O . LEU A 1 331 ? 13.412 -3.693 8.556 1.00 58.53 331 LEU A O 1
ATOM 2596 N N . GLY A 1 332 ? 15.374 -4.308 9.474 1.00 53.75 332 GLY A N 1
ATOM 2597 C CA . GLY A 1 332 ? 16.172 -4.026 8.274 1.00 53.75 332 GLY A CA 1
ATOM 2598 C C . GLY A 1 332 ? 15.750 -4.877 7.071 1.00 53.75 332 GLY A C 1
ATOM 2599 O O . GLY A 1 332 ? 15.596 -4.357 5.973 1.00 53.75 332 GLY A O 1
ATOM 2600 N N . VAL A 1 333 ? 15.453 -6.162 7.292 1.00 64.75 333 VAL A N 1
ATOM 2601 C CA . VAL A 1 333 ? 14.966 -7.050 6.226 1.00 64.75 333 VAL A CA 1
ATOM 2602 C C . VAL A 1 333 ? 13.590 -6.650 5.704 1.00 64.75 333 VAL A C 1
ATOM 2604 O O . VAL A 1 333 ? 13.376 -6.710 4.497 1.00 64.75 333 VAL A O 1
ATOM 2607 N N . CYS A 1 334 ? 12.675 -6.210 6.567 1.00 73.06 334 CYS A N 1
ATOM 2608 C CA . CYS A 1 334 ? 11.387 -5.695 6.107 1.00 73.06 334 CYS A CA 1
ATOM 2609 C C . CYS A 1 334 ? 11.575 -4.473 5.199 1.00 73.06 334 CYS A C 1
ATOM 2611 O O . CYS A 1 334 ? 10.934 -4.393 4.158 1.00 73.06 334 CYS A O 1
ATOM 2613 N N . ARG A 1 335 ? 12.498 -3.562 5.535 1.00 76.88 335 ARG A N 1
ATOM 2614 C CA . ARG A 1 335 ? 12.801 -2.395 4.694 1.00 76.88 335 ARG A CA 1
ATOM 2615 C C . ARG A 1 335 ? 13.328 -2.794 3.312 1.00 76.88 335 ARG A C 1
ATOM 2617 O O . ARG A 1 335 ? 12.848 -2.261 2.316 1.00 76.88 335 ARG A O 1
ATOM 2624 N N . ASP A 1 336 ? 14.263 -3.741 3.258 1.00 84.56 336 ASP A N 1
ATOM 2625 C CA . ASP A 1 336 ? 14.795 -4.257 1.991 1.00 84.56 336 ASP A CA 1
ATOM 2626 C C . ASP A 1 336 ? 13.698 -4.931 1.150 1.00 84.56 336 ASP A C 1
ATOM 2628 O O . ASP A 1 336 ? 13.684 -4.791 -0.071 1.00 84.56 336 ASP A O 1
ATOM 2632 N N . TYR A 1 337 ? 12.762 -5.637 1.796 1.00 88.69 337 TYR A N 1
ATOM 2633 C CA . TYR A 1 337 ? 11.636 -6.290 1.122 1.00 88.69 337 TYR A CA 1
ATOM 2634 C C . TYR A 1 337 ? 10.638 -5.288 0.553 1.00 88.69 337 TYR A C 1
ATOM 2636 O O . TYR A 1 337 ? 10.161 -5.496 -0.558 1.00 88.69 337 TYR A O 1
ATOM 2644 N N . GLU A 1 338 ? 10.347 -4.200 1.265 1.00 87.69 338 GLU A N 1
ATOM 2645 C CA . GLU A 1 338 ? 9.509 -3.123 0.734 1.00 87.69 338 GLU A CA 1
ATOM 2646 C C . GLU A 1 338 ? 10.163 -2.458 -0.484 1.00 87.69 338 GLU A C 1
ATOM 2648 O O . GLU A 1 338 ? 9.494 -2.275 -1.491 1.00 87.69 338 GLU A O 1
ATOM 2653 N N . MET A 1 339 ? 11.470 -2.162 -0.442 1.00 89.81 339 MET A N 1
ATOM 2654 C CA . MET A 1 339 ? 12.175 -1.566 -1.589 1.00 89.81 339 MET A CA 1
ATOM 2655 C C . MET A 1 339 ? 12.247 -2.513 -2.798 1.00 89.81 339 MET A C 1
ATOM 2657 O O . MET A 1 339 ? 12.090 -2.071 -3.936 1.00 89.81 339 MET A O 1
ATOM 2661 N N . GLU A 1 340 ? 12.477 -3.811 -2.564 1.00 94.12 340 GLU A N 1
ATOM 2662 C CA . GLU A 1 340 ? 12.438 -4.840 -3.612 1.00 94.12 340 GLU A CA 1
ATOM 2663 C C . GLU A 1 340 ? 11.019 -4.975 -4.199 1.00 94.12 340 GLU A C 1
ATOM 2665 O O . GLU A 1 340 ? 10.869 -5.052 -5.419 1.00 94.12 340 GLU A O 1
ATOM 2670 N N . ALA A 1 341 ? 9.980 -4.943 -3.356 1.00 94.50 341 ALA A N 1
ATOM 2671 C CA . ALA A 1 341 ? 8.585 -5.001 -3.788 1.00 94.50 341 ALA A CA 1
ATOM 2672 C C . ALA A 1 341 ? 8.150 -3.742 -4.553 1.00 94.50 341 ALA A C 1
ATOM 2674 O O . ALA A 1 341 ? 7.501 -3.872 -5.585 1.00 94.50 341 ALA A O 1
ATOM 2675 N N . ASP A 1 342 ? 8.577 -2.551 -4.128 1.00 94.75 342 ASP A N 1
ATOM 2676 C CA . ASP A 1 342 ? 8.310 -1.291 -4.826 1.00 94.75 342 ASP A CA 1
ATOM 2677 C C . ASP A 1 342 ? 8.906 -1.297 -6.242 1.00 94.75 342 ASP A C 1
ATOM 2679 O O . ASP A 1 342 ? 8.260 -0.880 -7.206 1.00 94.75 342 ASP A O 1
ATOM 2683 N N . GLN A 1 343 ? 10.153 -1.771 -6.369 1.00 95.56 343 GLN A N 1
ATOM 2684 C CA . GLN A 1 343 ? 10.860 -1.842 -7.645 1.00 95.56 343 GLN A CA 1
ATOM 2685 C C . GLN A 1 343 ? 10.154 -2.802 -8.611 1.00 95.56 343 GLN A C 1
ATOM 2687 O O . GLN A 1 343 ? 9.816 -2.433 -9.736 1.00 95.56 343 GLN A O 1
ATOM 2692 N N . LEU A 1 344 ? 9.919 -4.037 -8.162 1.00 97.75 344 LEU A N 1
ATOM 2693 C CA . LEU A 1 344 ? 9.264 -5.069 -8.962 1.00 97.75 344 LEU A CA 1
ATOM 2694 C C . LEU A 1 344 ? 7.804 -4.704 -9.258 1.00 97.75 344 LEU A C 1
ATOM 2696 O O . LEU A 1 344 ? 7.357 -4.858 -10.388 1.00 97.75 344 LEU A O 1
ATOM 2700 N N . GLY A 1 345 ? 7.077 -4.161 -8.282 1.00 97.62 345 GLY A N 1
ATOM 2701 C CA . GLY A 1 345 ? 5.682 -3.748 -8.421 1.00 97.62 345 GLY A CA 1
ATOM 2702 C C . GLY A 1 345 ? 5.497 -2.643 -9.460 1.00 97.62 345 GLY A C 1
ATOM 2703 O O . GLY A 1 345 ? 4.597 -2.741 -10.294 1.00 97.62 345 GLY A O 1
ATOM 2704 N N . ALA A 1 346 ? 6.383 -1.639 -9.489 1.00 97.44 346 ALA A N 1
ATOM 2705 C CA . ALA A 1 346 ? 6.372 -0.613 -10.535 1.00 97.44 346 ALA A CA 1
ATOM 2706 C C . ALA A 1 346 ? 6.608 -1.216 -11.932 1.00 97.44 346 ALA A C 1
ATOM 2708 O O . ALA A 1 346 ? 5.904 -0.873 -12.884 1.00 97.44 346 ALA A O 1
ATOM 2709 N N . GLN A 1 347 ? 7.552 -2.155 -12.053 1.00 97.75 347 GLN A N 1
ATOM 2710 C CA . GLN A 1 347 ? 7.808 -2.868 -13.308 1.00 97.75 347 GLN A CA 1
ATOM 2711 C C . GLN A 1 347 ? 6.614 -3.728 -13.739 1.00 97.75 347 GLN A C 1
ATOM 2713 O O . GLN A 1 347 ? 6.268 -3.726 -14.917 1.00 97.75 347 GLN A O 1
ATOM 2718 N N . TYR A 1 348 ? 5.962 -4.431 -12.809 1.00 98.50 348 TYR A N 1
ATOM 2719 C CA . TYR A 1 348 ? 4.807 -5.284 -13.104 1.00 98.50 348 TYR A CA 1
ATOM 2720 C C . TYR A 1 348 ? 3.594 -4.470 -13.542 1.00 98.50 348 TYR A C 1
ATOM 2722 O O . TYR A 1 348 ? 2.962 -4.830 -14.533 1.00 98.50 348 TYR A O 1
ATOM 2730 N N . ALA A 1 349 ? 3.308 -3.347 -12.877 1.00 98.31 349 ALA A N 1
ATOM 2731 C CA . ALA A 1 349 ? 2.250 -2.432 -13.298 1.00 98.31 349 ALA A CA 1
ATOM 2732 C C . ALA A 1 349 ? 2.509 -1.906 -14.721 1.00 98.31 349 ALA A C 1
ATOM 2734 O O . ALA A 1 349 ? 1.640 -2.000 -15.588 1.00 98.31 349 ALA A O 1
ATOM 2735 N N . TRP A 1 350 ? 3.734 -1.442 -14.995 1.00 98.06 350 TRP A N 1
ATOM 2736 C CA . TRP A 1 350 ? 4.130 -0.967 -16.324 1.00 98.06 350 TRP A CA 1
ATOM 2737 C C . TRP A 1 350 ? 4.071 -2.063 -17.393 1.00 98.06 350 TRP A C 1
ATOM 2739 O O . TRP A 1 350 ? 3.631 -1.824 -18.524 1.00 98.06 350 TRP A O 1
ATOM 2749 N N . HIS A 1 351 ? 4.509 -3.279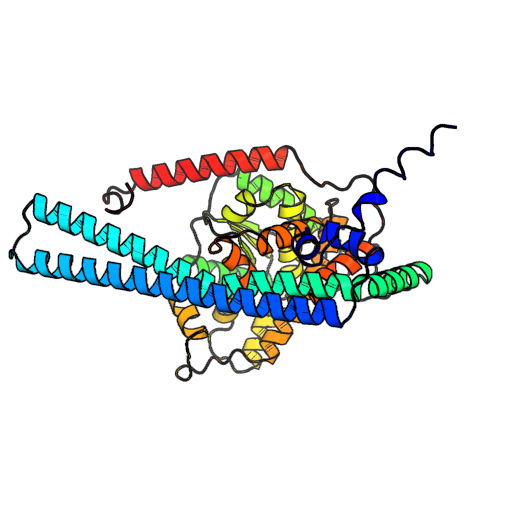 -17.065 1.00 97.62 351 HIS A N 1
ATOM 2750 C CA . HIS A 1 351 ? 4.495 -4.400 -17.998 1.00 97.62 351 HIS A CA 1
ATOM 2751 C C . HIS A 1 351 ? 3.056 -4.839 -18.304 1.00 97.62 351 HIS A C 1
ATOM 2753 O O . HIS A 1 351 ? 2.731 -5.044 -19.472 1.00 97.62 351 HIS A O 1
ATOM 2759 N N . ALA A 1 352 ? 2.173 -4.810 -17.298 1.00 97.38 352 ALA A N 1
ATOM 2760 C CA . ALA A 1 352 ? 0.733 -5.038 -17.423 1.00 97.38 352 ALA A CA 1
ATOM 2761 C C . ALA A 1 352 ? -0.030 -3.927 -18.174 1.00 97.38 352 ALA A C 1
ATOM 2763 O O . ALA A 1 352 ? -1.229 -4.080 -18.416 1.00 97.38 352 ALA A O 1
ATOM 2764 N N . GLY A 1 353 ? 0.641 -2.830 -18.545 1.00 97.19 353 GLY A N 1
ATOM 2765 C CA . GLY A 1 353 ? 0.064 -1.724 -19.313 1.00 97.19 353 GLY A CA 1
ATOM 2766 C C . GLY A 1 353 ? -0.575 -0.620 -18.468 1.00 97.19 353 GLY A C 1
ATOM 2767 O O . GLY A 1 353 ? -1.311 0.194 -19.011 1.00 97.19 353 GLY A O 1
ATOM 2768 N N . TYR A 1 354 ? -0.302 -0.567 -17.165 1.00 98.06 354 TYR A N 1
ATOM 2769 C CA . TYR A 1 354 ? -0.817 0.454 -16.250 1.00 98.06 354 TYR A CA 1
ATOM 2770 C C . TYR A 1 354 ? 0.220 1.534 -15.944 1.00 98.06 354 TYR A C 1
ATOM 2772 O O . TYR A 1 354 ? 1.423 1.273 -15.975 1.00 98.06 354 TYR A O 1
ATOM 2780 N N . ASP A 1 355 ? -0.238 2.743 -15.604 1.00 96.81 355 ASP A N 1
ATOM 2781 C CA . ASP A 1 355 ? 0.653 3.808 -15.127 1.00 96.81 355 ASP A CA 1
ATOM 2782 C C . ASP A 1 355 ? 1.374 3.359 -13.836 1.00 96.81 355 ASP A C 1
ATOM 2784 O O . ASP A 1 355 ? 0.730 3.222 -12.787 1.00 96.81 355 ASP A O 1
ATOM 2788 N N . PRO A 1 356 ? 2.708 3.157 -13.861 1.00 95.88 356 PRO A N 1
ATOM 2789 C CA . PRO A 1 356 ? 3.447 2.659 -12.704 1.00 95.88 356 PRO A CA 1
ATOM 2790 C C . PRO A 1 356 ? 3.527 3.682 -11.561 1.00 95.88 356 PRO A C 1
ATOM 2792 O O . PRO A 1 356 ? 3.932 3.338 -10.450 1.00 95.88 356 PRO A O 1
ATOM 2795 N N . LYS A 1 357 ? 3.109 4.936 -11.788 1.00 94.31 357 LYS A N 1
ATOM 2796 C CA . LYS A 1 357 ? 2.996 5.953 -10.734 1.00 94.31 357 LYS A CA 1
ATOM 2797 C C . LYS A 1 357 ? 1.812 5.708 -9.797 1.00 94.31 357 LYS A C 1
ATOM 2799 O O . LYS A 1 357 ? 1.794 6.308 -8.723 1.00 94.31 357 LYS A O 1
ATOM 2804 N N . GLY A 1 358 ? 0.872 4.824 -10.153 1.00 94.12 358 GLY A N 1
ATOM 2805 C CA . GLY A 1 358 ? -0.346 4.559 -9.380 1.00 94.12 358 GLY A CA 1
ATOM 2806 C C . GLY A 1 358 ? -0.088 4.200 -7.912 1.00 94.12 358 GLY A C 1
ATOM 2807 O O . GLY A 1 358 ? -0.752 4.726 -7.019 1.00 94.12 358 GLY A O 1
ATOM 2808 N N . PHE A 1 359 ? 0.929 3.381 -7.624 1.00 91.00 359 PHE A N 1
ATOM 2809 C CA . PHE A 1 359 ? 1.283 3.060 -6.236 1.00 91.00 359 PHE A CA 1
ATOM 2810 C C . PHE A 1 359 ? 1.748 4.300 -5.462 1.00 91.00 359 PHE A C 1
ATOM 2812 O O . PHE A 1 359 ? 1.324 4.526 -4.331 1.00 91.00 359 PHE A O 1
ATOM 2819 N N . ILE A 1 360 ? 2.565 5.153 -6.087 1.00 89.75 360 ILE A N 1
ATOM 2820 C CA . ILE A 1 360 ? 3.093 6.356 -5.440 1.00 89.75 360 ILE A CA 1
ATOM 2821 C C . ILE A 1 360 ? 1.991 7.396 -5.220 1.00 89.75 360 ILE A C 1
ATOM 2823 O O . ILE A 1 360 ? 1.951 8.033 -4.168 1.00 89.75 360 ILE A O 1
ATOM 2827 N N . THR A 1 361 ? 1.074 7.569 -6.175 1.00 91.56 361 THR A N 1
ATOM 2828 C CA . THR A 1 361 ? -0.057 8.496 -6.016 1.00 91.56 361 THR A CA 1
ATOM 2829 C C . THR A 1 361 ? -1.031 8.010 -4.947 1.00 91.56 361 THR A C 1
ATOM 2831 O O . THR A 1 361 ? -1.505 8.816 -4.140 1.00 91.56 361 THR A O 1
ATOM 2834 N N . PHE A 1 362 ? -1.281 6.698 -4.877 1.00 90.38 362 PHE A N 1
ATOM 2835 C CA . PHE A 1 362 ? -2.063 6.104 -3.796 1.00 90.38 362 PHE A CA 1
ATOM 2836 C C . PHE A 1 362 ? -1.376 6.317 -2.445 1.00 90.38 362 PHE A C 1
ATOM 2838 O O . PHE A 1 362 ? -1.992 6.826 -1.509 1.00 90.38 362 PHE A O 1
ATOM 2845 N N . PHE A 1 363 ? -0.083 6.009 -2.356 1.00 85.31 363 PHE A N 1
ATOM 2846 C CA . PHE A 1 363 ? 0.717 6.184 -1.150 1.00 85.31 363 PHE A CA 1
ATOM 2847 C C . PHE A 1 363 ? 0.741 7.641 -0.669 1.00 85.31 363 PHE A C 1
ATOM 2849 O O . PHE A 1 363 ? 0.520 7.903 0.511 1.00 85.31 363 PHE A O 1
ATOM 2856 N N . ASP A 1 364 ? 0.963 8.606 -1.567 1.00 86.19 364 ASP A N 1
ATOM 2857 C CA . ASP A 1 364 ? 0.985 10.037 -1.240 1.00 86.19 364 ASP A CA 1
ATOM 2858 C C . ASP A 1 364 ? -0.342 10.499 -0.630 1.00 86.19 364 ASP A C 1
ATOM 2860 O O . ASP A 1 364 ? -0.368 11.163 0.413 1.00 86.19 364 ASP A O 1
ATOM 2864 N N . LYS A 1 365 ? -1.450 10.083 -1.252 1.00 86.31 365 LYS A N 1
ATOM 2865 C CA . LYS A 1 365 ? -2.809 10.321 -0.761 1.00 86.31 365 LYS A CA 1
ATOM 2866 C C . LYS A 1 365 ? -3.011 9.690 0.605 1.00 86.31 365 LYS A C 1
ATOM 2868 O O . LYS A 1 365 ? -3.571 10.330 1.496 1.00 86.31 365 LYS A O 1
ATOM 2873 N N . MET A 1 366 ? -2.516 8.468 0.780 1.00 81.56 366 MET A N 1
ATOM 2874 C CA . MET A 1 366 ? -2.549 7.780 2.057 1.00 81.56 366 MET A CA 1
ATOM 2875 C C . MET A 1 366 ? -1.698 8.464 3.113 1.00 81.56 366 MET A C 1
ATOM 2877 O O . MET A 1 366 ? -2.070 8.405 4.276 1.00 81.56 366 MET A O 1
ATOM 2881 N N . ALA A 1 367 ? -0.626 9.163 2.761 1.00 76.25 367 ALA A N 1
ATOM 2882 C CA . ALA A 1 367 ? 0.261 9.820 3.715 1.00 76.25 367 ALA A CA 1
ATOM 2883 C C . ALA A 1 367 ? -0.113 11.290 4.020 1.00 76.25 367 ALA A C 1
ATOM 2885 O O . ALA A 1 367 ? 0.503 11.901 4.897 1.00 76.25 367 ALA A O 1
ATOM 2886 N N . SER A 1 368 ? -1.097 11.867 3.311 1.00 74.69 368 SER A N 1
ATOM 2887 C CA . SER A 1 368 ? -1.363 13.322 3.313 1.00 74.69 368 SER A CA 1
ATOM 2888 C C . SER A 1 368 ? -2.778 13.759 3.741 1.00 74.69 368 SER A C 1
ATOM 2890 O O . SER A 1 368 ? -2.996 14.939 4.014 1.00 74.69 368 SER A O 1
ATOM 2892 N N . GLU A 1 369 ? -3.760 12.863 3.818 1.00 70.38 369 GLU A N 1
ATOM 2893 C CA . GLU A 1 369 ? -5.078 13.126 4.421 1.00 70.38 369 GLU A CA 1
ATOM 2894 C C . GLU A 1 369 ? -4.946 13.366 5.961 1.00 70.38 369 GLU A C 1
ATOM 2896 O O . GLU A 1 369 ? -3.911 13.116 6.581 1.00 70.38 369 GLU A O 1
ATOM 2901 N N . LYS A 1 370 ? -5.978 13.920 6.614 1.00 56.62 370 LYS A N 1
ATOM 2902 C CA . LYS A 1 370 ? -5.996 14.219 8.067 1.00 56.62 370 LYS A CA 1
ATOM 2903 C C . LYS A 1 370 ? -7.125 13.440 8.763 1.00 56.62 370 LYS A C 1
ATOM 2905 O O . LYS A 1 370 ? -8.178 13.264 8.164 1.00 56.62 370 LYS A O 1
ATOM 2910 N N . GLY A 1 371 ? -6.945 13.023 10.027 1.00 55.09 371 GLY A N 1
ATOM 2911 C CA . GLY A 1 371 ? -7.976 12.312 10.828 1.00 55.09 371 GLY A CA 1
ATOM 2912 C C . GLY A 1 371 ? -7.848 10.776 10.846 1.00 55.09 371 GLY A C 1
ATOM 2913 O O . GLY A 1 371 ? -8.802 10.045 10.597 1.00 55.09 371 GLY A O 1
ATOM 2914 N N . TYR A 1 372 ? -6.629 10.290 11.077 1.00 55.81 372 TYR A N 1
ATOM 2915 C CA . TYR A 1 372 ? -6.082 9.030 10.559 1.00 55.81 372 TYR A CA 1
ATOM 2916 C C . TYR A 1 372 ? -6.227 7.791 11.450 1.00 55.81 372 TYR A C 1
ATOM 2918 O O . TYR A 1 372 ? -5.356 7.500 12.268 1.00 55.81 372 TYR A O 1
ATOM 2926 N N . VAL A 1 373 ? -7.251 6.973 11.193 1.00 52.03 373 VAL A N 1
ATOM 2927 C CA . VAL A 1 373 ? -7.295 5.583 11.701 1.00 52.03 373 VAL A CA 1
ATOM 2928 C C . VAL A 1 373 ? -7.310 4.556 10.571 1.00 52.03 373 VAL A C 1
ATOM 2930 O O . VAL A 1 373 ? -6.569 3.581 10.630 1.00 52.03 373 VAL A O 1
ATOM 2933 N N . ARG A 1 374 ? -8.097 4.784 9.508 1.00 54.66 374 ARG A N 1
ATOM 2934 C CA . ARG A 1 374 ? -8.293 3.801 8.420 1.00 54.66 374 ARG A CA 1
ATOM 2935 C C . ARG A 1 374 ? -7.050 3.622 7.537 1.00 54.66 374 ARG A C 1
ATOM 2937 O O . ARG A 1 374 ? -6.801 2.515 7.078 1.00 54.66 374 ARG A O 1
ATOM 2944 N N . SER A 1 375 ? -6.264 4.686 7.352 1.00 56.94 375 SER A N 1
ATOM 2945 C CA . SER A 1 375 ? -4.991 4.724 6.612 1.00 56.94 375 SER A CA 1
ATOM 2946 C C . SER A 1 375 ? -3.800 4.184 7.403 1.00 56.94 375 SER A C 1
ATOM 2948 O O . SER A 1 375 ? -2.838 3.694 6.821 1.00 56.94 375 SER A O 1
ATOM 2950 N N . ALA A 1 376 ? -3.860 4.253 8.737 1.00 59.81 376 ALA A N 1
ATOM 2951 C CA . ALA A 1 376 ? -2.790 3.778 9.605 1.00 59.81 376 ALA A CA 1
ATOM 2952 C C . ALA A 1 376 ? -2.577 2.263 9.470 1.00 59.81 376 ALA A C 1
ATOM 2954 O O . ALA A 1 376 ? -1.470 1.796 9.704 1.00 59.81 376 ALA A O 1
ATOM 2955 N N . SER A 1 377 ? -3.608 1.503 9.078 1.00 60.38 377 SER A N 1
ATOM 2956 C CA . SER A 1 377 ? -3.478 0.066 8.807 1.00 60.38 377 SER A CA 1
ATOM 2957 C C . SER A 1 377 ? -2.464 -0.202 7.685 1.00 60.38 377 SER A C 1
ATOM 2959 O O . SER A 1 377 ? -1.523 -0.959 7.905 1.00 60.38 377 SER A O 1
ATOM 2961 N N . PHE A 1 378 ? -2.552 0.533 6.568 1.00 61.66 378 PHE A N 1
ATOM 2962 C CA . PHE A 1 378 ? -1.611 0.436 5.444 1.00 61.66 378 PHE A CA 1
ATOM 2963 C C . PHE A 1 378 ? -0.155 0.733 5.841 1.00 61.66 378 PHE A C 1
ATOM 2965 O O . PHE A 1 378 ? 0.747 -0.013 5.491 1.00 61.66 378 PHE A O 1
ATOM 2972 N N . PHE A 1 379 ? 0.106 1.786 6.625 1.00 62.44 379 PHE A N 1
ATOM 2973 C CA . PHE A 1 379 ? 1.485 2.113 7.038 1.00 62.44 379 PHE A CA 1
ATOM 2974 C C . PHE A 1 379 ? 2.008 1.272 8.208 1.00 62.44 379 PHE A C 1
ATOM 2976 O O . PHE A 1 379 ? 3.194 1.342 8.533 1.00 62.44 379 PHE A O 1
ATOM 2983 N N . ARG A 1 380 ? 1.142 0.485 8.860 1.00 65.38 380 ARG A N 1
ATOM 2984 C CA . ARG A 1 380 ? 1.561 -0.519 9.848 1.00 65.38 380 ARG A CA 1
ATOM 2985 C C . ARG A 1 380 ? 2.144 -1.753 9.163 1.00 65.38 380 ARG A C 1
ATOM 2987 O O . ARG A 1 380 ? 3.088 -2.314 9.712 1.00 65.38 380 ARG A O 1
ATOM 2994 N N . THR A 1 381 ? 1.608 -2.152 8.006 1.00 55.34 381 THR A N 1
ATOM 2995 C CA . THR A 1 381 ? 2.205 -3.185 7.140 1.00 55.34 381 THR A CA 1
ATOM 2996 C C . THR A 1 381 ? 3.347 -2.642 6.292 1.00 55.34 381 THR A C 1
ATOM 2998 O O . THR A 1 381 ? 4.382 -3.293 6.202 1.00 55.34 381 THR A O 1
ATOM 3001 N N . HIS A 1 382 ? 3.193 -1.436 5.740 1.00 62.31 382 HIS A N 1
ATOM 3002 C CA . HIS A 1 382 ? 4.110 -0.848 4.759 1.00 62.31 382 HIS A CA 1
ATOM 3003 C C . HIS A 1 382 ? 4.594 0.537 5.211 1.00 62.31 382 HIS A C 1
ATOM 3005 O O . HIS A 1 382 ? 4.062 1.564 4.781 1.00 62.31 382 HIS A O 1
ATOM 3011 N N . PRO A 1 383 ? 5.601 0.613 6.098 1.00 65.06 383 PRO A N 1
ATOM 3012 C CA . PRO A 1 383 ? 6.096 1.888 6.596 1.00 65.06 383 PRO A CA 1
ATOM 3013 C C . PRO A 1 383 ? 6.591 2.809 5.475 1.00 65.06 383 PRO A C 1
ATOM 3015 O O . PRO A 1 383 ? 7.228 2.375 4.506 1.00 65.06 383 PRO A O 1
ATOM 3018 N N . ALA A 1 384 ? 6.309 4.100 5.637 1.00 59.38 384 ALA A N 1
ATOM 3019 C CA . ALA A 1 384 ? 6.689 5.133 4.693 1.00 59.38 384 ALA A CA 1
ATOM 3020 C C . ALA A 1 384 ? 8.102 5.653 4.956 1.00 59.38 384 ALA A C 1
ATOM 3022 O O . ALA A 1 384 ? 8.364 6.193 6.028 1.00 59.38 384 ALA A O 1
ATOM 3023 N N . PHE A 1 385 ? 8.991 5.563 3.964 1.00 68.94 385 PHE A N 1
ATOM 3024 C CA . PHE A 1 385 ? 10.328 6.152 4.045 1.00 68.94 385 PHE A CA 1
ATOM 3025 C C . PHE A 1 385 ? 10.695 6.863 2.746 1.00 68.94 385 PHE A C 1
ATOM 3027 O O . PHE A 1 385 ? 10.328 6.414 1.661 1.00 68.94 385 PHE A O 1
ATOM 3034 N N . PHE A 1 386 ? 11.476 7.936 2.872 1.00 70.12 386 PHE A N 1
ATOM 3035 C CA . PHE A 1 386 ? 12.054 8.693 1.761 1.00 70.12 386 PHE A CA 1
ATOM 3036 C C . PHE A 1 386 ? 12.672 7.794 0.678 1.00 70.12 386 PHE A C 1
ATOM 3038 O O . PHE A 1 386 ? 12.335 7.916 -0.501 1.00 70.12 386 PHE A O 1
ATOM 3045 N N . ASP A 1 387 ? 13.503 6.837 1.103 1.00 76.94 387 ASP A N 1
ATOM 3046 C CA . ASP A 1 387 ? 14.234 5.949 0.196 1.00 76.94 387 ASP A CA 1
ATOM 3047 C C . ASP A 1 387 ? 13.316 5.102 -0.692 1.00 76.94 387 ASP A C 1
ATOM 3049 O O . ASP A 1 387 ? 13.670 4.844 -1.839 1.00 76.94 387 ASP A O 1
ATOM 3053 N N . ARG A 1 388 ? 12.127 4.712 -0.205 1.00 85.69 388 ARG A N 1
ATOM 3054 C CA . ARG A 1 388 ? 11.148 3.967 -1.011 1.00 85.69 388 ARG A CA 1
ATOM 3055 C C . ARG A 1 388 ? 10.685 4.809 -2.187 1.00 85.69 388 ARG A C 1
ATOM 3057 O O . ARG A 1 388 ? 10.898 4.432 -3.328 1.00 85.69 388 ARG A O 1
ATOM 3064 N N . ILE A 1 389 ? 10.172 6.006 -1.905 1.00 82.81 389 ILE A N 1
ATOM 3065 C CA . ILE A 1 389 ? 9.626 6.908 -2.923 1.00 82.81 389 ILE A CA 1
ATOM 3066 C C . ILE A 1 389 ? 10.674 7.271 -3.976 1.00 82.81 389 ILE A C 1
ATOM 3068 O O . ILE A 1 389 ? 10.409 7.161 -5.173 1.00 82.81 389 ILE A O 1
ATOM 3072 N N . VAL A 1 390 ? 11.882 7.654 -3.552 1.00 82.88 390 VAL A N 1
ATOM 3073 C CA . VAL A 1 390 ? 12.961 7.982 -4.496 1.00 82.88 390 VAL A CA 1
ATOM 3074 C C . VAL A 1 390 ? 13.395 6.760 -5.299 1.00 82.88 390 VAL A C 1
ATOM 3076 O O . VAL A 1 390 ? 13.618 6.886 -6.504 1.00 82.88 390 VAL A O 1
ATOM 3079 N N . SER A 1 391 ? 13.487 5.582 -4.675 1.00 87.38 391 SER A N 1
ATOM 3080 C CA . SER A 1 391 ? 13.829 4.341 -5.374 1.00 87.38 391 SER A CA 1
ATOM 3081 C C . SER A 1 391 ? 12.771 3.971 -6.414 1.00 87.38 391 SER A C 1
ATOM 3083 O O . SER A 1 391 ? 13.126 3.714 -7.563 1.00 87.38 391 SER A O 1
ATOM 3085 N N . THR A 1 392 ? 11.480 4.022 -6.066 1.00 90.19 392 THR A N 1
ATOM 3086 C CA . THR A 1 392 ? 10.380 3.733 -6.998 1.00 90.19 392 THR A CA 1
ATOM 3087 C C . THR A 1 392 ? 10.358 4.723 -8.158 1.00 90.19 392 THR A C 1
ATOM 3089 O O . THR A 1 392 ? 10.247 4.312 -9.308 1.00 90.19 392 THR A O 1
ATOM 3092 N N . PHE A 1 393 ? 10.522 6.027 -7.909 1.00 88.19 393 PHE A N 1
ATOM 3093 C CA . PHE A 1 393 ? 10.574 7.008 -9.000 1.00 88.19 393 PHE A CA 1
ATOM 3094 C C . PHE A 1 393 ? 11.801 6.868 -9.885 1.00 88.19 393 PHE A C 1
ATOM 3096 O O . PHE A 1 393 ? 11.702 7.050 -11.101 1.00 88.19 393 PHE A O 1
ATOM 3103 N N . SER A 1 394 ? 12.946 6.540 -9.288 1.00 89.75 394 SER A N 1
ATOM 3104 C CA . SER A 1 394 ? 14.141 6.208 -10.056 1.00 89.75 394 SER A CA 1
ATOM 3105 C C . SER A 1 394 ? 13.841 5.023 -10.970 1.00 89.75 394 SER A C 1
ATOM 3107 O O . SER A 1 394 ? 14.111 5.113 -12.161 1.00 89.75 394 SER A O 1
ATOM 3109 N N . GLU A 1 395 ? 13.204 3.967 -10.446 1.00 93.88 395 GLU A N 1
ATOM 3110 C CA . GLU A 1 395 ? 12.789 2.808 -11.241 1.00 93.88 395 GLU A CA 1
ATOM 3111 C C . GLU A 1 395 ? 11.885 3.204 -12.405 1.00 93.88 395 GLU A C 1
ATOM 3113 O O . GLU A 1 395 ? 12.205 2.888 -13.546 1.00 93.88 395 GLU A O 1
ATOM 3118 N N . ILE A 1 396 ? 10.822 3.967 -12.139 1.00 93.38 396 ILE A N 1
ATOM 3119 C CA . ILE A 1 396 ? 9.887 4.449 -13.166 1.00 93.38 396 ILE A CA 1
ATOM 3120 C C . ILE A 1 396 ? 10.613 5.242 -14.259 1.00 93.38 396 ILE A C 1
ATOM 3122 O O . ILE A 1 396 ? 10.270 5.120 -15.430 1.00 93.38 396 ILE A O 1
ATOM 3126 N N . SER A 1 397 ? 11.634 6.021 -13.895 1.00 91.25 397 SER A N 1
ATOM 3127 C CA . SER A 1 397 ? 12.424 6.814 -14.847 1.00 91.25 397 SER A CA 1
ATOM 3128 C C . SER A 1 397 ? 13.302 5.955 -15.765 1.00 91.25 397 SER A C 1
ATOM 3130 O O . SER A 1 397 ? 13.700 6.420 -16.830 1.00 91.25 397 SER A O 1
ATOM 3132 N N . TYR A 1 398 ? 13.612 4.716 -15.370 1.00 93.88 398 TYR A N 1
ATOM 3133 C CA . TYR A 1 398 ? 14.346 3.764 -16.207 1.00 93.88 398 TYR A CA 1
ATOM 3134 C C . TYR A 1 398 ? 13.443 2.958 -17.146 1.00 93.88 398 TYR A C 1
ATOM 3136 O O . TYR A 1 398 ? 13.956 2.312 -18.062 1.00 93.88 398 TYR A O 1
ATOM 3144 N N . LEU A 1 399 ? 12.126 2.968 -16.925 1.00 93.81 399 LEU A N 1
ATOM 3145 C CA . LEU A 1 399 ? 11.186 2.220 -17.751 1.00 93.81 399 LEU A CA 1
ATOM 3146 C C . LEU A 1 399 ? 11.066 2.869 -19.137 1.00 93.81 399 LEU A C 1
ATOM 3148 O O . LEU A 1 399 ? 10.941 4.093 -19.236 1.00 93.81 399 LEU A O 1
ATOM 3152 N N . PRO A 1 400 ? 11.060 2.075 -20.220 1.00 92.12 400 PRO A N 1
ATOM 3153 C CA . PRO A 1 400 ? 10.770 2.599 -21.545 1.00 92.12 400 PRO A CA 1
ATOM 3154 C C . PRO A 1 400 ? 9.397 3.281 -21.589 1.00 92.12 400 PRO A C 1
ATOM 3156 O O . PRO A 1 400 ? 8.424 2.802 -20.998 1.00 92.12 400 PRO A O 1
ATOM 3159 N N . SER A 1 401 ? 9.304 4.390 -22.323 1.00 88.81 401 SER A N 1
ATOM 3160 C CA . SER A 1 401 ? 8.021 5.060 -22.550 1.00 88.81 401 SER A CA 1
ATOM 3161 C C . SER A 1 401 ? 7.059 4.130 -23.294 1.00 88.81 401 SER A C 1
ATOM 3163 O O . SER A 1 401 ? 7.455 3.457 -24.245 1.00 88.81 401 SER A O 1
ATOM 3165 N N . LYS A 1 402 ? 5.793 4.117 -22.872 1.00 91.00 402 LYS A N 1
ATOM 3166 C CA . LYS A 1 402 ? 4.680 3.440 -23.550 1.00 91.00 402 LYS A CA 1
ATOM 3167 C C . LYS A 1 402 ? 3.584 4.471 -23.810 1.00 91.00 402 LYS A C 1
ATOM 3169 O O . LYS A 1 402 ? 3.232 5.215 -22.898 1.00 91.00 402 LYS A O 1
ATOM 3174 N N . ASP A 1 403 ? 3.050 4.497 -25.027 1.00 80.25 403 ASP A N 1
ATOM 3175 C CA . ASP A 1 403 ? 2.093 5.528 -25.454 1.00 80.25 403 ASP A CA 1
ATOM 3176 C C . ASP A 1 403 ? 0.688 5.347 -24.845 1.00 80.25 403 ASP A C 1
ATOM 3178 O O . ASP A 1 403 ? -0.053 6.316 -24.702 1.00 80.25 403 ASP A O 1
ATOM 3182 N N . GLU A 1 404 ? 0.329 4.126 -24.433 1.00 86.81 404 GLU A N 1
ATOM 3183 C CA . GLU A 1 404 ? -1.029 3.762 -23.995 1.00 86.81 404 GLU A CA 1
ATOM 3184 C C . GLU A 1 404 ? -1.046 3.125 -22.595 1.00 86.81 404 GLU A C 1
ATOM 3186 O O . GLU A 1 404 ? -1.546 2.018 -22.397 1.00 86.81 404 GLU A O 1
ATOM 3191 N N . LEU A 1 405 ? -0.475 3.805 -21.598 1.00 95.06 405 LEU A N 1
ATOM 3192 C CA . LEU A 1 405 ? -0.599 3.357 -20.208 1.00 95.06 405 LEU A CA 1
ATOM 3193 C C . LEU A 1 405 ? -1.993 3.674 -19.653 1.00 95.06 405 LEU A C 1
ATOM 3195 O O . LEU A 1 405 ? -2.448 4.820 -19.669 1.00 95.06 405 LEU A O 1
ATOM 3199 N N . VAL A 1 406 ? -2.654 2.658 -19.101 1.00 96.62 406 VAL A N 1
ATOM 3200 C CA . VAL A 1 406 ? -3.949 2.792 -18.436 1.00 96.62 406 VAL A CA 1
ATOM 3201 C C . VAL A 1 406 ? -3.750 3.492 -17.094 1.00 96.62 406 VAL A C 1
ATOM 3203 O O . VAL A 1 406 ? -3.143 2.955 -16.166 1.00 96.62 406 VAL A O 1
ATOM 3206 N N . MET A 1 407 ? -4.279 4.709 -16.984 1.00 96.00 407 MET A N 1
ATOM 3207 C CA . MET A 1 407 ? -4.380 5.424 -15.709 1.00 96.00 407 MET A CA 1
ATOM 3208 C C . MET A 1 407 ? -5.697 5.104 -14.997 1.00 96.00 407 MET A C 1
ATOM 3210 O O . MET A 1 407 ? -5.733 4.934 -13.782 1.00 96.00 407 MET A O 1
ATOM 3214 N N . ASP A 1 408 ? -6.792 5.040 -15.747 1.00 97.56 408 ASP A N 1
ATOM 3215 C CA . ASP A 1 408 ? -8.128 4.862 -15.199 1.00 97.56 408 ASP A CA 1
ATOM 3216 C C . ASP A 1 408 ? -9.028 4.124 -16.188 1.00 97.56 408 ASP A C 1
ATOM 3218 O O . ASP A 1 408 ? -8.768 4.121 -17.394 1.00 97.56 408 ASP A O 1
ATOM 3222 N N . SER A 1 409 ? -10.102 3.524 -15.683 1.00 97.06 409 SER A N 1
ATOM 3223 C CA . SER A 1 409 ? -11.048 2.768 -16.494 1.00 97.06 409 SER A CA 1
ATOM 3224 C C . SER A 1 409 ? -12.489 3.024 -16.057 1.00 97.06 409 SER A C 1
ATOM 3226 O O . SER A 1 409 ? -12.797 3.296 -14.895 1.00 97.06 409 SER A O 1
ATOM 3228 N N . ARG A 1 410 ? -13.420 2.906 -17.007 1.00 97.25 410 ARG A N 1
ATOM 3229 C CA . ARG A 1 410 ? -14.853 2.939 -16.690 1.00 97.25 410 ARG A CA 1
ATOM 3230 C C . ARG A 1 410 ? -15.256 1.747 -15.817 1.00 97.25 410 ARG A C 1
ATOM 3232 O O . ARG A 1 410 ? -16.107 1.901 -14.941 1.00 97.25 410 ARG A O 1
ATOM 3239 N N . ASP A 1 411 ? -14.645 0.589 -16.055 1.00 96.12 411 ASP A N 1
ATOM 3240 C CA . ASP A 1 411 ? -14.913 -0.647 -15.320 1.00 96.12 411 ASP A CA 1
ATOM 3241 C C . ASP A 1 411 ? -14.590 -0.483 -13.829 1.00 96.12 411 ASP A C 1
ATOM 3243 O O . ASP A 1 411 ? -15.378 -0.920 -12.985 1.00 96.12 411 ASP A O 1
ATOM 3247 N N . PHE A 1 412 ? -13.506 0.223 -13.491 1.00 98.19 412 PHE A N 1
ATOM 3248 C CA . PHE A 1 412 ? -13.147 0.555 -12.115 1.00 98.19 412 PHE A CA 1
ATOM 3249 C C . PHE A 1 412 ? -14.253 1.336 -11.408 1.00 98.19 412 PHE A C 1
ATOM 3251 O O . PHE A 1 412 ? -14.698 0.933 -10.331 1.00 98.19 412 PHE A O 1
ATOM 3258 N N . HIS A 1 413 ? -14.753 2.414 -12.018 1.00 98.06 413 HIS A N 1
ATOM 3259 C CA . HIS A 1 413 ? -15.804 3.236 -11.408 1.00 98.06 413 HIS A CA 1
ATOM 3260 C C . HIS A 1 413 ? -17.123 2.475 -11.252 1.00 98.06 413 HIS A C 1
ATOM 3262 O O . HIS A 1 413 ? -17.749 2.560 -10.195 1.00 98.06 413 HIS A O 1
ATOM 3268 N N . ILE A 1 414 ? -17.511 1.664 -12.244 1.00 97.75 414 ILE A N 1
ATOM 3269 C CA . ILE A 1 414 ? -18.709 0.809 -12.162 1.00 97.75 414 ILE A CA 1
ATOM 3270 C C . ILE A 1 414 ? -18.595 -0.168 -10.984 1.00 97.75 414 ILE A C 1
ATOM 3272 O O . ILE A 1 414 ? -19.514 -0.272 -10.165 1.00 97.75 414 ILE A O 1
ATOM 3276 N N . ASN A 1 415 ? -17.461 -0.862 -10.866 1.00 97.81 415 ASN A N 1
ATOM 3277 C CA . ASN A 1 415 ? -17.242 -1.829 -9.792 1.00 97.81 415 ASN A CA 1
ATOM 3278 C C . ASN A 1 415 ? -17.111 -1.149 -8.425 1.00 97.81 415 ASN A C 1
ATOM 3280 O O . ASN A 1 415 ? -17.630 -1.662 -7.434 1.00 97.81 415 ASN A O 1
ATOM 3284 N N . LYS A 1 416 ? -16.508 0.041 -8.354 1.00 97.06 416 LYS A N 1
ATOM 3285 C CA . LYS A 1 416 ? -16.438 0.839 -7.125 1.00 97.06 416 LYS A CA 1
ATOM 3286 C C . LYS A 1 416 ? -17.826 1.267 -6.643 1.00 97.06 416 LYS A C 1
ATOM 3288 O O . LYS A 1 416 ? -18.143 1.115 -5.463 1.00 97.06 416 LYS A O 1
ATOM 3293 N N . GLU A 1 417 ? -18.684 1.753 -7.538 1.00 96.56 417 GLU A N 1
ATOM 3294 C CA . GLU A 1 417 ? -20.071 2.087 -7.196 1.00 96.56 417 GLU A CA 1
ATOM 3295 C C . GLU A 1 417 ? -20.866 0.855 -6.752 1.00 96.56 417 GLU A C 1
ATOM 3297 O O . GLU A 1 417 ? -21.635 0.921 -5.785 1.00 96.56 417 GLU A O 1
ATOM 3302 N N . LYS A 1 418 ? -20.677 -0.281 -7.434 1.00 96.00 418 LYS A N 1
ATOM 3303 C CA . LYS A 1 418 ? -21.304 -1.549 -7.057 1.00 96.00 418 LYS A CA 1
ATOM 3304 C C . LYS A 1 418 ? -20.854 -2.000 -5.666 1.00 96.00 418 LYS A C 1
ATOM 3306 O O . LYS A 1 418 ? -21.703 -2.343 -4.846 1.00 96.00 418 LYS A O 1
ATOM 3311 N N . LEU A 1 419 ? -19.558 -1.934 -5.371 1.00 95.44 419 LEU A N 1
ATOM 3312 C CA . LEU A 1 419 ? -18.990 -2.268 -4.064 1.00 95.44 419 LEU A CA 1
ATOM 3313 C C . LEU A 1 419 ? -19.639 -1.459 -2.935 1.00 95.44 419 LEU A C 1
ATOM 3315 O O . LEU A 1 419 ? -20.026 -2.031 -1.917 1.00 95.44 419 LEU A O 1
ATOM 3319 N N . ILE A 1 420 ? -19.822 -0.149 -3.134 1.00 91.75 420 ILE A N 1
ATOM 3320 C CA . ILE A 1 420 ? -20.483 0.728 -2.154 1.00 91.75 420 ILE A CA 1
ATOM 3321 C C . ILE A 1 420 ? -21.934 0.278 -1.899 1.00 91.75 420 ILE A C 1
ATOM 3323 O O . ILE A 1 420 ? -22.394 0.292 -0.752 1.00 91.75 420 ILE A O 1
ATOM 3327 N N . LYS A 1 421 ? -22.659 -0.151 -2.942 1.00 92.31 421 LYS A N 1
ATOM 3328 C CA . LYS A 1 421 ? -24.036 -0.666 -2.822 1.00 92.31 421 LYS A CA 1
ATOM 3329 C C . LYS A 1 421 ? -24.078 -2.006 -2.083 1.00 92.31 421 LYS A C 1
ATOM 3331 O O . LYS A 1 421 ? -24.803 -2.109 -1.094 1.00 92.31 421 LYS A O 1
ATOM 3336 N N . VAL A 1 422 ? -23.259 -2.977 -2.495 1.00 89.38 422 VAL A N 1
ATOM 3337 C CA . VAL A 1 422 ? -23.175 -4.313 -1.871 1.00 89.38 422 VAL A CA 1
ATOM 3338 C C . VAL A 1 422 ? -22.831 -4.194 -0.387 1.00 89.38 422 VAL A C 1
ATOM 3340 O O . VAL A 1 422 ? -23.527 -4.748 0.460 1.00 89.38 422 VAL A O 1
ATOM 3343 N N . ALA A 1 423 ? -21.838 -3.373 -0.044 1.00 84.81 423 ALA A N 1
ATOM 3344 C CA . ALA A 1 423 ? -21.448 -3.148 1.344 1.00 84.81 423 ALA A CA 1
ATOM 3345 C C . ALA A 1 423 ? -22.577 -2.552 2.198 1.00 84.81 423 ALA A C 1
ATOM 3347 O O . ALA A 1 423 ? -22.732 -2.888 3.375 1.00 84.81 423 ALA A O 1
ATOM 3348 N N . LYS A 1 424 ? -23.391 -1.663 1.618 1.00 83.94 424 LYS A N 1
ATOM 3349 C CA . LYS A 1 424 ? -24.559 -1.089 2.295 1.00 83.94 424 LYS A CA 1
ATOM 3350 C C . LYS A 1 424 ? -25.656 -2.136 2.500 1.00 83.94 424 LYS A C 1
ATOM 3352 O O . LYS A 1 424 ? -26.263 -2.182 3.570 1.00 83.94 424 LYS A O 1
ATOM 3357 N N . GLU A 1 425 ? -25.910 -2.975 1.503 1.00 81.50 425 GLU A N 1
ATOM 3358 C CA . GLU A 1 425 ? -26.916 -4.039 1.561 1.00 81.50 425 GLU A CA 1
ATOM 3359 C C . GLU A 1 425 ? -26.549 -5.134 2.565 1.00 81.50 425 GLU A C 1
ATOM 3361 O O . GLU A 1 425 ? -27.390 -5.499 3.386 1.00 81.50 425 GLU A O 1
ATOM 3366 N N . GLU A 1 426 ? -25.297 -5.592 2.578 1.00 72.88 426 GLU A N 1
ATOM 3367 C CA . GLU A 1 426 ? -24.823 -6.601 3.530 1.00 72.88 426 GLU A CA 1
ATOM 3368 C C . GLU A 1 426 ? -24.882 -6.099 4.979 1.00 72.88 426 GLU A C 1
ATOM 3370 O O . GLU A 1 426 ? -25.302 -6.838 5.874 1.00 72.88 426 GLU A O 1
ATOM 3375 N N . ARG A 1 427 ? -24.550 -4.824 5.228 1.00 71.06 427 ARG A N 1
ATOM 3376 C CA . ARG 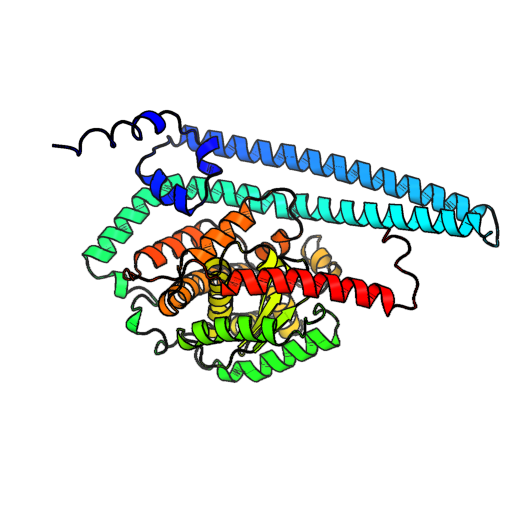A 1 427 ? -24.740 -4.192 6.548 1.00 71.06 427 ARG A CA 1
ATOM 3377 C C . ARG A 1 427 ? -26.213 -4.172 6.960 1.00 71.06 427 ARG A C 1
ATOM 3379 O O . ARG A 1 427 ? -26.539 -4.527 8.093 1.00 71.06 427 ARG A O 1
ATOM 3386 N N . ASN A 1 428 ? -27.104 -3.820 6.034 1.00 71.44 428 ASN A N 1
ATOM 3387 C CA . ASN A 1 428 ? -28.549 -3.793 6.273 1.00 71.44 428 ASN A CA 1
ATOM 3388 C C . ASN A 1 428 ? -29.157 -5.196 6.442 1.00 71.44 428 ASN A C 1
ATOM 3390 O O . ASN A 1 428 ? -30.159 -5.357 7.135 1.00 71.44 428 ASN A O 1
ATOM 3394 N N . GLN A 1 429 ? -28.600 -6.225 5.805 1.00 63.06 429 GLN A N 1
ATOM 3395 C CA . GLN A 1 429 ? -29.039 -7.608 5.990 1.00 63.06 429 GLN A CA 1
ATOM 3396 C C . GLN A 1 429 ? -28.516 -8.192 7.300 1.00 63.06 429 GLN A C 1
ATOM 3398 O O . GLN A 1 429 ? -29.288 -8.828 8.012 1.00 63.06 429 GLN A O 1
ATOM 3403 N N . LYS A 1 430 ? -27.259 -7.928 7.679 1.00 59.88 430 LYS A N 1
ATOM 3404 C CA . LYS A 1 430 ? -26.720 -8.311 8.997 1.00 59.88 430 LYS A CA 1
ATOM 3405 C C . LYS A 1 430 ? -27.542 -7.693 10.134 1.00 59.88 430 LYS A C 1
ATOM 3407 O O . LYS A 1 430 ? -27.827 -8.390 11.107 1.00 59.88 430 LYS A O 1
ATOM 3412 N N . SER A 1 431 ? -28.007 -6.447 9.988 1.00 56.41 431 SER A N 1
ATOM 3413 C CA . SER A 1 431 ? -28.903 -5.823 10.976 1.00 56.41 431 SER A CA 1
ATOM 3414 C C . SER A 1 431 ? -30.301 -6.458 11.029 1.00 56.41 431 SER A C 1
ATOM 3416 O O . SER A 1 431 ? -30.913 -6.473 12.093 1.00 56.41 431 SER A O 1
ATOM 3418 N N . LYS A 1 432 ? -30.792 -7.034 9.921 1.00 51.00 432 LYS A N 1
ATOM 3419 C CA . LYS A 1 432 ? -32.092 -7.731 9.838 1.00 51.00 432 LYS A CA 1
ATOM 3420 C C . LYS A 1 432 ? -32.049 -9.204 10.274 1.00 51.00 432 LYS A C 1
ATOM 3422 O O . LYS A 1 432 ? -32.990 -9.668 10.909 1.00 51.00 432 LYS A O 1
ATOM 3427 N N . ILE A 1 433 ? -30.996 -9.945 9.917 1.00 51.31 433 ILE A N 1
ATOM 3428 C CA . ILE A 1 433 ? -30.816 -11.383 10.217 1.00 51.31 433 ILE A CA 1
ATOM 3429 C C . ILE A 1 433 ? -30.389 -11.584 11.675 1.00 51.31 433 ILE A C 1
ATOM 3431 O O . ILE A 1 433 ? -30.715 -12.598 12.297 1.00 51.31 433 ILE A O 1
ATOM 3435 N N . SER A 1 434 ? -29.713 -10.595 12.260 1.00 45.06 434 SER A N 1
ATOM 3436 C CA . SER A 1 434 ? -29.531 -10.526 13.701 1.00 45.06 434 SER A CA 1
ATOM 3437 C C . SER A 1 434 ? -30.886 -10.280 14.385 1.00 45.06 434 SER A C 1
ATOM 3439 O O . SER A 1 434 ? -31.252 -9.160 14.708 1.00 45.06 434 SER A O 1
ATOM 3441 N N . LEU A 1 435 ? -31.616 -11.358 14.690 1.00 42.47 435 LEU A N 1
ATOM 3442 C CA . LEU A 1 435 ? -32.655 -11.381 15.734 1.00 42.47 435 LEU A CA 1
ATOM 3443 C C . LEU A 1 435 ? -32.055 -11.254 17.152 1.00 42.47 435 LEU A C 1
ATOM 3445 O O . LEU A 1 435 ? -32.769 -11.334 18.151 1.00 42.47 435 LEU A O 1
ATOM 3449 N N . LYS A 1 436 ? -30.744 -11.007 17.277 1.00 39.50 436 LYS A N 1
ATOM 3450 C CA . LYS A 1 436 ? -30.215 -10.251 18.412 1.00 39.50 436 LYS A CA 1
ATOM 3451 C C . LYS A 1 436 ? -30.440 -8.784 18.093 1.00 39.50 436 LYS A C 1
ATOM 3453 O O . LYS A 1 436 ? -29.965 -8.328 17.059 1.00 39.50 436 LYS A O 1
ATOM 3458 N N . LYS A 1 437 ? -31.164 -8.091 18.983 1.00 36.03 437 LYS A N 1
ATOM 3459 C CA . LYS A 1 437 ? -31.353 -6.632 18.970 1.00 36.03 437 LYS A CA 1
ATOM 3460 C C . LYS A 1 437 ? -30.152 -5.935 18.316 1.00 36.03 437 LYS A C 1
ATOM 3462 O O . LYS A 1 437 ? -29.034 -6.355 18.646 1.00 36.03 437 LYS A O 1
ATOM 3467 N N . PRO A 1 438 ? -30.357 -4.884 17.489 1.00 41.19 438 PRO A N 1
ATOM 3468 C CA . PRO A 1 438 ? -29.248 -4.024 17.086 1.00 41.19 438 PRO A CA 1
ATOM 3469 C C . PRO A 1 438 ? -28.391 -3.779 18.321 1.00 41.19 438 PRO A C 1
ATOM 3471 O O . PRO A 1 438 ? -28.944 -3.680 19.431 1.00 41.19 438 PRO A O 1
ATOM 3474 N N . SER A 1 439 ? -27.062 -3.774 18.149 1.00 46.56 439 SER A N 1
ATOM 3475 C CA . SER A 1 439 ? -26.184 -3.274 19.202 1.00 46.56 439 SER A CA 1
ATOM 3476 C C . SER A 1 439 ? -26.899 -2.061 19.777 1.00 46.56 439 SER A C 1
ATOM 3478 O O . SER A 1 439 ? -27.317 -1.205 18.992 1.00 46.56 439 SER A O 1
ATOM 3480 N N . PRO A 1 440 ? -27.150 -2.021 21.091 1.00 47.41 440 PRO A N 1
ATOM 3481 C CA . PRO A 1 440 ? -27.883 -0.952 21.740 1.00 47.41 440 PRO A CA 1
ATOM 3482 C C . PRO A 1 440 ? -27.559 0.494 21.346 1.00 47.41 440 PRO A C 1
ATOM 3484 O O . PRO A 1 440 ? -28.249 1.398 21.808 1.00 47.41 440 PRO A O 1
ATOM 3487 N N . CYS A 1 441 ? -26.469 0.669 20.604 1.00 53.28 441 CYS A N 1
ATOM 3488 C CA . CYS A 1 441 ? -25.662 1.843 20.381 1.00 53.28 441 CYS A CA 1
ATOM 3489 C C . CYS A 1 441 ? -25.557 2.239 18.905 1.00 53.28 441 CYS A C 1
ATOM 3491 O O . CYS A 1 441 ? -24.822 3.177 18.614 1.00 53.28 441 CYS A O 1
ATOM 3493 N N . ASP A 1 442 ? -26.221 1.508 18.004 1.00 46.81 442 ASP A N 1
ATOM 3494 C CA . ASP A 1 442 ? -26.212 1.751 16.557 1.00 46.81 442 ASP A CA 1
ATOM 3495 C C . ASP A 1 442 ? -27.530 2.419 16.098 1.00 46.81 442 ASP A C 1
ATOM 3497 O O . ASP A 1 442 ? -28.188 1.934 15.176 1.00 46.81 442 ASP A O 1
ATOM 3501 N N . GLU A 1 443 ? -27.923 3.512 16.767 1.00 38.09 443 GLU A N 1
ATOM 3502 C CA . GLU A 1 443 ? -28.873 4.516 16.242 1.00 38.09 443 GLU A CA 1
ATOM 3503 C C . GLU A 1 443 ? -28.133 5.796 15.848 1.00 38.09 443 GLU A C 1
ATOM 3505 O O . GLU A 1 443 ? -27.294 6.264 16.658 1.00 38.09 443 GLU A O 1
#